Protein 8I0A (pdb70)

Foldseek 3Di:
DWAKEFEPPFFDFAFFLQQLAFEEAPFQPRPAVWQADHDQDGPPHHPVRGDDPVPDDFFDPVQADPLGTGVQLLCCVCVQLNHAAYEDHDAQQQQPDQQVLQFDDLVSRDWDARPLLGHIDSSPCGDVNVLVSCVSSNYQYAYEHHPQPDDLVSVLLVLCLQQNQDDDDNVVSNCVRVVDRHHSPRAHYEHHHPLCDPSHRRNDDLQVQLVVVLVSLVVSCVSPVRHAYEYEAELQADPSLLSNLLRCVQRHAEYEYEDAALEDDDDVVPVVCSLQQGQLRCLVNLVSNVNNQVSNVVSCVVVVPPHHHAYAPAEYAYAYPVAQDSNNRQADFDFLSRLSSLLLNSLSCLVNSNGHNHYHYPHDERRNHQKYDGSYGIFGKLNNASSSCCSVPVHQFTKTDMDIDADFDPDAYVVRCCCPPVHTDGQKGKTKTWHADVVPRWIKMKMKIFRSAQQDKDKYFYHYPPFDWDQKKKKWKWDDPDRRHIADVVRRVVTHIDIDMDTDDRIDMGDHRMMMMMMITTDD

Radius of gyration: 23.02 Å; Cα contacts (8 Å, |Δi|>4): 1228; chains: 1; bounding box: 60×54×55 Å

B-factor: mean 40.06, std 13.71, range [19.34, 122.69]

Secondary structure (DSSP, 8-state):
--EEEEEEEEEEEEPPGGGGBEE--SSTTSTBTTTB---TTSTT-BTTBPPPGGG-PPPPGGGB-TTS-BHHHHIIIIIIS---EEEES-SGGGGG--GGGGSSSGGGPPPEE-TTTS-EE--SS-HHHHHHHHHHHT-EEEEE---SS--HHHHHHHHHHHH--SS-HHHHHHHHHHS--S-----EEES-S-TT-TTSTT---HHHHHHHHHHHHHHHHHH-TT-EEEEE-SSSSSHHHHHHHHHHTTT-SEEEEEEEES-S---TT-GGGHHHHHHTTTHHHHHHHHHHHHHHHHHHHHTT--S--EEEEEEEEE--TTTS-TTTTS----BHHHHHHHHHHHHHHHHTTTTEEEEEES-SSSTT-SEEE-SS-EEE-TTHHHHHHHHHHTSSSEEEEEEEE--B--S--SSTHIIIII-PPBSEEEEEEEEE-TTT--EEEEEEEEE--SS--EEEEEEETT-PPPSEEEEEEE--S-TT-B-BTTBTTSS--EEEEEE--SEEEE-TTEEEEEEEEE--

Structure (mmCIF, N/CA/C/O backbone):
data_8I0A
#
_entry.id   8I0A
#
_cell.length_a   134.935
_cell.length_b   134.935
_cell.length_c   175.561
_cell.angle_alpha   90.00
_cell.angle_beta   90.00
_cell.angle_gamma   120.00
#
_symmetry.space_group_name_H-M   'P 63 2 2'
#
loop_
_entity.id
_entity.type
_entity.pdbx_description
1 polymer alpha-L-arabinofuranosidase
2 water water
#
loop_
_atom_site.group_PDB
_atom_site.id
_atom_site.type_symbol
_atom_site.label_atom_id
_atom_site.label_alt_id
_atom_site.label_comp_id
_atom_site.label_asym_id
_atom_site.label_entity_id
_atom_site.label_seq_id
_atom_site.pdbx_PDB_ins_code
_atom_site.Cartn_x
_atom_site.Cartn_y
_atom_site.Cartn_z
_atom_site.occupancy
_atom_site.B_iso_or_equiv
_atom_site.auth_seq_id
_atom_site.auth_comp_id
_atom_site.auth_asym_id
_atom_site.auth_atom_id
_atom_site.pdbx_PDB_model_num
ATOM 1 N N . SER A 1 11 ? 14.941 -48.477 -49.737 1.00 56.83 11 SER A N 1
ATOM 2 C CA . SER A 1 11 ? 13.963 -48.886 -48.712 1.00 60.80 11 SER A CA 1
ATOM 3 C C . SER A 1 11 ? 14.603 -49.717 -47.581 1.00 56.40 11 SER A C 1
ATOM 4 O O . SER A 1 11 ? 15.227 -50.756 -47.834 1.00 54.19 11 SER A O 1
ATOM 12 N N . PRO A 1 12 ? 14.427 -49.283 -46.331 1.00 46.20 12 PRO A N 1
ATOM 13 C CA . PRO A 1 12 ? 15.210 -49.880 -45.239 1.00 46.37 12 PRO A CA 1
ATOM 14 C C . PRO A 1 12 ? 14.896 -51.352 -45.004 1.00 42.16 12 PRO A C 1
ATOM 15 O O . PRO A 1 12 ? 13.762 -51.809 -45.150 1.00 44.92 12 PRO A O 1
ATOM 26 N N . ALA A 1 13 ? 15.932 -52.085 -44.603 1.00 41.04 13 ALA A N 1
ATOM 27 C CA . ALA A 1 13 ? 15.840 -53.520 -44.364 1.00 40.02 13 ALA A CA 1
ATOM 28 C C . ALA A 1 13 ? 17.046 -53.944 -43.537 1.00 39.32 13 ALA A C 1
ATOM 29 O O . ALA A 1 13 ? 18.152 -53.416 -43.724 1.00 39.75 13 ALA A O 1
ATOM 36 N N . LEU A 1 14 ? 16.830 -54.887 -42.621 1.00 38.38 14 LEU A N 1
ATOM 37 C CA . LEU A 1 14 ? 17.885 -55.362 -41.732 1.00 38.57 14 LEU A CA 1
ATOM 38 C C . LEU A 1 14 ? 17.842 -56.876 -41.704 1.00 37.01 14 LEU A C 1
ATOM 39 O O . LEU A 1 14 ? 16.869 -57.463 -41.224 1.00 40.10 14 LEU A O 1
ATOM 55 N N . ASP A 1 15 ? 18.888 -57.509 -42.214 1.00 34.95 15 ASP A N 1
ATOM 56 C CA . ASP A 1 15 ? 19.075 -58.948 -42.086 1.00 37.50 15 ASP A CA 1
ATOM 57 C C . ASP A 1 15 ? 20.150 -59.202 -41.037 1.00 38.48 15 ASP A C 1
ATOM 58 O O . ASP A 1 15 ? 21.136 -58.445 -40.951 1.00 34.91 15 ASP A O 1
ATOM 67 N N . VAL A 1 16 ? 19.961 -60.252 -40.231 1.00 36.21 16 VAL A N 1
ATOM 68 C CA . VAL A 1 16 ? 20.942 -60.658 -39.233 1.00 35.43 16 VAL A CA 1
ATOM 69 C C . VAL A 1 16 ? 21.320 -62.112 -39.487 1.00 36.78 16 VAL A C 1
ATOM 70 O O . VAL A 1 16 ? 20.441 -62.952 -39.707 1.00 38.29 16 VAL A O 1
ATOM 83 N N . PHE A 1 17 ? 22.614 -62.420 -39.395 1.00 32.30 17 PHE A N 1
ATOM 84 C CA . PHE A 1 17 ? 23.153 -63.742 -39.733 1.00 33.11 17 PHE A CA 1
ATOM 85 C C . PHE A 1 17 ? 23.831 -64.363 -38.519 1.00 34.03 17 PHE A C 1
ATOM 86 O O . PHE A 1 17 ? 25.060 -64.235 -38.332 1.00 33.23 17 PHE A O 1
ATOM 103 N N . PRO A 1 18 ? 23.075 -65.052 -37.660 1.00 36.05 18 PRO A N 1
ATOM 104 C CA . PRO A 1 18 ? 23.662 -65.598 -36.423 1.00 37.99 18 PRO A CA 1
ATOM 105 C C . PRO A 1 18 ? 24.704 -66.678 -36.658 1.00 39.19 18 PRO A C 1
ATOM 106 O O . PRO A 1 18 ? 25.498 -66.943 -35.742 1.00 36.81 18 PRO A O 1
ATOM 117 N N . SER A 1 19 ? 24.728 -67.301 -37.841 1.00 36.94 19 SER A N 1
ATOM 118 C CA . SER A 1 19 ? 25.723 -68.303 -38.186 1.00 39.10 19 SER A CA 1
ATOM 119 C C . SER A 1 19 ? 27.024 -67.704 -38.706 1.00 41.53 19 SER A C 1
ATOM 120 O O . SER A 1 19 ? 27.989 -68.457 -38.929 1.00 41.24 19 SER A O 1
ATOM 128 N N . ALA A 1 20 ? 27.064 -66.388 -38.951 1.00 37.28 20 ALA A N 1
ATOM 129 C CA . ALA A 1 20 ? 28.246 -65.701 -39.501 1.00 37.36 20 ALA A CA 1
ATOM 130 C C . ALA A 1 20 ? 28.862 -64.912 -38.334 1.00 36.22 20 ALA A C 1
ATOM 131 O O . ALA A 1 20 ? 28.588 -63.720 -38.141 1.00 35.44 20 ALA A O 1
ATOM 138 N N . SER A 1 21 ? 29.704 -65.580 -37.580 1.00 35.36 21 SER A N 1
ATOM 139 C CA . SER A 1 21 ? 30.284 -65.019 -36.387 1.00 36.68 21 SER A CA 1
ATOM 140 C C . SER A 1 21 ? 31.384 -64.019 -36.745 1.00 36.69 21 SER A C 1
ATOM 141 O O . SER A 1 21 ? 32.192 -64.261 -37.644 1.00 37.01 21 SER A O 1
ATOM 149 N N . ILE A 1 22 ? 31.387 -62.872 -36.047 1.00 34.52 22 ILE A N 1
ATOM 150 C CA . ILE A 1 22 ? 32.513 -61.936 -36.096 1.00 31.76 22 ILE A CA 1
ATOM 151 C C . ILE A 1 22 ? 33.568 -62.344 -35.067 1.00 32.71 22 ILE A C 1
ATOM 152 O O . ILE A 1 22 ? 34.685 -62.716 -35.417 1.00 32.28 22 ILE A O 1
ATOM 168 N N . ALA A 1 23 ? 33.244 -62.216 -33.789 1.00 28.57 23 ALA A N 1
ATOM 169 C CA . ALA A 1 2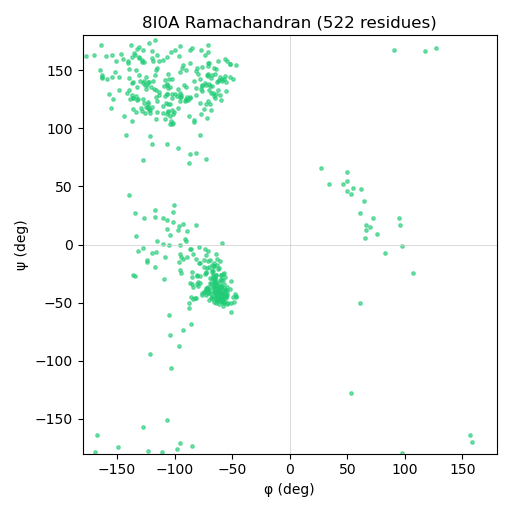3 ? 34.114 -62.652 -32.703 1.00 28.16 23 ALA A CA 1
ATOM 170 C C . ALA A 1 23 ? 33.323 -62.573 -31.410 1.00 28.82 23 ALA A C 1
ATOM 171 O O . ALA A 1 23 ? 32.309 -61.862 -31.354 1.00 29.30 23 ALA A O 1
ATOM 178 N N . PRO A 1 24 ? 33.787 -63.246 -30.352 1.00 32.77 24 PRO A N 1
ATOM 179 C CA . PRO A 1 24 ? 33.198 -63.000 -29.023 1.00 32.26 24 PRO A CA 1
ATOM 180 C C . PRO A 1 24 ? 33.360 -61.533 -28.647 1.00 31.48 24 PRO A C 1
ATOM 181 O O . PRO A 1 24 ? 34.360 -60.893 -28.981 1.00 30.89 24 PRO A O 1
ATOM 192 N N . VAL A 1 25 ? 32.335 -60.977 -27.992 1.00 30.36 25 VAL A N 1
ATOM 193 C CA . VAL A 1 25 ? 32.457 -59.601 -27.505 1.00 30.45 25 VAL A CA 1
ATOM 194 C C . VAL A 1 25 ? 33.399 -59.588 -26.310 1.00 27.67 25 VAL A C 1
ATOM 195 O O . VAL A 1 25 ? 33.173 -60.286 -25.315 1.00 29.32 25 VAL A O 1
ATOM 208 N N . SER A 1 26 ? 34.485 -58.836 -26.407 1.00 25.70 26 SER A N 1
ATOM 209 C CA . SER A 1 26 ? 35.374 -58.706 -25.258 1.00 29.22 26 SER A CA 1
ATOM 210 C C . SER A 1 26 ? 34.670 -57.913 -24.149 1.00 28.65 26 SER A C 1
ATOM 211 O O . SER A 1 26 ? 34.119 -56.838 -24.418 1.00 26.72 26 SER A O 1
ATOM 219 N N . PRO A 1 27 ? 34.662 -58.398 -22.903 1.00 27.68 27 PRO A N 1
ATOM 220 C CA . PRO A 1 27 ? 34.062 -57.568 -21.829 1.00 29.01 27 PRO A CA 1
ATOM 221 C C . PRO A 1 27 ? 34.745 -56.210 -21.669 1.00 28.34 27 PRO A C 1
ATOM 222 O O . PRO A 1 27 ? 34.099 -55.244 -21.246 1.00 28.97 27 PRO A O 1
ATOM 233 N N . TYR A 1 28 ? 36.033 -56.092 -22.037 1.00 27.99 28 TYR A N 1
ATOM 234 C CA . TYR A 1 28 ? 36.785 -54.847 -21.861 1.00 26.18 28 TYR A CA 1
ATOM 235 C C . TYR A 1 28 ? 36.395 -53.760 -22.851 1.00 26.67 28 TYR A C 1
ATOM 236 O O . TYR A 1 28 ? 36.890 -52.638 -22.742 1.00 24.62 28 TYR A O 1
ATOM 254 N N . ILE A 1 29 ? 35.507 -54.043 -23.801 1.00 27.46 29 ILE A N 1
ATOM 255 C CA . ILE A 1 29 ? 34.856 -52.950 -24.517 1.00 28.98 29 ILE A CA 1
ATOM 256 C C . ILE A 1 29 ? 34.133 -51.992 -23.565 1.00 27.25 29 ILE A C 1
ATOM 257 O O . ILE A 1 29 ? 33.975 -50.816 -23.890 1.00 29.12 29 ILE A O 1
ATOM 273 N N . PHE A 1 30 ? 33.735 -52.439 -22.372 1.00 24.80 30 PHE A N 1
ATOM 274 C CA . PHE A 1 30 ? 32.963 -51.604 -21.457 1.00 26.20 30 PHE A CA 1
ATOM 275 C C . PHE A 1 30 ? 33.827 -50.994 -20.355 1.00 25.77 30 PHE A C 1
ATOM 276 O O . PHE A 1 30 ? 33.365 -50.782 -19.225 1.00 25.47 30 PHE A O 1
ATOM 293 N N . SER A 1 31 ? 35.071 -50.676 -20.684 1.00 22.93 31 SER A N 1
ATOM 294 C CA . SER A 1 31 ? 36.039 -50.238 -19.711 1.00 24.78 31 SER A CA 1
ATOM 295 C C . SER A 1 31 ? 35.923 -48.740 -19.459 1.00 26.02 31 SER A C 1
ATOM 296 O O . SER A 1 31 ? 35.196 -48.000 -20.133 1.00 25.29 31 SER A O 1
ATOM 304 N N . GLY A 1 32 ? 36.614 -48.297 -18.412 1.00 23.39 32 GLY A N 1
ATOM 305 C CA . GLY A 1 32 ? 36.537 -46.928 -17.965 1.00 27.25 32 GLY A CA 1
ATOM 306 C C . GLY A 1 32 ? 37.920 -46.293 -17.940 1.00 27.06 32 GLY A C 1
ATOM 307 O O . GLY A 1 32 ? 38.931 -46.922 -18.278 1.00 25.26 32 GLY A O 1
ATOM 311 N N . PHE A 1 33 ? 37.941 -45.036 -17.497 1.00 25.64 33 PHE A N 1
ATOM 312 C CA . PHE A 1 33 ? 39.147 -44.218 -17.544 1.00 25.26 33 PHE A CA 1
ATOM 313 C C . PHE A 1 33 ? 39.019 -43.115 -16.502 1.00 26.88 33 PHE A C 1
ATOM 314 O O . PHE A 1 33 ? 37.979 -42.448 -16.449 1.00 28.62 33 PHE A O 1
ATOM 331 N N . LEU A 1 34 ? 40.062 -42.962 -15.662 1.00 24.78 34 LEU A N 1
ATOM 332 C CA . LEU A 1 34 ? 40.133 -41.920 -14.633 1.00 27.62 34 LEU A CA 1
ATOM 333 C C . LEU A 1 34 ? 41.443 -41.151 -14.790 1.00 27.55 34 LEU A C 1
ATOM 334 O O . LEU A 1 34 ? 42.531 -41.739 -14.721 1.00 28.95 34 LEU A O 1
ATOM 350 N N . GLU A 1 35 ? 41.347 -39.844 -14.924 1.00 27.57 35 GLU A N 1
ATOM 351 C CA . GLU A 1 35 ? 42.495 -38.958 -14.989 1.00 26.95 35 GLU A CA 1
ATOM 352 C C . GLU A 1 35 ? 42.490 -38.047 -13.775 1.00 26.00 35 GLU A C 1
ATOM 353 O O . GLU A 1 35 ? 41.423 -37.729 -13.249 1.00 29.43 35 GLU A O 1
ATOM 365 N N . HIS A 1 36 ? 43.687 -37.608 -13.354 1.00 26.61 36 HIS A N 1
ATOM 366 C CA . HIS A 1 36 ? 43.821 -36.624 -12.268 1.00 29.69 36 HIS A CA 1
ATOM 367 C C . HIS A 1 36 ? 43.602 -35.234 -12.873 1.00 28.28 36 HIS A C 1
ATOM 368 O O . HIS A 1 36 ? 44.533 -34.450 -13.117 1.00 28.21 36 HIS A O 1
ATOM 382 N N . LEU A 1 37 ? 42.322 -34.921 -13.076 1.00 27.31 37 LEU A N 1
ATOM 383 C CA . LEU A 1 37 ? 41.883 -33.727 -13.793 1.00 29.22 37 LEU A CA 1
ATOM 384 C C . LEU A 1 37 ? 40.555 -33.298 -13.189 1.00 28.71 37 LEU A C 1
ATOM 385 O O . LEU A 1 37 ? 39.653 -34.130 -13.005 1.00 29.39 37 LEU A O 1
ATOM 401 N N . GLY A 1 38 ? 40.425 -32.014 -12.906 1.00 28.28 38 GLY A N 1
ATOM 402 C CA . GLY A 1 38 ? 39.155 -31.514 -12.412 1.00 31.16 38 GLY A CA 1
ATOM 403 C C . GLY A 1 38 ? 38.694 -32.309 -11.203 1.00 29.85 38 GLY A C 1
ATOM 404 O O . GLY A 1 38 ? 39.445 -32.536 -10.252 1.00 29.32 38 GLY A O 1
ATOM 408 N N . ARG A 1 39 ? 37.457 -32.794 -11.255 1.00 30.70 39 ARG A N 1
ATOM 409 C CA . ARG A 1 39 ? 36.840 -33.485 -10.129 1.00 32.17 39 ARG A CA 1
ATOM 410 C C . ARG A 1 39 ? 36.739 -34.989 -10.363 1.00 30.26 39 ARG A C 1
ATOM 411 O O . ARG A 1 39 ? 35.898 -35.661 -9.750 1.00 29.28 39 ARG A O 1
ATOM 432 N N . CYS A 1 40 ? 37.557 -35.524 -11.268 1.00 30.73 40 CYS A N 1
ATOM 433 C CA . CYS A 1 40 ? 37.469 -36.944 -11.574 1.00 29.24 40 CYS A CA 1
ATOM 434 C C . CYS A 1 40 ? 37.817 -37.783 -10.349 1.00 29.37 40 CYS A C 1
ATOM 435 O O . CYS A 1 40 ? 37.093 -38.722 -10.004 1.00 30.18 40 CYS A O 1
ATOM 443 N N . ILE A 1 41 ? 38.936 -37.461 -9.688 1.00 29.58 41 ILE A N 1
ATOM 444 C CA . ILE A 1 41 ? 39.394 -38.150 -8.489 1.00 28.32 41 ILE A CA 1
ATOM 445 C C . ILE A 1 41 ? 38.870 -37.443 -7.243 1.00 31.04 41 ILE A C 1
ATOM 446 O O . ILE A 1 41 ? 37.976 -37.960 -6.541 1.00 29.26 41 ILE A O 1
ATOM 462 N N . TYR A 1 42 ? 39.454 -36.280 -6.930 1.00 27.28 42 TYR A N 1
ATOM 463 C CA . TYR A 1 42 ? 39.029 -35.491 -5.778 1.00 32.72 42 TYR A CA 1
ATOM 464 C C . TYR A 1 42 ? 37.732 -34.765 -6.115 1.00 33.81 42 TYR A C 1
ATOM 465 O O . TYR A 1 42 ? 37.710 -33.856 -6.954 1.00 33.45 42 TYR A O 1
ATOM 483 N N . GLY A 1 43 ? 36.652 -35.178 -5.451 1.00 34.00 43 GLY A N 1
ATOM 484 C CA . GLY A 1 43 ? 35.310 -34.737 -5.754 1.00 34.38 43 GLY A CA 1
ATOM 485 C C . GLY A 1 43 ? 34.547 -35.706 -6.624 1.00 30.89 43 GLY A C 1
ATOM 486 O O . GLY A 1 43 ? 33.369 -35.443 -6.937 1.00 31.76 43 GLY A O 1
ATOM 490 N N . GLY A 1 44 ? 35.185 -36.812 -7.028 1.00 31.42 44 GLY A N 1
ATOM 491 C CA . GLY A 1 44 ? 34.576 -37.830 -7.883 1.00 29.69 44 GLY A CA 1
ATOM 492 C C . GLY A 1 44 ? 34.588 -39.188 -7.195 1.00 28.61 44 GLY A C 1
ATOM 493 O O . GLY A 1 44 ? 33.660 -39.496 -6.446 1.00 27.94 44 GLY A O 1
ATOM 497 N N . ILE A 1 45 ? 35.607 -40.027 -7.445 1.00 26.30 45 ILE A N 1
ATOM 498 C CA . ILE A 1 45 ? 35.629 -41.308 -6.747 1.00 26.25 45 ILE A CA 1
ATOM 499 C C . ILE A 1 45 ? 36.001 -41.105 -5.269 1.00 27.85 45 ILE A C 1
ATOM 500 O O . ILE A 1 45 ? 35.698 -41.952 -4.434 1.00 27.60 45 ILE A O 1
ATOM 516 N N . LEU A 1 46 ? 36.690 -40.020 -4.947 1.00 30.73 46 LEU A N 1
ATOM 517 C CA . LEU A 1 46 ? 37.022 -39.614 -3.590 1.00 30.61 46 LEU A CA 1
ATOM 518 C C . LEU A 1 46 ? 36.241 -38.364 -3.208 1.00 32.07 46 LEU A C 1
ATOM 519 O O . LEU A 1 46 ? 35.814 -37.595 -4.082 1.00 32.14 46 LEU A O 1
ATOM 535 N N . PRO A 1 47 ? 36.073 -38.102 -1.914 1.00 34.33 47 PRO A N 1
ATOM 536 C CA . PRO A 1 47 ? 35.310 -36.915 -1.501 1.00 37.17 47 PRO A CA 1
ATOM 537 C C . PRO A 1 47 ? 36.016 -35.619 -1.890 1.00 37.35 47 PRO A C 1
ATOM 538 O O . PRO A 1 47 ? 37.234 -35.562 -2.026 1.00 31.02 47 PRO A O 1
ATOM 549 N N . ALA A 1 48 ? 35.207 -34.583 -2.097 1.00 48.99 48 ALA A N 1
ATOM 550 C CA . ALA A 1 48 ? 35.676 -33.206 -2.172 1.00 51.55 48 ALA A CA 1
ATOM 551 C C . ALA A 1 48 ? 36.269 -32.745 -0.838 1.00 52.77 48 ALA A C 1
ATOM 552 O O . ALA A 1 48 ? 35.857 -33.187 0.233 1.00 53.09 48 ALA A O 1
ATOM 559 N N . THR A 1 49 ? 37.221 -31.814 -0.910 1.00 46.56 49 THR A N 1
ATOM 560 C CA . THR A 1 49 ? 37.728 -31.070 0.249 1.00 50.96 49 THR A CA 1
ATOM 561 C C . THR A 1 49 ? 37.657 -29.579 -0.063 1.00 49.67 49 THR A C 1
ATOM 562 O O . THR A 1 49 ? 37.469 -29.163 -1.210 1.00 48.98 49 THR A O 1
ATOM 573 N N . ARG A 1 50 ? 37.840 -28.758 0.969 1.00 48.56 50 ARG A N 1
ATOM 574 C CA . ARG A 1 50 ? 38.015 -27.325 0.762 1.00 48.57 50 ARG A CA 1
ATOM 575 C C . ARG A 1 50 ? 39.215 -26.980 -0.128 1.00 48.80 50 ARG A C 1
ATOM 576 O O . ARG A 1 50 ? 39.482 -25.799 -0.350 1.00 43.01 50 ARG A O 1
ATOM 597 N N . THR A 1 51 ? 39.939 -28.003 -0.635 1.00 80.34 51 THR A N 1
ATOM 598 C CA . THR A 1 51 ? 41.018 -27.802 -1.604 1.00 77.26 51 THR A CA 1
ATOM 599 C C . THR A 1 51 ? 40.992 -28.750 -2.806 1.00 73.33 51 THR A C 1
ATOM 600 O O . THR A 1 51 ? 41.974 -28.788 -3.548 1.00 79.07 51 THR A O 1
ATOM 611 N N . THR A 1 52 ? 39.957 -29.571 -2.971 1.00 49.33 52 THR A N 1
ATOM 612 C CA . THR A 1 52 ? 39.608 -30.117 -4.275 1.00 51.33 52 THR A CA 1
ATOM 613 C C . THR A 1 52 ? 39.621 -28.986 -5.285 1.00 46.35 52 THR A C 1
ATOM 614 O O . THR A 1 52 ? 39.447 -27.825 -4.896 1.00 41.63 52 THR A O 1
ATOM 625 N N . PHE A 1 53 ? 39.847 -29.447 -6.480 1.00 41.11 53 PHE A N 1
ATOM 626 C CA . PHE A 1 53 ? 39.622 -28.658 -7.675 1.00 42.39 53 PHE A CA 1
ATOM 627 C C . PHE A 1 53 ? 38.111 -28.189 -7.610 1.00 40.01 53 PHE A C 1
ATOM 628 O O . PHE A 1 53 ? 37.255 -28.964 -7.214 1.00 37.39 53 PHE A O 1
ATOM 645 N N . PRO A 1 54 ? 37.729 -26.965 -7.978 1.00 46.06 54 PRO A N 1
ATOM 646 C CA . PRO A 1 54 ? 38.577 -25.815 -8.320 1.00 46.98 54 PRO A CA 1
ATOM 647 C C . PRO A 1 54 ? 39.206 -24.912 -7.198 1.00 46.73 54 PRO A C 1
ATOM 648 O O . PRO A 1 54 ? 39.548 -23.790 -7.555 1.00 43.60 54 PRO A O 1
ATOM 659 N N . HIS A 1 55 ? 39.269 -25.336 -5.935 1.00 46.26 55 HIS A N 1
ATOM 660 C CA . HIS A 1 55 ? 40.010 -24.665 -4.851 1.00 47.73 55 HIS A CA 1
ATOM 661 C C . HIS A 1 55 ? 41.366 -25.243 -4.678 1.00 45.04 55 HIS A C 1
ATOM 662 O O . HIS A 1 55 ? 41.754 -26.248 -5.195 1.00 41.05 55 HIS A O 1
ATOM 676 N N . THR A 1 56 ? 42.069 -24.551 -3.876 1.00 40.71 56 THR A N 1
ATOM 677 C CA . THR A 1 56 ? 43.467 -24.895 -3.643 1.00 42.07 56 THR A CA 1
ATOM 678 C C . THR A 1 56 ? 43.822 -24.606 -2.186 1.00 44.54 56 THR A C 1
ATOM 679 O O . THR A 1 56 ? 43.119 -23.848 -1.507 1.00 41.59 56 THR A O 1
ATOM 690 N N . PRO A 1 57 ? 44.889 -25.229 -1.667 1.00 43.87 57 PRO A N 1
ATOM 691 C CA . PRO A 1 57 ? 45.251 -24.959 -0.248 1.00 49.32 57 PRO A CA 1
ATOM 692 C C . PRO A 1 57 ? 45.489 -23.481 0.076 1.00 47.92 57 PRO A C 1
ATOM 693 O O . PRO A 1 57 ? 45.256 -23.068 1.218 1.00 39.48 57 PRO A O 1
ATOM 704 N N . ARG A 1 58 ? 45.915 -22.655 -0.877 1.00 42.81 58 ARG A N 1
ATOM 705 C CA . ARG A 1 58 ? 46.108 -21.231 -0.591 1.00 45.46 58 ARG A CA 1
ATOM 706 C C . ARG A 1 58 ? 44.923 -20.343 -0.984 1.00 44.14 58 ARG A C 1
ATOM 707 O O . ARG A 1 58 ? 44.904 -19.180 -0.572 1.00 45.06 58 ARG A O 1
ATOM 728 N N . VAL A 1 59 ? 43.981 -20.835 -1.801 1.00 53.10 59 VAL A N 1
ATOM 729 C CA . VAL A 1 59 ? 42.689 -20.185 -2.053 1.00 52.19 59 VAL A CA 1
ATOM 730 C C . VAL A 1 59 ? 41.605 -21.238 -1.801 1.00 51.54 59 VAL A C 1
ATOM 731 O O . VAL A 1 59 ? 41.004 -21.759 -2.765 1.00 48.24 59 VAL A O 1
ATOM 744 N N . PRO A 1 60 ? 41.341 -21.606 -0.548 1.00 46.81 60 PRO A N 1
ATOM 745 C CA . PRO A 1 60 ? 40.312 -22.622 -0.276 1.00 45.71 60 PRO A CA 1
ATOM 746 C C . PRO A 1 60 ? 38.899 -22.076 -0.462 1.00 47.16 60 PRO A C 1
ATOM 747 O O . PRO A 1 60 ? 38.668 -20.866 -0.543 1.00 50.14 60 PRO A O 1
ATOM 758 N N . CYS A 1 61 ? 37.951 -23.008 -0.579 1.00 58.08 61 CYS A N 1
ATOM 759 C CA . CYS A 1 61 ? 36.540 -22.650 -0.504 1.00 65.51 61 CYS A CA 1
ATOM 760 C C . CYS A 1 61 ? 36.260 -21.994 0.847 1.00 64.73 61 CYS A C 1
ATOM 761 O O . CYS A 1 61 ? 36.807 -22.432 1.868 1.00 64.44 61 CYS A O 1
ATOM 769 N N . PRO A 1 62 ? 35.421 -20.949 0.900 1.00 88.91 62 PRO A N 1
ATOM 770 C CA . PRO A 1 62 ? 34.938 -20.463 2.212 1.00 88.35 62 PRO A CA 1
ATOM 771 C C . PRO A 1 62 ? 34.251 -21.571 3.007 1.00 90.00 62 PRO A C 1
ATOM 772 O O . PRO A 1 62 ? 33.591 -22.451 2.450 1.00 90.26 62 PRO A O 1
ATOM 783 N N . ASP A 1 63 ? 34.420 -21.526 4.338 1.00 116.13 63 ASP A N 1
ATOM 784 C CA . ASP A 1 63 ? 33.784 -22.526 5.201 1.00 115.41 63 ASP A CA 1
ATOM 785 C C . ASP A 1 63 ? 32.262 -22.507 5.044 1.00 116.60 63 ASP A C 1
ATOM 786 O O . ASP A 1 63 ? 31.608 -23.560 5.088 1.00 117.07 63 ASP A O 1
ATOM 795 N N . ALA A 1 64 ? 31.683 -21.313 4.835 1.00 88.70 64 ALA A N 1
ATOM 796 C CA . ALA A 1 64 ? 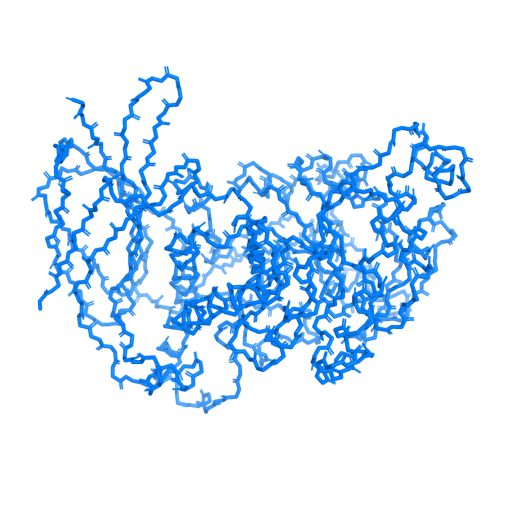30.224 -21.179 4.809 1.00 86.06 64 ALA A CA 1
ATOM 797 C C . ALA A 1 64 ? 29.612 -21.903 3.618 1.00 85.92 64 ALA A C 1
ATOM 798 O O . ALA A 1 64 ? 28.449 -22.329 3.666 1.00 87.62 64 ALA A O 1
ATOM 805 N N . GLN A 1 65 ? 30.384 -22.059 2.541 1.00 94.74 65 GLN A N 1
ATOM 806 C CA . GLN A 1 65 ? 29.899 -22.586 1.273 1.00 92.68 65 GLN A CA 1
ATOM 807 C C . GLN A 1 65 ? 30.310 -24.032 1.014 1.00 89.47 65 GLN A C 1
ATOM 808 O O . GLN A 1 65 ? 30.111 -24.531 -0.104 1.00 84.27 65 GLN A O 1
ATOM 822 N N . PHE A 1 66 ? 30.909 -24.709 1.997 1.00 70.03 66 PHE A N 1
ATOM 823 C CA . PHE A 1 66 ? 31.471 -26.035 1.764 1.00 64.95 66 PHE A CA 1
ATOM 824 C C . PHE A 1 66 ? 30.590 -27.091 2.417 1.00 59.75 66 PHE A C 1
ATOM 825 O O . PHE A 1 66 ? 30.503 -27.166 3.654 1.00 55.43 66 PHE A O 1
ATOM 842 N N . THR A 1 67 ? 29.960 -27.898 1.564 1.00 52.83 67 THR A N 1
ATOM 843 C CA . THR A 1 67 ? 29.285 -29.121 1.959 1.00 50.69 67 THR A CA 1
ATOM 844 C C . THR A 1 67 ? 30.268 -30.288 1.881 1.00 50.48 67 THR A C 1
ATOM 845 O O . THR A 1 67 ? 30.863 -30.539 0.824 1.00 47.31 67 THR A O 1
ATOM 856 N N . GLU A 1 68 ? 30.419 -31.008 2.985 1.00 46.07 68 GLU A N 1
ATOM 857 C CA . GLU A 1 68 ? 31.275 -32.183 3.077 1.00 46.15 68 GLU A CA 1
ATOM 858 C C . GLU A 1 68 ? 30.515 -33.441 2.634 1.00 45.21 68 GLU A C 1
ATOM 859 O O . GLU A 1 68 ? 29.284 -33.487 2.613 1.00 42.10 68 GLU A O 1
ATOM 871 N N . THR A 1 69 ? 31.253 -34.451 2.201 1.00 37.13 69 THR A N 1
ATOM 872 C CA . THR A 1 69 ? 30.629 -35.721 1.844 1.00 33.28 69 THR A CA 1
ATOM 873 C C . THR A 1 69 ? 30.322 -36.465 3.141 1.00 35.58 69 THR A C 1
ATOM 874 O O . THR A 1 69 ? 31.249 -36.703 3.930 1.00 33.41 69 THR A O 1
ATOM 885 N N . PRO A 1 70 ? 29.069 -36.835 3.423 1.00 33.63 70 PRO A N 1
ATOM 886 C CA . PRO A 1 70 ? 28.785 -37.585 4.655 1.00 37.62 70 PRO A CA 1
ATOM 887 C C . PRO A 1 70 ? 29.677 -38.811 4.800 1.00 36.64 70 PRO A C 1
ATOM 888 O O . PRO A 1 70 ? 29.999 -39.505 3.819 1.00 32.42 70 PRO A O 1
ATOM 899 N N . ARG A 1 71 ? 30.057 -39.103 6.046 1.00 40.12 71 ARG A N 1
ATOM 900 C CA . ARG A 1 71 ? 30.877 -40.281 6.322 1.00 38.94 71 ARG A CA 1
ATOM 901 C C . ARG A 1 71 ? 30.195 -41.583 5.901 1.00 36.04 71 ARG A C 1
ATOM 902 O O . ARG A 1 71 ? 30.889 -42.546 5.535 1.00 34.65 71 ARG A O 1
ATOM 923 N N . GLU A 1 72 ? 28.849 -41.631 6.010 1.00 35.25 72 GLU A N 1
ATOM 924 C CA . GLU A 1 72 ? 28.037 -42.758 5.584 1.00 39.14 72 GLU A CA 1
ATOM 925 C C . GLU A 1 72 ? 28.336 -43.184 4.165 1.00 38.62 72 GLU A C 1
ATOM 926 O O . GLU A 1 72 ? 28.064 -44.329 3.778 1.00 38.15 72 GLU A O 1
ATOM 938 N N . LEU A 1 73 ? 28.720 -42.220 3.334 1.00 36.96 73 LEU A N 1
ATOM 939 C CA . LEU A 1 73 ? 28.858 -42.433 1.904 1.00 35.94 73 LEU A CA 1
ATOM 940 C C . LEU A 1 73 ? 30.250 -42.899 1.539 1.00 35.89 73 LEU A C 1
ATOM 941 O O . LEU A 1 73 ? 30.587 -42.930 0.350 1.00 32.57 73 LEU A O 1
ATOM 957 N N . LEU A 1 74 ? 31.063 -43.272 2.523 1.00 31.89 74 LEU A N 1
ATOM 958 C CA . LEU A 1 74 ? 32.451 -43.600 2.247 1.00 31.01 74 LEU A CA 1
ATOM 959 C C . LEU A 1 74 ? 32.799 -44.978 2.786 1.00 35.78 74 LEU A C 1
ATOM 960 O O . LEU A 1 74 ? 32.370 -45.365 3.887 1.00 33.16 74 LEU A O 1
ATOM 976 N N . THR A 1 75 ? 33.599 -45.713 1.996 1.00 31.55 75 THR A N 1
ATOM 977 C CA . THR A 1 75 ? 34.190 -46.953 2.476 1.00 32.69 75 THR A CA 1
ATOM 978 C C . THR A 1 75 ? 35.257 -46.605 3.516 1.00 30.56 75 THR A C 1
ATOM 979 O O . THR A 1 75 ? 35.628 -45.436 3.680 1.00 31.72 75 THR A O 1
ATOM 990 N N . PRO A 1 76 ? 35.817 -47.595 4.211 1.00 36.60 76 PRO A N 1
ATOM 991 C CA . PRO A 1 76 ? 36.849 -47.244 5.222 1.00 38.33 76 PRO A CA 1
ATOM 992 C C . PRO A 1 76 ? 38.098 -46.645 4.575 1.00 40.39 76 PRO A C 1
ATOM 993 O O . PRO A 1 76 ? 38.773 -45.812 5.189 1.00 35.40 76 PRO A O 1
ATOM 1004 N N . GLU A 1 77 ? 38.410 -47.001 3.324 1.00 41.45 77 GLU A N 1
ATOM 1005 C CA . GLU A 1 77 ? 39.584 -46.449 2.635 1.00 39.51 77 GLU A CA 1
ATOM 1006 C C . GLU A 1 77 ? 39.329 -45.031 2.096 1.00 42.00 77 GLU A C 1
ATOM 1007 O O . GLU A 1 77 ? 40.238 -44.419 1.515 1.00 40.31 77 GLU A O 1
ATOM 1019 N N . GLY A 1 78 ? 38.105 -44.507 2.263 1.00 36.18 78 GLY A N 1
ATOM 1020 C CA . GLY A 1 78 ? 37.776 -43.165 1.822 1.00 30.60 78 GLY A CA 1
ATOM 1021 C C . GLY A 1 78 ? 37.126 -43.058 0.459 1.00 32.72 78 GLY A C 1
ATOM 1022 O O . GLY A 1 78 ? 37.081 -41.957 -0.103 1.00 30.85 78 GLY A O 1
ATOM 1026 N N . PHE A 1 79 ? 36.590 -44.147 -0.102 1.00 28.87 79 PHE A N 1
ATOM 1027 C CA . PHE A 1 79 ? 36.033 -44.098 -1.455 1.00 29.35 79 PHE A CA 1
ATOM 1028 C C . PHE A 1 79 ? 34.530 -43.862 -1.410 1.00 30.29 79 PHE A C 1
ATOM 1029 O O . PHE A 1 79 ? 33.847 -44.302 -0.466 1.00 29.22 79 PHE A O 1
ATOM 1046 N N . ARG A 1 80 ? 34.006 -43.167 -2.440 1.00 27.75 80 ARG A N 1
ATOM 1047 C CA . ARG A 1 80 ? 32.554 -42.951 -2.543 1.00 31.16 80 ARG A CA 1
ATOM 1048 C C . ARG A 1 80 ? 31.832 -44.265 -2.857 1.00 29.60 80 ARG A C 1
ATOM 1049 O O . ARG A 1 80 ? 32.087 -44.897 -3.886 1.00 28.12 80 ARG A O 1
ATOM 1070 N N . VAL A 1 81 ? 30.908 -44.669 -1.984 1.00 30.80 81 VAL A N 1
ATOM 1071 C CA . VAL A 1 81 ? 30.254 -45.966 -2.151 1.00 28.01 81 VAL A CA 1
ATOM 1072 C C . VAL A 1 81 ? 29.149 -45.869 -3.186 1.00 30.65 81 VAL A C 1
ATOM 1073 O O . VAL A 1 81 ? 28.748 -46.890 -3.770 1.00 29.73 81 VAL A O 1
ATOM 1086 N N . ASP A 1 82 ? 28.574 -44.671 -3.376 1.00 30.14 82 ASP A N 1
ATOM 1087 C CA . ASP A 1 82 ? 27.516 -44.564 -4.383 1.00 32.39 82 ASP A CA 1
ATOM 1088 C C . ASP A 1 82 ? 28.111 -44.639 -5.800 1.00 32.09 82 ASP A C 1
ATOM 1089 O O . ASP A 1 82 ? 27.583 -45.337 -6.680 1.00 33.74 82 ASP A O 1
ATOM 1098 N N . VAL A 1 83 ? 29.225 -43.936 -6.028 1.00 30.56 83 VAL A N 1
ATOM 1099 C CA . VAL A 1 83 ? 29.945 -44.021 -7.297 1.00 30.55 83 VAL A CA 1
ATOM 1100 C C . VAL A 1 83 ? 30.361 -45.462 -7.575 1.00 31.68 83 VAL A C 1
ATOM 1101 O O . VAL A 1 83 ? 30.172 -45.973 -8.688 1.00 30.41 83 VAL A O 1
ATOM 1114 N N . LEU A 1 84 ? 30.948 -46.134 -6.571 1.00 28.84 84 LEU A N 1
ATOM 1115 C CA . LEU A 1 84 ? 31.265 -47.556 -6.702 1.00 26.85 84 LEU A CA 1
ATOM 1116 C C . LEU A 1 84 ? 30.033 -48.372 -7.071 1.00 27.12 84 LEU A C 1
ATOM 1117 O O . LEU A 1 84 ? 30.102 -49.238 -7.949 1.00 27.58 84 LEU A O 1
ATOM 1133 N N . GLU A 1 85 ? 28.888 -48.109 -6.422 1.00 29.48 85 GLU A N 1
ATOM 1134 C CA . GLU A 1 85 ? 27.664 -48.818 -6.810 1.00 33.78 85 GLU A CA 1
ATOM 1135 C C . GLU A 1 85 ? 27.369 -48.649 -8.308 1.00 32.69 85 GLU A C 1
ATOM 1136 O O . GLU A 1 85 ? 27.029 -49.620 -9.000 1.00 31.50 85 GLU A O 1
ATOM 1148 N N . VAL A 1 86 ? 27.494 -47.428 -8.836 1.00 30.18 86 VAL A N 1
ATOM 1149 C CA . V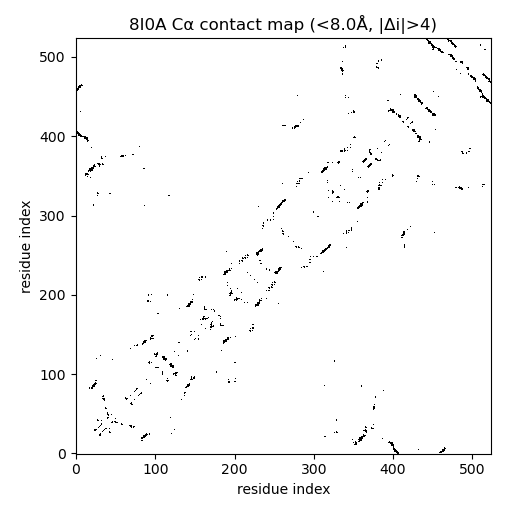AL A 1 86 ? 27.207 -47.239 -10.263 1.00 29.44 86 VAL A CA 1
ATOM 1150 C C . VAL A 1 86 ? 28.227 -47.988 -11.125 1.00 28.20 86 VAL A C 1
ATOM 1151 O O . VAL A 1 86 ? 27.859 -48.748 -12.035 1.00 26.65 86 VAL A O 1
ATOM 1164 N N . LEU A 1 87 ? 29.522 -47.811 -10.849 1.00 29.61 87 LEU A N 1
ATOM 1165 C CA . LEU A 1 87 ? 30.521 -48.371 -11.766 1.00 29.22 87 LEU A CA 1
ATOM 1166 C C . LEU A 1 87 ? 30.588 -49.895 -11.660 1.00 29.73 87 LEU A C 1
ATOM 1167 O O . LEU A 1 87 ? 30.711 -50.594 -12.672 1.00 28.43 87 LEU A O 1
ATOM 1183 N N . ARG A 1 88 ? 30.489 -50.432 -10.457 1.00 28.03 88 ARG A N 1
ATOM 1184 C CA . ARG A 1 88 ? 30.598 -51.877 -10.303 1.00 27.11 88 ARG A CA 1
ATOM 1185 C C . ARG A 1 88 ? 29.262 -52.588 -10.465 1.00 31.24 88 ARG A C 1
ATOM 1186 O O . ARG A 1 88 ? 29.177 -53.585 -11.188 1.00 32.00 88 ARG A O 1
ATOM 1207 N N . ASP A 1 89 ? 28.217 -52.136 -9.766 1.00 30.22 89 ASP A N 1
ATOM 1208 C CA . ASP A 1 89 ? 26.986 -52.912 -9.743 1.00 30.56 89 ASP A CA 1
ATOM 1209 C C . ASP A 1 89 ? 26.055 -52.608 -10.904 1.00 32.34 89 ASP A C 1
ATOM 1210 O O . ASP A 1 89 ? 25.359 -53.523 -11.363 1.00 32.37 89 ASP A O 1
ATOM 1219 N N . GLU A 1 90 ? 26.021 -51.355 -11.393 1.00 28.82 90 GLU A N 1
ATOM 1220 C CA . GLU A 1 90 ? 25.164 -51.044 -12.541 1.00 33.32 90 GLU A CA 1
ATOM 1221 C C . GLU A 1 90 ? 25.855 -51.283 -13.883 1.00 32.73 90 GLU A C 1
ATOM 1222 O O . GLU A 1 90 ? 25.298 -51.983 -14.739 1.00 31.44 90 GLU A O 1
ATOM 1234 N N . LEU A 1 91 ? 27.038 -50.676 -14.099 1.00 29.54 91 LEU A N 1
ATOM 1235 C CA . LEU A 1 91 ? 27.778 -50.797 -15.338 1.00 31.29 91 LEU A CA 1
ATOM 1236 C C . LEU A 1 91 ? 28.672 -52.036 -15.394 1.00 33.44 91 LEU A C 1
ATOM 1237 O O . LEU A 1 91 ? 29.015 -52.481 -16.502 1.00 30.98 91 LEU A O 1
ATOM 1253 N N . ARG A 1 92 ? 29.083 -52.586 -14.247 1.00 31.61 92 ARG A N 1
ATOM 1254 C CA . ARG A 1 92 ? 29.988 -53.733 -14.222 1.00 33.03 92 ARG A CA 1
ATOM 1255 C C . ARG A 1 92 ? 31.267 -53.435 -15.016 1.00 31.32 92 ARG A C 1
ATOM 1256 O O . ARG A 1 92 ? 31.714 -54.216 -15.855 1.00 32.50 92 ARG A O 1
ATOM 1277 N N . VAL A 1 93 ? 31.866 -52.280 -14.751 1.00 28.85 93 VAL A N 1
ATOM 1278 C CA . VAL A 1 93 ? 33.096 -51.866 -15.443 1.00 26.41 93 VAL A CA 1
ATOM 1279 C C . VAL A 1 93 ? 34.187 -52.898 -15.184 1.00 25.75 93 VAL A C 1
ATOM 1280 O O . VAL A 1 93 ? 34.435 -53.231 -14.027 1.00 27.63 93 VAL A O 1
ATOM 1293 N N . PRO A 1 94 ? 34.828 -53.512 -16.182 1.00 26.25 94 PRO A N 1
ATOM 1294 C CA . PRO A 1 94 ? 35.812 -54.562 -15.872 1.00 26.08 94 PRO A CA 1
ATOM 1295 C C . PRO A 1 94 ? 37.235 -54.054 -15.746 1.00 24.55 94 PRO A C 1
ATOM 1296 O O . PRO A 1 94 ? 38.091 -54.789 -15.202 1.00 25.05 94 PRO A O 1
ATOM 1307 N N . LEU A 1 95 ? 37.508 -52.829 -16.157 1.00 26.87 95 LEU A N 1
ATOM 1308 C CA . LEU A 1 95 ? 38.887 -52.372 -16.268 1.00 25.79 95 LEU A CA 1
ATOM 1309 C C . LEU A 1 95 ? 38.884 -50.854 -16.338 1.00 25.36 95 LEU A C 1
ATOM 1310 O O . LEU A 1 95 ? 37.976 -50.243 -16.913 1.00 22.41 95 LEU A O 1
ATOM 1326 N N . VAL A 1 96 ? 39.899 -50.253 -15.727 1.00 24.56 96 VAL A N 1
ATOM 1327 C CA . VAL A 1 96 ? 40.009 -48.805 -15.677 1.00 25.60 96 VAL A CA 1
ATOM 1328 C C . VAL A 1 96 ? 41.442 -48.367 -15.942 1.00 24.97 96 VAL A C 1
ATOM 1329 O O . VAL A 1 96 ? 42.402 -48.780 -15.253 1.00 23.62 96 VAL A O 1
ATOM 1342 N N . ARG A 1 97 ? 41.554 -47.454 -16.883 1.00 25.43 97 ARG A N 1
ATOM 1343 C CA . ARG A 1 97 ? 42.801 -46.813 -17.255 1.00 24.22 97 ARG A CA 1
ATOM 1344 C C . ARG A 1 97 ? 43.107 -45.664 -16.328 1.00 26.33 97 ARG A C 1
ATOM 1345 O O . ARG A 1 97 ? 42.213 -44.875 -15.980 1.00 26.04 97 ARG A O 1
ATOM 1366 N N . TRP A 1 98 ? 44.387 -45.520 -15.982 1.00 23.51 98 TRP A N 1
ATOM 1367 C CA . TRP A 1 98 ? 44.786 -44.562 -14.950 1.00 24.41 98 TRP A CA 1
ATOM 1368 C C . TRP A 1 98 ? 46.296 -44.359 -15.061 1.00 23.13 98 TRP A C 1
ATOM 1369 O O . TRP A 1 98 ? 47.003 -45.283 -15.453 1.00 22.91 98 TRP A O 1
ATOM 1390 N N . PRO A 1 99 ? 46.827 -43.179 -14.703 1.00 26.32 99 PRO A N 1
ATOM 1391 C CA . PRO A 1 99 ? 46.228 -41.978 -14.125 1.00 28.10 99 PRO A CA 1
ATOM 1392 C C . PRO A 1 99 ? 45.896 -40.930 -15.143 1.00 27.43 99 PRO A C 1
ATOM 1393 O O . PRO A 1 99 ? 45.462 -39.813 -14.799 1.00 25.44 99 PRO A O 1
ATOM 1404 N N . GLY A 1 100 ? 45.951 -41.355 -16.351 1.00 34.34 100 GLY A N 1
ATOM 1405 C CA . GLY A 1 100 ? 45.459 -40.438 -17.272 1.00 32.37 100 GLY A CA 1
ATOM 1406 C C . GLY A 1 100 ? 45.884 -40.541 -18.707 1.00 38.86 100 GLY A C 1
ATOM 1407 O O . GLY A 1 100 ? 46.437 -41.527 -19.147 1.00 35.36 100 GLY A O 1
ATOM 1411 N N . GLY A 1 101 ? 45.493 -39.489 -19.354 1.00 32.69 101 GLY A N 1
ATOM 1412 C CA . GLY A 1 101 ? 45.862 -39.211 -20.636 1.00 32.60 101 GLY A CA 1
ATOM 1413 C C . GLY A 1 101 ? 46.919 -38.135 -20.348 1.00 32.72 101 GLY A C 1
ATOM 1414 O O . GLY A 1 101 ? 47.933 -38.454 -19.805 1.00 32.64 101 GLY A O 1
ATOM 1415 N N . ASN A 1 102 ? 46.657 -36.853 -20.594 1.00 26.50 102 ASN A N 1
ATOM 1416 C CA . ASN A 1 102 ? 47.758 -35.832 -20.584 1.00 29.90 102 ASN A CA 1
ATOM 1417 C C . ASN A 1 102 ? 48.528 -35.694 -19.236 1.00 26.91 102 ASN A C 1
ATOM 1418 O O . ASN A 1 102 ? 49.722 -35.450 -19.176 1.00 25.58 102 ASN A O 1
ATOM 1429 N N . TYR A 1 103 ? 47.806 -35.811 -18.149 1.00 23.06 103 TYR A N 1
ATOM 1430 C CA . TYR A 1 103 ? 48.447 -35.712 -16.832 1.00 25.84 103 TYR A CA 1
ATOM 1431 C C . TYR A 1 103 ? 49.638 -36.637 -16.710 1.00 21.88 103 TYR A C 1
ATOM 1432 O O . TYR A 1 103 ? 50.657 -36.266 -16.117 1.00 24.88 103 TYR A O 1
ATOM 1450 N N . VAL A 1 104 ? 49.554 -37.851 -17.274 1.00 23.02 104 VAL A N 1
ATOM 1451 C CA . VAL A 1 104 ? 50.621 -38.808 -16.953 1.00 25.02 104 VAL A CA 1
ATOM 1452 C C . VAL A 1 104 ? 52.001 -38.402 -17.513 1.00 25.28 104 VAL A C 1
ATOM 1453 O O . VAL A 1 104 ? 53.049 -38.842 -16.983 1.00 22.73 104 VAL A O 1
ATOM 1466 N N . SER A 1 105 ? 52.039 -37.566 -18.563 1.00 25.71 105 SER A N 1
ATOM 1467 C CA . SER A 1 105 ? 53.303 -37.246 -19.240 1.00 26.57 105 SER A CA 1
ATOM 1468 C C . SER A 1 105 ? 54.220 -36.358 -18.416 1.00 26.37 105 SER A C 1
ATOM 1469 O O . SER A 1 105 ? 55.383 -36.141 -18.804 1.00 24.78 105 SER A O 1
ATOM 1477 N N . SER A 1 106 ? 53.758 -35.877 -17.264 1.00 26.19 106 SER A N 1
ATOM 1478 C CA . SER A 1 106 ? 54.654 -35.213 -16.335 1.00 25.27 106 SER A CA 1
ATOM 1479 C C . SER A 1 106 ? 54.414 -35.716 -14.909 1.00 27.47 106 SER A C 1
ATOM 1480 O O . SER A 1 106 ? 54.661 -34.981 -13.953 1.00 22.71 106 SER A O 1
ATOM 1488 N N . TYR A 1 107 ? 53.926 -36.972 -14.786 1.00 25.55 107 TYR A N 1
ATOM 1489 C CA . TYR A 1 107 ? 53.672 -37.648 -13.517 1.00 24.46 107 TYR A CA 1
ATOM 1490 C C . TYR A 1 107 ? 54.831 -38.518 -13.073 1.00 23.79 107 TYR A C 1
ATOM 1491 O O . TYR A 1 107 ? 55.253 -39.417 -13.818 1.00 23.62 107 TYR A O 1
ATOM 1509 N N . ASN A 1 108 ? 55.290 -38.314 -11.848 1.00 22.68 108 ASN A N 1
ATOM 1510 C CA . ASN A 1 108 ? 56.274 -39.189 -11.206 1.00 26.40 108 ASN A CA 1
ATOM 1511 C C . ASN A 1 108 ? 55.600 -40.088 -10.166 1.00 28.23 108 ASN A C 1
ATOM 1512 O O . ASN A 1 108 ? 55.243 -39.622 -9.070 1.00 24.75 108 ASN A O 1
ATOM 1523 N N . TRP A 1 109 ? 55.527 -41.385 -10.461 1.00 21.25 109 TRP A N 1
ATOM 1524 C CA . TRP A 1 109 ? 54.725 -42.309 -9.651 1.00 23.83 109 TRP A CA 1
ATOM 1525 C C . TRP A 1 109 ? 55.249 -42.435 -8.212 1.00 24.55 109 TRP A C 1
ATOM 1526 O O . TRP A 1 109 ? 54.472 -42.727 -7.297 1.00 26.16 109 TRP A O 1
ATOM 1547 N N . LYS A 1 110 ? 56.548 -42.203 -7.997 1.00 26.85 110 LYS A N 1
ATOM 1548 C CA . LYS A 1 110 ? 57.138 -42.250 -6.661 1.00 30.89 110 LYS A CA 1
ATOM 1549 C C . LYS A 1 110 ? 56.646 -41.117 -5.760 1.00 29.96 110 LYS A C 1
ATOM 1550 O O . LYS A 1 110 ? 56.702 -41.252 -4.544 1.00 32.08 110 LYS A O 1
ATOM 1569 N N . ASP A 1 111 ? 56.156 -40.016 -6.331 1.00 26.54 111 ASP A N 1
ATOM 1570 C CA . ASP A 1 111 ? 55.482 -38.988 -5.559 1.00 27.44 111 ASP A CA 1
ATOM 1571 C C . ASP A 1 111 ? 54.194 -39.494 -4.904 1.00 28.24 111 ASP A C 1
ATOM 1572 O O . ASP A 1 111 ? 53.673 -38.838 -4.007 1.00 28.96 111 ASP A O 1
ATOM 1581 N N . GLY A 1 112 ? 53.649 -40.615 -5.355 1.00 27.67 112 GLY A N 1
ATOM 1582 C CA . GLY A 1 112 ? 52.308 -41.006 -4.960 1.00 27.86 112 GLY A CA 1
ATOM 1583 C C . GLY A 1 112 ? 52.255 -42.308 -4.182 1.00 28.12 112 GLY A C 1
ATOM 1584 O O . GLY A 1 112 ? 51.234 -42.980 -4.175 1.00 27.13 112 GLY A O 1
ATOM 1588 N N . VAL A 1 113 ? 53.353 -42.683 -3.532 1.00 27.25 113 VAL A N 1
ATOM 1589 C CA . VAL A 1 113 ? 53.371 -43.844 -2.654 1.00 28.30 113 VAL A CA 1
ATOM 1590 C C . VAL A 1 113 ? 54.080 -43.455 -1.358 1.00 27.08 113 VAL A C 1
ATOM 1591 O O . VAL A 1 113 ? 54.858 -42.490 -1.305 1.00 26.39 113 VAL A O 1
ATOM 1604 N N . GLY A 1 114 ? 53.882 -44.273 -0.340 1.00 28.24 114 GLY A N 1
ATOM 1605 C CA . GLY A 1 114 ? 54.498 -44.055 0.955 1.00 27.63 114 GLY A CA 1
ATOM 1606 C C . GLY A 1 114 ? 53.535 -43.368 1.895 1.00 28.57 114 GLY A C 1
ATOM 1607 O O . GLY A 1 114 ? 52.389 -43.094 1.520 1.00 26.60 114 GLY A O 1
ATOM 1611 N N . PRO A 1 115 ? 53.967 -43.080 3.142 1.00 31.82 115 PRO A N 1
ATOM 1612 C CA . PRO A 1 115 ? 53.056 -42.423 4.109 1.00 34.98 115 PRO A CA 1
ATOM 1613 C C . PRO A 1 115 ? 52.550 -41.112 3.521 1.00 35.14 115 PRO A C 1
ATOM 1614 O O . PRO A 1 115 ? 53.284 -40.406 2.826 1.00 36.10 115 PRO A O 1
ATOM 1625 N N . LYS A 1 116 ? 51.283 -40.796 3.790 1.00 54.06 116 LYS A N 1
ATOM 1626 C CA . LYS A 1 116 ? 50.622 -39.717 3.059 1.00 58.77 116 LYS A CA 1
ATOM 1627 C C . LYS A 1 116 ? 51.259 -38.362 3.352 1.00 60.59 116 LYS A C 1
ATOM 1628 O O . LYS A 1 116 ? 51.354 -37.516 2.445 1.00 55.93 116 LYS A O 1
ATOM 1647 N N . GLU A 1 117 ? 51.765 -38.156 4.564 1.00 63.12 117 GLU A N 1
ATOM 1648 C CA . GLU A 1 117 ? 52.380 -36.872 4.879 1.00 66.02 117 GLU A CA 1
ATOM 1649 C C . GLU A 1 117 ? 53.701 -36.660 4.150 1.00 62.74 117 GLU A C 1
ATOM 1650 O O . GLU A 1 117 ? 54.136 -35.511 4.021 1.00 69.51 117 GLU A O 1
ATOM 1662 N N . ALA A 1 118 ? 54.350 -37.716 3.660 1.00 49.76 118 ALA A N 1
ATOM 1663 C CA . ALA A 1 118 ? 55.562 -37.571 2.849 1.00 49.74 118 ALA A CA 1
ATOM 1664 C C . ALA A 1 118 ? 55.296 -37.520 1.314 1.00 51.88 118 ALA A C 1
ATOM 1665 O O . ALA A 1 118 ? 56.216 -37.736 0.500 1.00 47.34 118 ALA A O 1
ATOM 1672 N N . ARG A 1 119 ? 54.071 -37.249 0.900 1.00 38.92 119 ARG A N 1
ATOM 1673 C CA . ARG A 1 119 ? 53.751 -37.210 -0.521 1.00 39.17 119 ARG A CA 1
ATOM 1674 C C . ARG A 1 119 ? 53.914 -35.798 -1.039 1.00 36.66 119 ARG A C 1
ATOM 1675 O O . ARG A 1 119 ? 53.527 -34.835 -0.368 1.00 37.08 119 ARG A O 1
ATOM 1696 N N . LYS A 1 120 ? 54.515 -35.672 -2.228 1.00 37.65 120 LYS A N 1
ATOM 1697 C CA . LYS A 1 120 ? 54.914 -34.355 -2.716 1.00 34.26 120 LYS A CA 1
ATOM 1698 C C . LYS A 1 120 ? 53.775 -33.722 -3.521 1.00 35.55 120 LYS A C 1
ATOM 1699 O O . LYS A 1 120 ? 53.248 -34.321 -4.478 1.00 34.55 120 LYS A O 1
ATOM 1718 N N . ARG A 1 121 ? 53.368 -32.523 -3.107 1.00 27.53 121 ARG A N 1
ATOM 1719 C CA . ARG A 1 121 ? 52.456 -31.726 -3.917 1.00 29.06 121 ARG A CA 1
ATOM 1720 C C . ARG A 1 121 ? 53.188 -31.247 -5.167 1.00 29.72 121 ARG A C 1
ATOM 1721 O O . ARG A 1 121 ? 54.340 -30.796 -5.078 1.00 26.54 121 ARG A O 1
ATOM 1742 N N . ARG A 1 122 ? 52.517 -31.340 -6.328 1.00 28.74 122 ARG A N 1
ATOM 1743 C CA . ARG A 1 122 ? 53.129 -30.969 -7.601 1.00 30.01 122 ARG A CA 1
ATOM 1744 C C . ARG A 1 122 ? 52.211 -30.038 -8.387 1.00 28.29 122 ARG A C 1
ATOM 1745 O O . ARG A 1 122 ? 50.980 -30.163 -8.316 1.00 29.20 122 ARG A O 1
ATOM 1766 N N . PRO A 1 123 ? 52.776 -29.087 -9.149 1.00 33.54 123 PRO A N 1
ATOM 1767 C CA . PRO A 1 123 ? 51.962 -28.392 -10.155 1.00 33.38 123 PRO A CA 1
ATOM 1768 C C . PRO A 1 123 ? 51.447 -29.418 -11.150 1.00 34.15 123 PRO A C 1
ATOM 1769 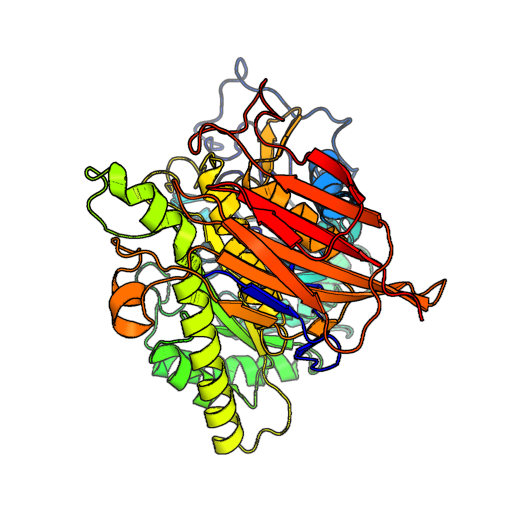O O . PRO A 1 123 ? 52.114 -30.420 -11.424 1.00 33.17 123 PRO A O 1
ATOM 1780 N N . GLU A 1 124 ? 50.229 -29.207 -11.633 1.00 31.79 124 GLU A N 1
ATOM 1781 C CA . GLU A 1 124 ? 49.629 -30.069 -12.644 1.00 31.83 124 GLU A CA 1
ATOM 1782 C C . GLU A 1 124 ? 49.708 -29.347 -13.990 1.00 31.51 124 GLU A C 1
ATOM 1783 O O . GLU A 1 124 ? 48.982 -28.378 -14.216 1.00 32.65 124 GLU A O 1
ATOM 1795 N N . LEU A 1 125 ? 50.613 -29.804 -14.854 1.00 35.06 125 LEU A N 1
ATOM 1796 C CA . LEU A 1 125 ? 51.015 -29.045 -16.017 1.00 34.35 125 LEU A CA 1
ATOM 1797 C C . LEU A 1 125 ? 50.031 -29.169 -17.178 1.00 37.90 125 LEU A C 1
ATOM 1798 O O . LEU A 1 125 ? 49.868 -28.218 -17.956 1.00 33.76 125 LEU A O 1
ATOM 1814 N N . ALA A 1 126 ? 49.408 -30.341 -17.325 1.00 40.18 126 ALA A N 1
ATOM 1815 C CA . ALA A 1 126 ? 48.564 -30.610 -18.480 1.00 43.88 126 ALA A CA 1
ATOM 1816 C C . ALA A 1 126 ? 47.334 -29.712 -18.479 1.00 44.04 126 ALA A C 1
ATOM 1817 O O . ALA A 1 126 ? 46.949 -29.189 -19.529 1.00 44.90 126 ALA A O 1
ATOM 1824 N N . TRP A 1 127 ? 46.739 -29.482 -17.311 1.00 37.24 127 TRP A N 1
ATOM 1825 C CA . TRP A 1 127 ? 45.487 -28.746 -17.227 1.00 38.49 127 TRP A CA 1
ATOM 1826 C C . TRP A 1 127 ? 45.481 -27.561 -16.258 1.00 37.72 127 TRP A C 1
ATOM 1827 O O . TRP A 1 127 ? 44.448 -26.884 -16.141 1.00 37.90 127 TRP A O 1
ATOM 1848 N N . GLY A 1 128 ? 46.575 -27.320 -15.532 1.00 43.13 128 GLY A N 1
ATOM 1849 C CA . GLY A 1 128 ? 46.745 -26.102 -14.758 1.00 45.57 128 GLY A CA 1
ATOM 1850 C C . GLY A 1 128 ? 46.366 -26.111 -13.285 1.00 48.09 128 GLY A C 1
ATOM 1851 O O . GLY A 1 128 ? 46.135 -25.026 -12.726 1.00 53.42 128 GLY A O 1
ATOM 1855 N N . GLY A 1 129 ? 46.339 -27.263 -12.623 1.00 44.77 129 GLY A N 1
ATOM 1856 C CA . GLY A 1 129 ? 46.049 -27.214 -11.190 1.00 46.95 129 GLY A CA 1
ATOM 1857 C C . GLY A 1 129 ? 47.191 -27.461 -10.205 1.00 42.45 129 GLY A C 1
ATOM 1858 O O . GLY A 1 129 ? 48.353 -27.130 -10.468 1.00 40.45 129 GLY A O 1
ATOM 1862 N N . GLU A 1 130 ? 46.853 -28.002 -9.022 1.00 36.76 130 GLU A N 1
ATOM 1863 C CA . GLU A 1 130 ? 47.834 -28.609 -8.139 1.00 35.75 130 GLU A CA 1
ATOM 1864 C C . GLU A 1 130 ? 47.368 -30.028 -7.840 1.00 33.07 130 GLU A C 1
ATOM 1865 O O . GLU A 1 130 ? 46.171 -30.254 -7.679 1.00 32.82 130 GLU A O 1
ATOM 1877 N N . GLU A 1 131 ? 48.306 -30.965 -7.717 1.00 29.58 131 GLU A N 1
ATOM 1878 C CA . GLU A 1 131 ? 48.009 -32.353 -7.374 1.00 29.52 131 GLU A CA 1
ATOM 1879 C C . GLU A 1 131 ? 48.651 -32.685 -6.024 1.00 29.81 131 GLU A C 1
ATOM 1880 O O . GLU A 1 131 ? 49.858 -32.494 -5.838 1.00 28.76 131 GLU A O 1
ATOM 1892 N N . SER A 1 132 ? 47.846 -33.190 -5.099 1.00 28.56 132 SER A N 1
ATOM 1893 C CA . SER A 1 132 ? 48.359 -33.592 -3.786 1.00 31.80 132 SER A CA 1
ATOM 1894 C C . SER A 1 132 ? 49.027 -34.958 -3.793 1.00 28.62 132 SER A C 1
ATOM 1895 O O . SER A 1 132 ? 49.861 -35.228 -2.928 1.00 30.77 132 SER A O 1
ATOM 1903 N N . ASN A 1 133 ? 48.622 -35.843 -4.723 1.00 26.76 133 ASN A N 1
ATOM 1904 C CA . ASN A 1 133 ? 49.084 -37.249 -4.753 1.00 25.75 133 ASN A CA 1
ATOM 1905 C C . ASN A 1 133 ? 48.697 -38.022 -3.494 1.00 28.65 133 ASN A C 1
ATOM 1906 O O . ASN A 1 133 ? 49.353 -38.989 -3.118 1.00 27.05 133 ASN A O 1
ATOM 1917 N N . VAL A 1 134 ? 47.612 -37.606 -2.845 1.00 26.87 134 VAL A N 1
ATOM 1918 C CA . VAL A 1 134 ? 46.985 -38.442 -1.814 1.00 32.81 134 VAL A CA 1
ATOM 1919 C C . VAL A 1 134 ? 46.455 -39.749 -2.416 1.00 28.98 134 VAL A C 1
ATOM 1920 O O . VAL A 1 134 ? 46.441 -40.799 -1.757 1.00 30.61 134 VAL A O 1
ATOM 1933 N N . PHE A 1 135 ? 45.962 -39.701 -3.638 1.00 26.33 135 PHE A N 1
ATOM 1934 C CA . PHE A 1 135 ? 45.511 -40.892 -4.363 1.00 25.55 135 PHE A CA 1
ATOM 1935 C C . PHE A 1 135 ? 46.631 -41.241 -5.338 1.00 25.85 135 PHE A C 1
ATOM 1936 O O . PHE A 1 135 ? 46.822 -40.554 -6.355 1.00 26.04 135 PHE A O 1
ATOM 1953 N N . GLY A 1 136 ? 47.397 -42.288 -5.006 1.00 25.31 136 GLY A N 1
ATOM 1954 C CA . GLY A 1 136 ? 48.527 -42.763 -5.805 1.00 23.16 136 GLY A CA 1
ATOM 1955 C C . GLY A 1 136 ? 48.359 -44.249 -6.070 1.00 25.63 136 GLY A C 1
ATOM 1956 O O . GLY A 1 136 ? 47.235 -44.750 -5.958 1.00 24.17 136 GLY A O 1
ATOM 1960 N N . THR A 1 137 ? 49.446 -44.977 -6.352 1.00 24.58 137 THR A N 1
ATOM 1961 C CA . THR A 1 137 ? 49.313 -46.311 -6.950 1.00 25.51 137 THR A CA 1
ATOM 1962 C C . THR A 1 137 ? 48.533 -47.258 -6.034 1.00 25.26 137 THR A C 1
ATOM 1963 O O . THR A 1 137 ? 47.615 -47.965 -6.484 1.00 24.53 137 THR A O 1
ATOM 1974 N N . ASP A 1 138 ? 48.868 -47.268 -4.740 1.00 29.15 138 ASP A N 1
ATOM 1975 C CA . ASP A 1 138 ? 48.296 -48.234 -3.803 1.00 31.30 138 ASP A CA 1
ATOM 1976 C C . ASP A 1 138 ? 46.821 -47.952 -3.549 1.00 30.62 138 ASP A C 1
ATOM 1977 O O . ASP A 1 138 ? 46.015 -48.890 -3.462 1.00 30.11 138 ASP A O 1
ATOM 1986 N N . GLU A 1 139 ? 46.449 -46.667 -3.431 1.00 25.94 139 GLU A N 1
ATOM 1987 C CA . GLU A 1 139 ? 45.032 -46.328 -3.343 1.00 27.82 139 GLU A CA 1
ATOM 1988 C C . GLU A 1 139 ? 44.290 -46.730 -4.625 1.00 25.26 139 GLU A C 1
ATOM 1989 O O . GLU A 1 139 ? 43.154 -47.214 -4.564 1.00 26.61 139 GLU A O 1
ATOM 2001 N N . PHE A 1 140 ? 44.902 -46.518 -5.794 1.00 26.78 140 PHE A N 1
ATOM 2002 C CA . PHE A 1 140 ? 44.231 -46.923 -7.040 1.00 26.82 140 PHE A CA 1
ATOM 2003 C C . PHE A 1 140 ? 43.981 -48.437 -7.058 1.00 23.47 140 PHE A C 1
ATOM 2004 O O . PHE A 1 140 ? 42.884 -48.897 -7.390 1.00 24.99 140 PHE A O 1
ATOM 2021 N N . ILE A 1 141 ? 45.001 -49.230 -6.716 1.00 25.18 141 ILE A N 1
ATOM 2022 C CA . ILE A 1 141 ? 44.806 -50.674 -6.690 1.00 24.80 141 ILE A CA 1
ATOM 2023 C C . ILE A 1 141 ? 43.759 -51.051 -5.641 1.00 28.75 141 ILE A C 1
ATOM 2024 O O . ILE A 1 141 ? 42.862 -51.875 -5.894 1.00 25.50 141 ILE A O 1
ATOM 2040 N N . ALA A 1 142 ? 43.850 -50.457 -4.444 1.00 26.02 142 ALA A N 1
ATOM 2041 C CA . ALA A 1 142 ? 42.837 -50.753 -3.431 1.00 28.43 142 ALA A CA 1
ATOM 2042 C C . ALA A 1 142 ? 41.442 -50.401 -3.937 1.00 27.17 142 ALA A C 1
ATOM 2043 O O . ALA A 1 142 ? 40.481 -51.156 -3.732 1.00 26.94 142 ALA A O 1
ATOM 2050 N N . TRP A 1 143 ? 41.304 -49.258 -4.624 1.00 26.42 143 TRP A N 1
ATOM 2051 C CA . TRP A 1 143 ? 40.004 -48.911 -5.208 1.00 26.42 143 TRP A CA 1
ATOM 2052 C C . TRP A 1 143 ? 39.556 -49.961 -6.233 1.00 28.04 143 TRP A C 1
ATOM 2053 O O . TRP A 1 143 ? 38.395 -50.410 -6.235 1.00 24.01 143 TRP A O 1
ATOM 2074 N N . CYS A 1 144 ? 40.479 -50.365 -7.123 1.00 26.14 144 CYS A N 1
ATOM 2075 C CA . CYS A 1 144 ? 40.164 -51.412 -8.090 1.00 27.44 144 CYS A CA 1
ATOM 2076 C C . CYS A 1 144 ? 39.683 -52.684 -7.395 1.00 27.40 144 CYS A C 1
ATOM 2077 O O . CYS A 1 144 ? 38.753 -53.356 -7.867 1.00 26.79 144 CYS A O 1
ATOM 2085 N N . ARG A 1 145 ? 40.303 -53.030 -6.263 1.00 28.25 145 ARG A N 1
ATOM 2086 C CA . ARG A 1 145 ? 39.898 -54.215 -5.508 1.00 30.38 145 ARG A CA 1
ATOM 2087 C C . ARG A 1 145 ? 38.449 -54.102 -5.026 1.00 32.73 145 ARG A C 1
ATOM 2088 O O . ARG A 1 145 ? 37.637 -55.011 -5.246 1.00 31.67 145 ARG A O 1
ATOM 2109 N N . VAL A 1 146 ? 38.098 -52.986 -4.376 1.00 27.81 146 VAL A N 1
ATOM 2110 C CA . VAL A 1 146 ? 36.708 -52.794 -3.965 1.00 29.22 146 VAL A CA 1
ATOM 2111 C C . VAL A 1 146 ? 35.789 -52.809 -5.174 1.00 28.62 146 VAL A C 1
ATOM 2112 O O . VAL A 1 146 ? 34.697 -53.392 -5.133 1.00 26.95 146 VAL A O 1
ATOM 2125 N N . ALA A 1 147 ? 36.194 -52.134 -6.260 1.00 27.96 147 ALA A N 1
ATOM 2126 C CA . ALA A 1 147 ? 35.328 -52.020 -7.422 1.00 27.53 147 ALA A CA 1
ATOM 2127 C C . ALA A 1 147 ? 35.245 -53.313 -8.226 1.00 28.46 147 ALA A C 1
ATOM 2128 O O . ALA A 1 147 ? 34.362 -53.410 -9.090 1.00 25.73 147 ALA A O 1
ATOM 2135 N N . LYS A 1 148 ? 36.146 -54.282 -7.977 1.00 29.94 148 LYS A N 1
ATOM 2136 C CA . LYS A 1 148 ? 36.272 -55.501 -8.799 1.00 30.31 148 LYS A CA 1
ATOM 2137 C C . LYS A 1 148 ? 36.644 -55.141 -10.240 1.00 30.73 148 LYS A C 1
ATOM 2138 O O . LYS A 1 148 ? 36.063 -55.637 -11.208 1.00 28.36 148 LYS A O 1
ATOM 2157 N N . ILE A 1 149 ? 37.653 -54.278 -10.366 1.00 27.38 149 ILE A N 1
ATOM 2158 C CA . ILE A 1 149 ? 38.103 -53.734 -11.638 1.00 27.81 149 ILE A CA 1
ATOM 2159 C C . ILE A 1 149 ? 39.570 -54.071 -11.817 1.00 28.20 149 ILE A C 1
ATOM 2160 O O . ILE A 1 149 ? 40.359 -53.970 -10.866 1.00 25.66 149 ILE A O 1
ATOM 2176 N N . GLU A 1 150 ? 39.945 -54.426 -13.049 1.00 31.91 150 GLU A N 1
ATOM 2177 C CA . GLU A 1 150 ? 41.356 -54.684 -13.364 1.00 31.30 150 GLU A CA 1
ATOM 2178 C C . GLU A 1 150 ? 42.079 -53.371 -13.616 1.00 31.69 150 GLU A C 1
ATOM 2179 O O . GLU A 1 150 ? 41.620 -52.563 -14.444 1.00 31.74 150 GLU A O 1
ATOM 2191 N N . PRO A 1 151 ? 43.212 -53.137 -12.953 1.00 25.33 151 PRO A N 1
ATOM 2192 C CA . PRO A 1 151 ? 43.962 -51.900 -13.207 1.00 24.89 151 PRO A CA 1
ATOM 2193 C C . PRO A 1 151 ? 44.631 -51.939 -14.577 1.00 24.69 151 PRO A C 1
ATOM 2194 O O . PRO A 1 151 ? 45.099 -52.979 -15.049 1.00 26.58 151 PRO A O 1
ATOM 2205 N N . TYR A 1 152 ? 44.701 -50.754 -15.199 1.00 26.23 152 TYR A N 1
ATOM 2206 C CA . TYR A 1 152 ? 45.381 -50.543 -16.478 1.00 24.78 152 TYR A CA 1
ATOM 2207 C C . TYR A 1 152 ? 46.167 -49.244 -16.353 1.00 25.45 152 TYR A C 1
ATOM 2208 O O . TYR A 1 152 ? 45.575 -48.158 -16.327 1.00 25.55 152 TYR A O 1
ATOM 2226 N N . ILE A 1 153 ? 47.498 -49.350 -16.238 1.00 21.38 153 ILE A N 1
ATOM 2227 C CA . ILE A 1 153 ? 48.336 -48.215 -15.863 1.00 24.10 153 ILE A CA 1
ATOM 2228 C C . ILE A 1 153 ? 49.111 -47.698 -17.073 1.00 22.99 153 ILE A C 1
ATOM 2229 O O . ILE A 1 153 ? 49.693 -48.486 -17.822 1.00 21.89 153 ILE A O 1
ATOM 2245 N N . VAL A 1 154 ? 49.186 -46.362 -17.205 1.00 22.53 154 VAL A N 1
ATOM 2246 C CA . VAL A 1 154 ? 49.908 -45.686 -18.285 1.00 21.75 154 VAL A CA 1
ATOM 2247 C C . VAL A 1 154 ? 51.243 -45.171 -17.765 1.00 22.58 154 VAL A C 1
ATOM 2248 O O . VAL A 1 154 ? 51.302 -44.433 -16.754 1.00 22.93 154 VAL A O 1
ATOM 2261 N N . PHE A 1 155 ? 52.309 -45.554 -18.462 1.00 21.77 155 PHE A N 1
ATOM 2262 C CA . PHE A 1 155 ? 53.636 -45.031 -18.179 1.00 23.60 155 PHE A CA 1
ATOM 2263 C C . PHE A 1 155 ? 53.744 -43.576 -18.599 1.00 22.30 155 PHE A C 1
ATOM 2264 O O . PHE A 1 155 ? 53.154 -43.169 -19.599 1.00 22.37 155 PHE A O 1
ATOM 2281 N N . ASN A 1 156 ? 54.493 -42.810 -17.843 1.00 22.29 156 ASN A N 1
ATOM 2282 C CA . ASN A 1 156 ? 54.951 -41.482 -18.213 1.00 23.80 156 ASN A CA 1
ATOM 2283 C C . ASN A 1 156 ? 56.014 -41.629 -19.298 1.00 25.41 156 ASN A C 1
ATOM 2284 O O . ASN A 1 156 ? 57.139 -42.066 -19.014 1.00 23.19 156 ASN A O 1
ATOM 2295 N N . MET A 1 157 ? 55.683 -41.257 -20.542 1.00 24.03 157 MET A N 1
ATOM 2296 C CA . MET A 1 157 ? 56.703 -41.139 -21.581 1.00 24.77 157 MET A CA 1
ATOM 2297 C C . MET A 1 157 ? 56.821 -39.709 -22.079 1.00 27.80 157 MET A C 1
ATOM 2298 O O . MET A 1 157 ? 57.141 -39.475 -23.233 1.00 24.64 157 MET A O 1
ATOM 2312 N N . GLY A 1 158 ? 56.545 -38.734 -21.235 1.00 25.36 158 GLY A N 1
ATOM 2313 C CA . GLY A 1 158 ? 56.867 -37.343 -21.468 1.00 24.79 158 GLY A CA 1
ATOM 2314 C C . GLY A 1 158 ? 58.164 -36.993 -20.797 1.00 26.18 158 GLY A C 1
ATOM 2315 O O . GLY A 1 158 ? 59.271 -37.115 -21.396 1.00 24.30 158 GLY A O 1
ATOM 2319 N N . THR A 1 159 ? 58.112 -36.591 -19.518 1.00 25.90 159 THR A N 1
ATOM 2320 C CA . THR A 1 159 ? 59.348 -36.407 -18.765 1.00 28.53 159 THR A CA 1
ATOM 2321 C C . THR A 1 159 ? 59.906 -37.726 -18.207 1.00 26.96 159 THR A C 1
ATOM 2322 O O . THR A 1 159 ? 61.007 -37.741 -17.638 1.00 27.50 159 THR A O 1
ATOM 2333 N N . GLY A 1 160 ? 59.131 -38.804 -18.224 1.00 24.93 160 GLY A N 1
ATOM 2334 C CA . GLY A 1 160 ? 59.529 -39.982 -17.482 1.00 25.36 160 GLY A CA 1
ATOM 2335 C C . GLY A 1 160 ? 60.713 -40.658 -18.131 1.00 26.34 160 GLY A C 1
ATOM 2336 O O . GLY A 1 160 ? 60.959 -40.498 -19.327 1.00 24.51 160 GLY A O 1
ATOM 2340 N N . THR A 1 161 ? 61.462 -41.424 -17.331 1.00 28.73 161 THR A N 1
ATOM 2341 C CA . THR A 1 161 ? 62.567 -42.236 -17.828 1.00 26.87 161 THR A CA 1
ATOM 2342 C C . THR A 1 161 ? 62.195 -43.720 -17.844 1.00 27.28 161 THR A C 1
ATOM 2343 O O . THR A 1 161 ? 61.309 -44.179 -17.097 1.00 24.87 161 THR A O 1
ATOM 2354 N N . LEU A 1 162 ? 62.971 -44.477 -18.639 1.00 23.18 162 LEU A N 1
ATOM 2355 C CA . LEU A 1 162 ? 62.830 -45.925 -18.707 1.00 24.37 162 LEU A CA 1
ATOM 2356 C C . LEU A 1 162 ? 63.041 -46.535 -17.331 1.00 25.12 162 LEU A C 1
ATOM 2357 O O . LEU A 1 162 ? 62.287 -47.431 -16.918 1.00 23.35 162 LEU A O 1
ATOM 2373 N N . GLU A 1 163 ? 64.039 -46.023 -16.590 1.00 28.82 163 GLU A N 1
ATOM 2374 C CA . GLU A 1 163 ? 64.315 -46.549 -15.255 1.00 31.70 163 GLU A CA 1
ATOM 2375 C C . GLU A 1 163 ? 63.125 -46.352 -14.319 1.00 31.63 163 GLU A C 1
ATOM 2376 O O . GLU A 1 163 ? 62.775 -47.265 -13.558 1.00 31.35 163 GLU A O 1
ATOM 2388 N N . ASP A 1 164 ? 62.499 -45.167 -14.343 1.00 29.53 164 ASP A N 1
ATOM 2389 C CA . ASP A 1 164 ? 61.276 -44.990 -13.559 1.00 28.91 164 ASP A CA 1
ATOM 2390 C C . ASP A 1 164 ? 60.213 -46.016 -13.948 1.00 28.07 164 ASP A C 1
ATOM 2391 O O . ASP A 1 164 ? 59.486 -46.513 -13.091 1.00 29.47 164 ASP A O 1
ATOM 2400 N N . ALA A 1 165 ? 60.055 -46.292 -15.242 1.00 22.58 165 ALA A N 1
ATOM 2401 C CA . ALA A 1 165 ? 59.039 -47.257 -15.661 1.00 22.20 165 ALA A CA 1
ATOM 2402 C C . ALA A 1 165 ? 59.356 -48.670 -15.151 1.00 22.50 165 ALA A C 1
ATOM 2403 O O . ALA A 1 165 ? 58.467 -49.369 -14.640 1.00 22.67 165 ALA A O 1
ATOM 2410 N N . LEU A 1 166 ? 60.621 -49.099 -15.258 1.00 21.91 166 LEU A N 1
ATOM 2411 C CA . LEU A 1 166 ? 61.011 -50.417 -14.758 1.00 23.29 166 LEU A CA 1
ATOM 2412 C C . LEU A 1 166 ? 60.791 -50.525 -13.248 1.00 25.92 166 LEU A C 1
ATOM 2413 O O . LEU A 1 166 ? 60.376 -51.581 -12.731 1.00 24.67 166 LEU A O 1
ATOM 2429 N N . HIS A 1 167 ? 61.069 -49.438 -12.507 1.00 22.82 167 HIS A N 1
ATOM 2430 C CA . HIS A 1 167 ? 60.822 -49.473 -11.063 1.00 23.20 167 HIS A CA 1
ATOM 2431 C C . HIS A 1 167 ? 59.333 -49.562 -10.733 1.00 25.30 167 HIS A C 1
ATOM 2432 O O . HIS A 1 167 ? 58.956 -50.201 -9.732 1.00 24.13 167 HIS A O 1
ATOM 2446 N N . TRP A 1 168 ? 58.471 -48.906 -11.527 1.00 23.91 168 TRP A N 1
ATOM 2447 C CA . TRP A 1 168 ? 57.024 -48.990 -11.278 1.00 24.41 168 TRP A CA 1
ATOM 2448 C C . TRP A 1 168 ? 56.522 -50.427 -11.461 1.00 24.34 168 TRP A C 1
ATOM 2449 O O . TRP A 1 168 ? 55.772 -50.957 -10.626 1.00 26.63 168 TRP A O 1
ATOM 2470 N N . ILE A 1 169 ? 56.929 -51.071 -12.556 1.00 27.84 169 ILE A N 1
ATOM 2471 C CA . ILE A 1 169 ? 56.551 -52.457 -12.788 1.00 29.34 169 ILE A CA 1
ATOM 2472 C C . ILE A 1 169 ? 57.042 -53.328 -11.637 1.00 27.11 169 ILE A C 1
ATOM 2473 O O . ILE A 1 169 ? 56.331 -54.230 -11.172 1.00 27.09 169 ILE A O 1
ATOM 2489 N N . GLU A 1 170 ? 58.290 -53.134 -11.216 1.00 27.20 170 GLU A N 1
ATOM 2490 C CA . GLU A 1 170 ? 58.808 -53.938 -10.106 1.00 28.87 170 GLU A CA 1
ATOM 2491 C C . GLU A 1 170 ? 57.982 -53.713 -8.853 1.00 27.62 170 GLU A C 1
ATOM 2492 O O . GLU A 1 170 ? 57.599 -54.670 -8.168 1.00 30.15 170 GLU A O 1
ATOM 2504 N N . TYR A 1 171 ? 57.726 -52.440 -8.521 1.00 26.32 171 TYR A N 1
ATOM 2505 C CA . TYR A 1 171 ? 56.884 -52.080 -7.374 1.00 23.95 171 TYR A CA 1
ATOM 2506 C C . TYR A 1 171 ? 55.552 -52.811 -7.413 1.00 24.53 171 TYR A C 1
ATOM 2507 O O . TYR A 1 171 ? 55.139 -53.425 -6.424 1.00 24.94 171 TYR A O 1
ATOM 2525 N N . CYS A 1 172 ? 54.865 -52.765 -8.560 1.00 26.23 172 CYS A N 1
ATOM 2526 C CA . CYS A 1 172 ? 53.519 -53.329 -8.628 1.00 26.01 172 CYS A CA 1
ATOM 2527 C C . CYS A 1 172 ? 53.540 -54.849 -8.644 1.00 27.86 172 CYS A C 1
ATOM 2528 O O . CYS A 1 172 ? 52.700 -55.497 -7.995 1.00 27.99 172 CYS A O 1
ATOM 2536 N N . ASN A 1 173 ? 54.491 -55.443 -9.382 1.00 27.97 173 ASN A N 1
ATOM 2537 C CA . ASN A 1 173 ? 54.402 -56.850 -9.754 1.00 27.84 173 ASN A CA 1
ATOM 2538 C C . ASN A 1 173 ? 55.558 -57.705 -9.245 1.00 27.45 173 ASN A C 1
ATOM 2539 O O . ASN A 1 173 ? 55.521 -58.940 -9.415 1.00 28.52 173 ASN A O 1
ATOM 2550 N N . GLY A 1 174 ? 56.588 -57.104 -8.662 1.00 24.38 174 GLY A N 1
ATOM 2551 C CA . GLY A 1 174 ? 57.732 -57.890 -8.235 1.00 22.96 174 GLY A CA 1
ATOM 2552 C C . GLY A 1 174 ? 57.362 -58.812 -7.081 1.00 30.70 174 GLY A C 1
ATOM 2553 O O . GLY A 1 174 ? 56.669 -58.422 -6.134 1.00 27.88 174 GLY A O 1
ATOM 2557 N N . THR A 1 175 ? 57.834 -60.056 -7.161 1.00 31.48 175 THR A N 1
ATOM 2558 C CA . THR A 1 175 ? 57.579 -61.049 -6.121 1.00 33.24 175 THR A CA 1
ATOM 2559 C C . THR A 1 175 ? 58.848 -61.481 -5.406 1.00 38.41 175 THR A C 1
ATOM 2560 O O . THR A 1 175 ? 58.787 -62.351 -4.531 1.00 38.05 175 THR A O 1
ATOM 2571 N N . GLY A 1 176 ? 59.994 -60.890 -5.744 1.00 34.57 176 GLY A N 1
ATOM 2572 C CA . GLY A 1 176 ? 61.252 -61.232 -5.121 1.00 35.68 176 GLY A CA 1
ATOM 2573 C C . GLY A 1 176 ? 61.615 -60.316 -3.967 1.00 33.55 176 GLY A C 1
ATOM 2574 O O . GLY A 1 176 ? 60.826 -59.493 -3.502 1.00 34.10 176 GLY A O 1
ATOM 2578 N N . ASP A 1 177 ? 62.850 -60.479 -3.500 1.00 33.28 177 ASP A N 1
ATOM 2579 C CA . ASP A 1 177 ? 63.425 -59.653 -2.444 1.00 32.13 177 ASP A CA 1
ATOM 2580 C C . ASP A 1 177 ? 64.248 -58.562 -3.128 1.00 32.60 177 ASP A C 1
ATOM 2581 O O . ASP A 1 177 ? 65.472 -58.669 -3.296 1.00 31.91 177 ASP A O 1
ATOM 2590 N N . THR A 1 178 ? 63.556 -57.503 -3.539 1.00 30.90 178 THR A N 1
ATOM 2591 C CA . THR A 1 178 ? 64.159 -56.396 -4.265 1.00 30.24 178 THR A CA 1
ATOM 2592 C C . THR A 1 178 ? 63.561 -55.088 -3.761 1.00 30.53 178 THR A C 1
ATOM 2593 O O . THR A 1 178 ? 62.397 -55.040 -3.341 1.00 26.91 178 THR A O 1
ATOM 2604 N N . TYR A 1 179 ? 64.363 -54.018 -3.845 1.00 31.26 179 TYR A N 1
ATOM 2605 C CA . TYR A 1 179 ? 64.020 -52.767 -3.172 1.00 29.69 179 TYR A CA 1
ATOM 2606 C C . TYR A 1 179 ? 62.577 -52.328 -3.443 1.00 30.67 179 TYR A C 1
ATOM 2607 O O . TYR A 1 179 ? 61.832 -52.024 -2.507 1.00 29.40 179 TYR A O 1
ATOM 2625 N N . TYR A 1 180 ? 62.141 -52.300 -4.713 1.00 28.31 180 TYR A N 1
ATOM 2626 C CA . TYR A 1 180 ? 60.830 -51.680 -4.965 1.00 28.44 180 TYR A CA 1
ATOM 2627 C C . TYR A 1 180 ? 59.688 -52.626 -4.621 1.00 27.34 180 TYR A C 1
ATOM 2628 O O . TYR A 1 180 ? 58.620 -52.172 -4.182 1.00 27.45 180 TYR A O 1
ATOM 2646 N N . ALA A 1 181 ? 59.880 -53.935 -4.787 1.00 25.41 181 ALA A N 1
ATOM 2647 C CA . ALA A 1 181 ? 58.870 -54.875 -4.299 1.00 25.15 181 ALA A CA 1
ATOM 2648 C C . ALA A 1 181 ? 58.769 -54.807 -2.775 1.00 27.66 181 ALA A C 1
ATOM 2649 O O . ALA A 1 181 ? 57.655 -54.794 -2.217 1.00 30.11 181 ALA A O 1
ATOM 2656 N N . ASN A 1 182 ? 59.920 -54.715 -2.080 1.00 29.80 182 ASN A N 1
ATOM 2657 C CA . ASN A 1 182 ? 59.895 -54.583 -0.617 1.00 32.49 182 ASN A CA 1
ATOM 2658 C C . ASN A 1 182 ? 59.237 -53.269 -0.207 1.00 31.75 182 ASN A C 1
ATOM 2659 O O . ASN A 1 182 ? 58.510 -53.195 0.785 1.00 31.23 182 ASN A O 1
ATOM 2670 N N . LEU A 1 183 ? 59.487 -52.209 -0.965 1.00 29.96 183 LEU A N 1
ATOM 2671 C CA . LEU A 1 183 ? 58.818 -50.955 -0.664 1.00 32.60 183 LEU A CA 1
ATOM 2672 C C . LEU A 1 183 ? 57.306 -51.120 -0.746 1.00 30.66 183 LEU A C 1
ATOM 2673 O O . LEU A 1 183 ? 56.580 -50.652 0.135 1.00 31.41 183 LEU A O 1
ATOM 2689 N N . ARG A 1 184 ? 56.802 -51.807 -1.778 1.00 26.74 184 ARG A N 1
ATOM 2690 C CA . ARG A 1 184 ? 55.348 -52.007 -1.855 1.00 27.97 184 ARG A CA 1
ATOM 2691 C C . ARG A 1 184 ? 54.841 -52.741 -0.611 1.00 26.66 184 ARG A C 1
ATOM 2692 O O . ARG A 1 184 ? 53.830 -52.358 -0.012 1.00 27.25 184 ARG A O 1
ATOM 2713 N N . ARG A 1 185 ? 55.518 -53.827 -0.233 1.00 29.34 185 ARG A N 1
ATOM 2714 C CA . ARG A 1 185 ? 55.120 -54.596 0.945 1.00 31.09 185 ARG A CA 1
ATOM 2715 C C . ARG A 1 185 ? 55.079 -53.711 2.196 1.00 31.77 185 ARG A C 1
ATOM 2716 O O . ARG A 1 185 ? 54.126 -53.778 2.989 1.00 31.28 185 ARG A O 1
ATOM 2737 N N . GLN A 1 186 ? 56.101 -52.869 2.382 1.00 37.26 186 GLN A N 1
ATOM 2738 C CA . GLN A 1 186 ? 56.120 -51.926 3.502 1.00 36.78 186 GLN A CA 1
ATOM 2739 C C . GLN A 1 186 ? 54.932 -50.971 3.444 1.00 38.78 186 GLN A C 1
ATOM 2740 O O . GLN A 1 186 ? 54.251 -50.774 4.454 1.00 36.06 186 GLN A O 1
ATOM 2754 N N . ASN A 1 187 ? 54.600 -50.439 2.263 1.00 32.10 187 ASN A N 1
ATOM 2755 C CA . ASN A 1 187 ? 53.488 -49.495 2.184 1.00 33.50 187 ASN A CA 1
ATOM 2756 C C . ASN A 1 187 ? 52.118 -50.166 2.371 1.00 33.92 187 ASN A C 1
ATOM 2757 O O . ASN A 1 187 ? 51.189 -49.544 2.902 1.00 36.96 187 ASN A O 1
ATOM 2768 N N . THR A 1 188 ? 51.927 -51.376 1.855 1.00 33.22 188 THR A N 1
ATOM 2769 C CA . THR A 1 188 ? 50.609 -52.000 1.902 1.00 31.81 188 THR A CA 1
ATOM 2770 C C . THR A 1 188 ? 50.423 -52.931 3.110 1.00 32.96 188 THR A C 1
ATOM 2771 O O . THR A 1 188 ? 49.306 -53.424 3.315 1.00 35.24 188 THR A O 1
ATOM 2782 N N . GLY A 1 189 ? 51.493 -53.252 3.856 1.00 34.05 189 GLY A N 1
ATOM 2783 C CA . GLY A 1 189 ? 51.419 -54.226 4.963 1.00 37.11 189 GLY A CA 1
ATOM 2784 C C . GLY A 1 189 ? 51.132 -55.648 4.540 1.00 37.98 189 GLY A C 1
ATOM 2785 O O . GLY A 1 189 ? 50.846 -56.485 5.414 1.00 35.15 189 GLY A O 1
ATOM 2789 N N . ARG A 1 190 ? 51.222 -55.971 3.261 1.00 43.24 190 ARG A N 1
ATOM 2790 C CA . ARG A 1 190 ? 50.905 -57.275 2.718 1.00 45.30 190 ARG A CA 1
ATOM 2791 C C . ARG A 1 190 ? 52.072 -57.780 1.866 1.00 44.89 190 ARG A C 1
ATOM 2792 O O . ARG A 1 190 ? 52.844 -56.996 1.307 1.00 41.67 190 ARG A O 1
ATOM 2813 N N . ASP A 1 191 ? 52.133 -59.090 1.668 1.00 36.90 191 ASP A N 1
ATOM 2814 C CA . ASP A 1 191 ? 53.188 -59.654 0.843 1.00 38.00 191 ASP A CA 1
ATOM 2815 C C . ASP A 1 191 ? 52.853 -59.643 -0.650 1.00 36.94 191 ASP A C 1
ATOM 2816 O O . ASP A 1 191 ? 53.747 -59.459 -1.478 1.00 34.96 191 ASP A O 1
ATOM 2825 N N . GLU A 1 192 ? 51.586 -59.819 -0.993 1.00 38.05 192 GLU A N 1
ATOM 2826 C CA . GLU A 1 192 ? 51.183 -60.145 -2.353 1.00 35.94 192 GLU A CA 1
ATOM 2827 C C . GLU A 1 192 ? 51.428 -58.975 -3.305 1.00 34.83 192 GLU A C 1
ATOM 2828 O O . GLU A 1 192 ? 51.206 -57.815 -2.940 1.00 32.54 192 GLU A O 1
ATOM 2840 N N . PRO A 1 193 ? 51.836 -59.249 -4.541 1.00 34.80 193 PRO A N 1
ATOM 2841 C CA . PRO A 1 193 ? 51.971 -58.171 -5.536 1.00 33.93 193 PRO A CA 1
ATOM 2842 C C . PRO A 1 193 ? 50.615 -57.628 -5.976 1.00 32.57 193 PRO A C 1
ATOM 2843 O O . PRO A 1 193 ? 49.581 -58.289 -5.899 1.00 33.89 193 PRO A O 1
ATOM 2854 N N . HIS A 1 194 ? 50.637 -56.381 -6.465 1.00 28.50 194 HIS A N 1
ATOM 2855 C CA . HIS A 1 194 ? 49.434 -55.836 -7.098 1.00 29.13 194 HIS A CA 1
ATOM 2856 C C . HIS A 1 194 ? 49.075 -56.605 -8.373 1.00 28.26 194 HIS A C 1
ATOM 2857 O O . HIS A 1 194 ? 47.896 -56.722 -8.726 1.00 28.59 194 HIS A O 1
ATOM 2871 N N . ASN A 1 195 ? 50.072 -57.116 -9.087 1.00 35.48 195 ASN A N 1
ATOM 2872 C CA . ASN A 1 195 ? 49.872 -57.826 -10.362 1.00 34.01 195 ASN A CA 1
ATOM 2873 C C . ASN A 1 195 ? 48.980 -57.031 -11.326 1.00 33.35 195 ASN A C 1
ATOM 2874 O O . ASN A 1 195 ? 47.892 -57.457 -11.751 1.00 30.18 195 ASN A O 1
ATOM 2885 N N . VAL A 1 196 ? 49.488 -55.846 -11.684 1.00 27.98 196 VAL A N 1
ATOM 2886 C CA . VAL A 1 196 ? 48.873 -55.080 -12.766 1.00 26.21 196 VAL A CA 1
ATOM 2887 C C . VAL A 1 196 ? 49.221 -55.737 -14.101 1.00 25.75 196 VAL A C 1
ATOM 2888 O O . VAL A 1 196 ? 50.391 -55.809 -14.492 1.00 27.47 196 VAL A O 1
ATOM 2901 N N . LYS A 1 197 ? 48.203 -56.217 -14.817 1.00 27.47 197 LYS A N 1
ATOM 2902 C CA . LYS A 1 197 ? 48.449 -56.956 -16.051 1.00 30.05 197 LYS A CA 1
ATOM 2903 C C . LYS A 1 197 ? 48.629 -56.026 -17.252 1.00 30.86 197 LYS A C 1
ATOM 2904 O O . LYS A 1 197 ? 49.460 -56.302 -18.118 1.00 29.74 197 LYS A O 1
ATOM 2923 N N . TYR A 1 198 ? 47.889 -54.914 -17.319 1.00 27.14 198 TYR A N 1
ATOM 2924 C CA . TYR A 1 198 ? 47.892 -54.046 -18.492 1.00 25.28 198 TYR A CA 1
ATOM 2925 C C . TYR A 1 198 ? 48.659 -52.750 -18.237 1.00 25.17 198 TYR A C 1
ATOM 2926 O O . TYR A 1 198 ? 48.426 -52.062 -17.221 1.00 24.49 198 TYR A O 1
ATOM 2944 N N . TRP A 1 199 ? 49.593 -52.424 -19.162 1.00 22.90 199 TRP A N 1
ATOM 2945 C CA . TRP A 1 199 ? 50.336 -51.165 -19.146 1.00 22.14 199 TRP A CA 1
ATOM 2946 C C . TRP A 1 199 ? 50.436 -50.549 -20.534 1.00 24.47 199 TRP A C 1
ATOM 2947 O O . TRP A 1 199 ? 50.722 -51.265 -21.506 1.00 23.99 199 TRP A O 1
ATOM 2968 N N . ALA A 1 200 ? 50.297 -49.215 -20.612 1.00 23.04 200 ALA A N 1
ATOM 2969 C CA . ALA A 1 200 ? 50.394 -48.483 -21.874 1.00 24.50 200 ALA A CA 1
ATOM 2970 C C . ALA A 1 200 ? 51.704 -47.706 -21.971 1.00 24.97 200 ALA A C 1
ATOM 2971 O O . ALA A 1 200 ? 52.139 -47.048 -21.017 1.00 23.38 200 ALA A O 1
ATOM 2978 N N . LEU A 1 201 ? 52.319 -47.755 -23.149 1.00 25.09 201 LEU A N 1
ATOM 2979 C CA . LEU A 1 201 ? 53.569 -47.040 -23.381 1.00 25.74 201 LEU A CA 1
ATOM 2980 C C . LEU A 1 201 ? 53.269 -45.605 -23.821 1.00 27.15 201 LEU A C 1
ATOM 2981 O O . LEU A 1 201 ? 53.363 -45.250 -25.008 1.00 24.33 201 LEU A O 1
ATOM 2997 N N . GLY A 1 202 ? 52.920 -44.765 -22.826 1.00 22.65 202 GLY A N 1
ATOM 2998 C CA . GLY A 1 202 ? 52.763 -43.334 -23.021 1.00 22.17 202 GLY A CA 1
ATOM 2999 C C . GLY A 1 202 ? 51.349 -42.903 -23.399 1.00 24.74 202 GLY A C 1
ATOM 3000 O O . GLY A 1 202 ? 50.467 -43.702 -23.744 1.00 22.72 202 GLY A O 1
ATOM 3004 N N . ASN A 1 203 ? 51.132 -41.587 -23.330 1.00 23.33 203 ASN A N 1
ATOM 3005 C CA . ASN A 1 203 ? 49.823 -41.014 -23.629 1.00 22.00 203 ASN A CA 1
ATOM 3006 C C . ASN A 1 203 ? 49.941 -39.940 -24.705 1.00 25.60 203 ASN A C 1
ATOM 3007 O O . ASN A 1 203 ? 50.551 -38.886 -24.469 1.00 24.08 203 ASN A O 1
ATOM 3018 N N . GLU A 1 204 ? 49.370 -40.227 -25.861 1.00 24.57 204 GLU A N 1
ATOM 3019 C CA . GLU A 1 204 ? 49.306 -39.305 -26.980 1.00 26.00 204 GLU A CA 1
ATOM 3020 C C . GLU A 1 204 ? 50.645 -38.618 -27.249 1.00 25.69 204 GLU A C 1
ATOM 3021 O O . GLU A 1 204 ? 50.698 -37.435 -27.305 1.00 24.95 204 GLU A O 1
ATOM 3033 N N . VAL A 1 205 ? 51.692 -39.399 -27.386 1.00 24.38 205 VAL A N 1
ATOM 3034 C CA . VAL A 1 205 ? 53.055 -38.839 -27.593 1.00 25.67 205 VAL A CA 1
ATOM 3035 C C . VAL A 1 205 ? 53.066 -38.047 -28.922 1.00 24.31 205 VAL A C 1
ATOM 3036 O O . VAL A 1 205 ? 53.947 -37.280 -29.179 1.00 25.27 205 VAL A O 1
ATOM 3049 N N . TRP A 1 206 ? 52.121 -38.333 -29.797 1.00 21.89 206 TRP A N 1
ATOM 3050 C CA . TRP A 1 206 ? 51.979 -37.588 -31.062 1.00 23.44 206 TRP A CA 1
ATOM 3051 C C . TRP A 1 206 ? 51.392 -36.174 -30.908 1.00 24.64 206 TRP A C 1
ATOM 3052 O O . TRP A 1 206 ? 51.537 -35.353 -31.815 1.00 22.92 206 TRP A O 1
ATOM 3073 N N . GLY A 1 207 ? 50.705 -35.855 -29.806 1.00 25.66 207 GLY A N 1
ATOM 3074 C CA . GLY A 1 207 ? 49.961 -34.587 -29.760 1.00 22.14 207 GLY A CA 1
ATOM 3075 C C . GLY A 1 207 ? 50.863 -33.380 -29.499 1.00 25.66 207 GLY A C 1
ATOM 3076 O O . GLY A 1 207 ? 51.808 -33.440 -28.714 1.00 23.95 207 GLY A O 1
ATOM 3080 N N . GLU A 1 208 ? 50.539 -32.256 -30.163 1.00 29.30 208 GLU A N 1
ATOM 3081 C CA . GLU A 1 208 ? 51.298 -31.022 -29.987 1.00 32.47 208 GLU A CA 1
ATOM 3082 C C . GLU A 1 208 ? 51.124 -30.458 -28.584 1.00 30.48 208 GLU A C 1
ATOM 3083 O O . GLU A 1 208 ? 51.984 -29.708 -28.125 1.00 33.85 208 GLU A O 1
ATOM 3095 N N . TRP A 1 209 ? 50.028 -30.796 -27.898 1.00 26.80 209 TRP A N 1
ATOM 3096 C CA . TRP A 1 209 ? 49.832 -30.353 -26.511 1.00 31.14 209 TRP A CA 1
ATOM 3097 C C . TRP A 1 209 ? 50.646 -31.170 -25.514 1.00 28.26 209 TRP A C 1
ATOM 3098 O O . TRP A 1 209 ? 50.816 -30.742 -24.376 1.00 31.47 209 TRP A O 1
ATOM 3119 N N . GLN A 1 210 ? 51.150 -32.337 -25.913 1.00 26.86 210 GLN A N 1
ATOM 3120 C CA . GLN A 1 210 ? 51.742 -33.265 -24.961 1.00 24.71 210 GLN A CA 1
ATOM 3121 C C . GLN A 1 210 ? 53.127 -32.817 -24.525 1.00 25.93 210 GLN A C 1
ATOM 3122 O O . GLN A 1 210 ? 53.992 -32.478 -25.346 1.00 23.05 210 GLN A O 1
ATOM 3136 N N . VAL A 1 211 ? 53.380 -32.929 -23.228 1.00 22.90 211 VAL A N 1
ATOM 3137 C CA . VAL A 1 211 ? 54.750 -32.839 -22.745 1.00 21.71 211 VAL A CA 1
ATOM 3138 C C . VAL A 1 211 ? 55.558 -33.981 -23.344 1.00 20.37 211 VAL A C 1
ATOM 3139 O O . VAL A 1 211 ? 55.128 -35.143 -23.333 1.00 21.32 211 VAL A O 1
ATOM 3152 N N . GLY A 1 212 ? 56.731 -33.673 -23.856 1.00 23.49 212 GLY A N 1
ATOM 3153 C CA . GLY A 1 212 ? 57.556 -34.722 -24.449 1.00 26.31 212 GLY A CA 1
ATOM 3154 C C . GLY A 1 212 ? 57.057 -35.255 -25.785 1.00 25.48 212 GLY A C 1
ATOM 3155 O O . GLY A 1 212 ? 57.400 -36.386 -26.169 1.00 25.67 212 GLY A O 1
ATOM 3159 N N . GLN A 1 213 ? 56.258 -34.467 -26.509 1.00 28.30 213 GLN A N 1
ATOM 3160 C CA . GLN A 1 213 ? 55.834 -34.847 -27.858 1.00 27.29 213 GLN A CA 1
ATOM 3161 C C . GLN A 1 213 ? 57.040 -35.274 -28.695 1.00 27.08 213 GLN A C 1
ATOM 3162 O O . GLN A 1 213 ? 58.126 -34.708 -28.566 1.00 27.10 213 GLN A O 1
ATOM 3176 N N . GLN A 1 214 ? 56.845 -36.290 -29.539 1.00 25.62 214 GLN A N 1
ATOM 3177 C CA . GLN A 1 214 ? 57.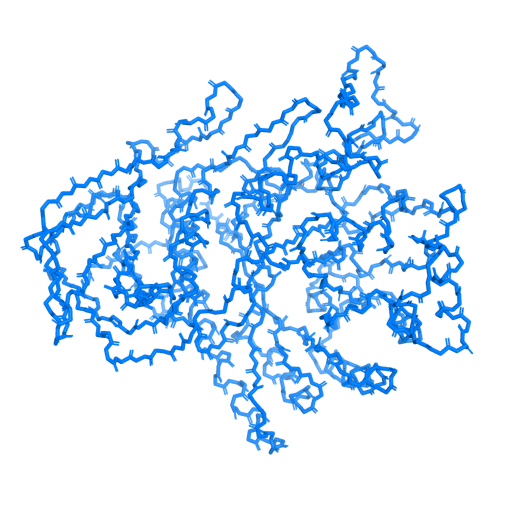901 -36.841 -30.392 1.00 25.17 214 GLN A CA 1
ATOM 3178 C C . GLN A 1 214 ? 57.331 -37.093 -31.783 1.00 24.15 214 GLN A C 1
ATOM 3179 O O . GLN A 1 214 ? 56.111 -37.210 -31.946 1.00 26.97 214 GLN A O 1
ATOM 3193 N N . THR A 1 215 ? 58.214 -37.225 -32.783 1.00 24.47 215 THR A N 1
ATOM 3194 C CA . THR A 1 215 ? 57.797 -37.755 -34.095 1.00 26.29 215 THR A CA 1
ATOM 3195 C C . THR A 1 215 ? 57.499 -39.259 -33.984 1.00 24.98 215 THR A C 1
ATOM 3196 O O . THR A 1 215 ? 57.938 -39.946 -33.037 1.00 23.70 215 THR A O 1
ATOM 3207 N N . ALA A 1 216 ? 56.837 -39.789 -35.017 1.00 21.84 216 ALA A N 1
ATOM 3208 C CA . ALA A 1 216 ? 56.446 -41.194 -35.026 1.00 21.98 216 ALA A CA 1
ATOM 3209 C C . ALA A 1 216 ? 57.672 -42.088 -34.936 1.00 24.54 216 ALA A C 1
ATOM 3210 O O . ALA A 1 216 ? 57.706 -43.042 -34.134 1.00 24.64 216 ALA A O 1
ATOM 3217 N N . SER A 1 217 ? 58.722 -41.752 -35.709 1.00 26.63 217 SER A N 1
ATOM 3218 C CA . SER A 1 217 ? 59.896 -42.614 -35.754 1.00 27.45 217 SER A CA 1
ATOM 3219 C C . SER A 1 217 ? 60.657 -42.558 -34.435 1.00 28.65 217 SER A C 1
ATOM 3220 O O . SER A 1 217 ? 61.156 -43.583 -33.975 1.00 27.98 217 SER A O 1
ATOM 3228 N N . ALA A 1 218 ? 60.747 -41.370 -33.807 1.00 25.99 218 ALA A N 1
ATOM 3229 C CA . ALA A 1 218 ? 61.439 -41.246 -32.513 1.00 25.19 218 ALA A CA 1
ATOM 3230 C C . ALA A 1 218 ? 60.684 -41.969 -31.388 1.00 24.82 218 ALA A C 1
ATOM 3231 O O . ALA A 1 218 ? 61.282 -42.714 -30.610 1.00 23.66 218 ALA A O 1
ATOM 3238 N N . TYR A 1 219 ? 59.363 -41.802 -31.309 1.00 24.57 219 TYR A N 1
ATOM 3239 C CA . TYR A 1 219 ? 58.576 -42.577 -30.351 1.00 21.27 219 TYR A CA 1
ATOM 3240 C C . TYR A 1 219 ? 58.703 -44.091 -30.570 1.00 24.24 219 TYR A C 1
ATOM 3241 O O . TYR A 1 219 ? 58.964 -44.853 -29.621 1.00 25.60 219 TYR A O 1
ATOM 3259 N N . ALA A 1 220 ? 58.527 -44.549 -31.811 1.00 23.36 220 ALA A N 1
ATOM 3260 C CA . ALA A 1 220 ? 58.515 -45.990 -32.065 1.00 25.37 220 ALA A CA 1
ATOM 3261 C C . ALA A 1 220 ? 59.834 -46.637 -31.686 1.00 25.21 220 ALA A C 1
ATOM 3262 O O . ALA A 1 220 ? 59.859 -47.748 -31.138 1.00 24.82 220 ALA A O 1
ATOM 3269 N N . THR A 1 221 ? 60.941 -45.968 -32.006 1.00 23.04 221 THR A N 1
ATOM 3270 C CA . THR A 1 221 ? 62.263 -46.468 -31.639 1.00 24.27 221 THR A CA 1
ATOM 3271 C C . THR A 1 221 ? 62.417 -46.538 -30.118 1.00 24.11 221 THR A C 1
ATOM 3272 O O . THR A 1 221 ? 62.985 -47.497 -29.583 1.00 27.03 221 THR A O 1
ATOM 3283 N N . LYS A 1 222 ? 61.940 -45.517 -29.410 1.00 25.73 222 LYS A N 1
ATOM 3284 C CA . LYS A 1 222 ? 62.037 -45.501 -27.949 1.00 24.02 222 LYS A CA 1
ATOM 3285 C C . LYS A 1 222 ? 61.113 -46.537 -27.320 1.00 25.16 222 LYS A C 1
ATOM 3286 O O . LYS A 1 222 ? 61.532 -47.345 -26.460 1.00 24.07 222 LYS A O 1
ATOM 3305 N N . ALA A 1 223 ? 59.853 -46.555 -27.767 1.00 22.06 223 ALA A N 1
ATOM 3306 C CA . ALA A 1 223 ? 58.889 -47.511 -27.252 1.00 20.87 223 ALA A CA 1
ATOM 3307 C C . ALA A 1 223 ? 59.321 -48.956 -27.497 1.00 23.23 223 ALA A C 1
ATOM 3308 O O . ALA A 1 223 ? 58.997 -49.837 -26.692 1.00 22.71 223 ALA A O 1
ATOM 3315 N N . ARG A 1 224 ? 60.057 -49.228 -28.589 1.00 23.02 224 ARG A N 1
ATOM 3316 C CA . ARG A 1 224 ? 60.547 -50.588 -28.784 1.00 25.77 224 ARG A CA 1
ATOM 3317 C C . ARG A 1 224 ? 61.540 -50.963 -27.683 1.00 25.68 224 ARG A C 1
ATOM 3318 O O . ARG A 1 224 ? 61.522 -52.098 -27.181 1.00 25.44 224 ARG A O 1
ATOM 3339 N N . GLN A 1 225 ? 62.414 -50.021 -27.312 1.00 29.48 225 GLN A N 1
ATOM 3340 C CA . GLN A 1 225 ? 63.393 -50.258 -26.247 1.00 30.17 225 GLN A CA 1
ATOM 3341 C C . GLN A 1 225 ? 62.708 -50.418 -24.887 1.00 29.66 225 GLN A C 1
ATOM 3342 O O . GLN A 1 225 ? 63.042 -51.320 -24.113 1.00 29.19 225 GLN A O 1
ATOM 3356 N N . TRP A 1 226 ? 61.771 -49.511 -24.561 1.00 22.92 226 TRP A N 1
ATOM 3357 C CA . TRP A 1 226 ? 61.035 -49.604 -23.297 1.00 24.50 226 TRP A CA 1
ATOM 3358 C C . TRP A 1 226 ? 60.267 -50.925 -23.226 1.00 24.53 226 TRP A C 1
ATOM 3359 O O . TRP A 1 226 ? 60.314 -51.647 -22.213 1.00 23.48 226 TRP A O 1
ATOM 3380 N N . ALA A 1 227 ? 59.580 -51.279 -24.319 1.00 20.37 227 ALA A N 1
ATOM 3381 C CA . ALA A 1 227 ? 58.781 -52.507 -24.333 1.00 23.59 227 ALA A CA 1
ATOM 3382 C C . ALA A 1 227 ? 59.655 -53.714 -24.040 1.00 21.70 227 ALA A C 1
ATOM 3383 O O . ALA A 1 227 ? 59.294 -54.583 -23.239 1.00 24.53 227 ALA A O 1
ATOM 3390 N N . HIS A 1 228 ? 60.825 -53.773 -24.689 1.00 25.58 228 HIS A N 1
ATOM 3391 C CA . HIS A 1 228 ? 61.779 -54.863 -24.483 1.00 25.37 228 HIS A CA 1
ATOM 3392 C C . HIS A 1 228 ? 62.245 -54.933 -23.027 1.00 27.03 228 HIS A C 1
ATOM 3393 O O . HIS A 1 228 ? 62.320 -56.024 -22.444 1.00 26.13 228 HIS A O 1
ATOM 3407 N N . ALA A 1 229 ? 62.611 -53.781 -22.434 1.00 22.88 229 ALA A N 1
ATOM 3408 C CA . ALA A 1 229 ? 63.149 -53.827 -21.068 1.00 24.43 229 ALA A CA 1
ATOM 3409 C C . ALA A 1 229 ? 62.047 -54.106 -20.040 1.00 24.37 229 ALA A C 1
ATOM 3410 O O . ALA A 1 229 ? 62.245 -54.893 -19.108 1.00 26.04 229 ALA A O 1
ATOM 3417 N N . ILE A 1 230 ? 60.866 -53.513 -20.221 1.00 25.25 230 ILE A N 1
ATOM 3418 C CA . ILE A 1 230 ? 59.766 -53.744 -19.294 1.00 27.13 230 ILE A CA 1
ATOM 3419 C C . ILE A 1 230 ? 59.409 -55.222 -19.223 1.00 28.78 230 ILE A C 1
ATOM 3420 O O . ILE A 1 230 ? 59.149 -55.754 -18.137 1.00 26.72 230 ILE A O 1
ATOM 3436 N N . ARG A 1 231 ? 59.408 -55.914 -20.374 1.00 28.25 231 ARG A N 1
ATOM 3437 C CA . ARG A 1 231 ? 59.056 -57.326 -20.386 1.00 27.75 231 ARG A CA 1
ATOM 3438 C C . ARG A 1 231 ? 60.070 -58.182 -19.636 1.00 30.11 231 ARG A C 1
ATOM 3439 O O . ARG A 1 231 ? 59.711 -59.269 -19.138 1.00 31.11 231 ARG A O 1
ATOM 3460 N N . LEU A 1 232 ? 61.339 -57.750 -19.583 1.00 28.06 232 LEU A N 1
ATOM 3461 C CA . LEU A 1 232 ? 62.338 -58.470 -18.791 1.00 27.27 232 LEU A CA 1
ATOM 3462 C C . LEU A 1 232 ? 62.017 -58.425 -17.295 1.00 29.21 232 LEU A C 1
ATOM 3463 O O . LEU A 1 232 ? 62.412 -59.329 -16.544 1.00 28.98 232 LEU A O 1
ATOM 3479 N N . VAL A 1 233 ? 61.346 -57.369 -16.835 1.00 33.82 233 VAL A N 1
ATOM 3480 C CA . VAL A 1 233 ? 60.978 -57.283 -15.422 1.00 31.52 233 VAL A CA 1
ATOM 3481 C C . VAL A 1 233 ? 59.797 -58.190 -15.125 1.00 32.84 233 VAL A C 1
ATOM 3482 O O . VAL A 1 233 ? 59.798 -58.906 -14.136 1.00 32.98 233 VAL A O 1
ATOM 3495 N N . ASP A 1 234 ? 58.784 -58.196 -15.992 1.00 31.91 234 ASP A N 1
ATOM 3496 C CA . ASP A 1 234 ? 57.604 -59.045 -15.824 1.00 29.35 234 ASP A CA 1
ATOM 3497 C C . ASP A 1 234 ? 57.151 -59.567 -17.186 1.00 30.16 234 ASP A C 1
ATOM 3498 O O . ASP A 1 234 ? 56.410 -58.889 -17.917 1.00 29.77 234 ASP A O 1
ATOM 3507 N N . PRO A 1 235 ? 57.591 -60.771 -17.575 1.00 31.55 235 PRO A N 1
ATOM 3508 C CA . PRO A 1 235 ? 57.304 -61.237 -18.945 1.00 31.49 235 PRO A CA 1
ATOM 3509 C C . PRO A 1 235 ? 55.828 -61.473 -19.221 1.00 31.92 235 PRO A C 1
ATOM 3510 O O . PRO A 1 235 ? 55.464 -61.577 -20.385 1.00 30.96 235 PRO A O 1
ATOM 3521 N N . SER A 1 236 ? 54.971 -61.563 -18.208 1.00 31.93 236 SER A N 1
ATOM 3522 C CA . SER A 1 236 ? 53.565 -61.873 -18.448 1.00 31.01 236 SER A CA 1
ATOM 3523 C C . SER A 1 236 ? 52.718 -60.639 -18.766 1.00 31.95 236 SER A C 1
ATOM 3524 O O . SER A 1 236 ? 51.531 -60.798 -19.082 1.00 31.96 236 SER A O 1
ATOM 3532 N N . VAL A 1 237 ? 53.284 -59.425 -18.718 1.00 31.38 237 VAL A N 1
ATOM 3533 C CA . VAL A 1 237 ? 52.473 -58.233 -18.864 1.00 28.69 237 VAL A CA 1
ATOM 3534 C C . VAL A 1 237 ? 51.965 -58.079 -20.302 1.00 28.85 237 VAL A C 1
ATOM 3535 O O . VAL A 1 237 ? 52.583 -58.567 -21.258 1.00 27.26 237 VAL A O 1
ATOM 3548 N N . VAL A 1 238 ? 50.830 -57.385 -20.428 1.00 27.66 238 VAL A N 1
ATOM 3549 C CA . VAL A 1 238 ? 50.211 -56.993 -21.692 1.00 25.75 238 VAL A CA 1
ATOM 3550 C C . VAL A 1 238 ? 50.527 -55.518 -21.916 1.00 25.50 238 VAL A C 1
ATOM 3551 O O . VAL A 1 238 ? 50.090 -54.660 -21.132 1.00 26.46 238 VAL A O 1
ATOM 3564 N N . LEU A 1 239 ? 51.279 -55.215 -22.969 1.00 22.77 239 LEU A N 1
ATOM 3565 C CA . LEU A 1 239 ? 51.716 -53.854 -23.246 1.00 23.82 239 LEU A CA 1
ATOM 3566 C C . LEU A 1 239 ? 50.921 -53.263 -24.408 1.00 24.65 239 LEU A C 1
ATOM 3567 O O . LEU A 1 239 ? 50.580 -53.968 -25.374 1.00 24.23 239 LEU A O 1
ATOM 3583 N N . VAL A 1 240 ? 50.685 -51.951 -24.344 1.00 23.17 240 VAL A N 1
ATOM 3584 C CA . VAL A 1 240 ? 49.867 -51.242 -25.322 1.00 21.95 240 VAL A CA 1
ATOM 3585 C C . VAL A 1 240 ? 50.690 -50.115 -25.925 1.00 22.84 240 VAL A C 1
ATOM 3586 O O . VAL A 1 240 ? 51.075 -49.184 -25.206 1.00 21.56 240 VAL A O 1
ATOM 3599 N N . GLY A 1 241 ? 50.940 -50.184 -27.258 1.00 22.01 241 GLY A N 1
ATOM 3600 C CA . GLY A 1 241 ? 51.694 -49.125 -27.923 1.00 19.44 241 GLY A CA 1
ATOM 3601 C C . GLY A 1 241 ? 50.824 -47.895 -28.118 1.00 21.18 241 GLY A C 1
ATOM 3602 O O . GLY A 1 241 ? 49.606 -47.978 -28.160 1.00 23.13 241 GLY A O 1
ATOM 3606 N N . CYS A 1 242 ? 51.450 -46.715 -28.179 1.00 22.57 242 CYS A N 1
ATOM 3607 C CA . CYS A 1 242 ? 50.691 -45.476 -28.320 1.00 22.53 242 CYS A CA 1
ATOM 3608 C C . CYS A 1 242 ? 50.471 -45.218 -29.811 1.00 22.81 242 CYS A C 1
ATOM 3609 O O . CYS A 1 242 ? 51.431 -44.917 -30.546 1.00 22.52 242 CYS A O 1
ATOM 3617 N N . GLY A 1 243 ? 49.210 -45.353 -30.258 1.00 24.43 243 GLY A N 1
ATOM 3618 C CA . GLY A 1 243 ? 48.809 -45.003 -31.603 1.00 23.81 243 GLY A CA 1
ATOM 3619 C C . GLY A 1 243 ? 48.187 -43.620 -31.633 1.00 25.05 243 GLY A C 1
ATOM 3620 O O . GLY A 1 243 ? 48.205 -42.891 -30.653 1.00 22.46 243 GLY A O 1
ATOM 3624 N N . GLU A 1 244 ? 47.706 -43.228 -32.815 1.00 27.12 244 GLU A N 1
ATOM 3625 C CA . GLU A 1 244 ? 47.026 -41.931 -32.948 1.00 25.30 244 GLU A CA 1
ATOM 3626 C C . GLU A 1 244 ? 45.501 -42.002 -33.044 1.00 27.19 244 GLU A C 1
ATOM 3627 O O . GLU A 1 244 ? 44.801 -41.769 -32.025 1.00 27.42 244 GLU A O 1
ATOM 3639 N N . THR A 1 245 ? 44.951 -42.363 -34.218 1.00 24.22 245 THR A N 1
ATOM 3640 C CA . THR A 1 245 ? 43.503 -42.572 -34.319 1.00 23.30 245 THR A CA 1
ATOM 3641 C C . THR A 1 245 ? 43.252 -43.893 -35.038 1.00 27.16 245 THR A C 1
ATOM 3642 O O . THR A 1 245 ? 42.088 -44.293 -35.161 1.00 25.18 245 THR A O 1
ATOM 3653 N N . GLY A 1 246 ? 44.298 -44.565 -35.546 1.00 26.71 246 GLY A N 1
ATOM 3654 C CA . GLY A 1 246 ? 44.169 -45.821 -36.262 1.00 28.49 246 GLY A CA 1
ATOM 3655 C C . GLY A 1 246 ? 44.387 -45.687 -37.766 1.00 29.79 246 GLY A C 1
ATOM 3656 O O . GLY A 1 246 ? 44.788 -46.652 -38.414 1.00 28.28 246 GLY A O 1
ATOM 3660 N N . VAL A 1 247 ? 44.163 -44.494 -38.313 1.00 26.17 247 VAL A N 1
ATOM 3661 C CA . VAL A 1 247 ? 44.198 -44.246 -39.752 1.00 26.37 247 VAL A CA 1
ATOM 3662 C C . VAL A 1 247 ? 45.400 -43.408 -40.172 1.00 29.29 247 VAL A C 1
ATOM 3663 O O . VAL A 1 247 ? 45.541 -43.092 -41.368 1.00 25.98 247 VAL A O 1
ATOM 3676 N N . ASP A 1 248 ? 46.255 -43.014 -39.233 1.00 26.74 248 ASP A N 1
ATOM 3677 C CA . ASP A 1 248 ? 47.303 -42.040 -39.493 1.00 26.51 248 ASP A CA 1
ATOM 3678 C C . ASP A 1 248 ? 48.638 -42.695 -39.812 1.00 26.43 248 ASP A C 1
ATOM 3679 O O . ASP A 1 248 ? 48.880 -43.867 -39.516 1.00 26.12 248 ASP A O 1
ATOM 3688 N N . HIS A 1 249 ? 49.515 -41.897 -40.408 1.00 25.26 249 HIS A N 1
ATOM 3689 C CA . HIS A 1 249 ? 50.872 -42.341 -40.693 1.00 28.79 249 HIS A CA 1
ATOM 3690 C C . HIS A 1 249 ? 51.573 -42.797 -39.417 1.00 25.30 249 HIS A C 1
ATOM 3691 O O . HIS A 1 249 ? 52.283 -43.806 -39.412 1.00 26.02 249 HIS A O 1
ATOM 3705 N N . TRP A 1 250 ? 51.386 -42.058 -38.327 1.00 26.03 250 TRP A N 1
ATOM 3706 C CA . TRP A 1 250 ? 51.899 -42.466 -37.022 1.00 22.71 250 TRP A CA 1
ATOM 3707 C C . TRP A 1 250 ? 51.582 -43.924 -36.729 1.00 25.00 250 TRP A C 1
ATOM 3708 O O . TRP A 1 250 ? 52.444 -44.684 -36.272 1.00 24.25 250 TRP A O 1
ATOM 3729 N N . ASP A 1 251 ? 50.351 -44.341 -37.013 1.00 20.55 251 ASP A N 1
ATOM 3730 C CA . ASP A 1 251 ? 49.933 -45.690 -36.670 1.00 21.78 251 ASP A CA 1
ATOM 3731 C C . ASP A 1 251 ? 50.758 -46.733 -37.399 1.00 23.16 251 ASP A C 1
ATOM 3732 O O . ASP A 1 251 ? 51.257 -47.669 -36.761 1.00 22.51 251 ASP A O 1
ATOM 3741 N N . GLY A 1 252 ? 50.947 -46.569 -38.729 1.00 24.76 252 GLY A N 1
ATOM 3742 C CA . GLY A 1 252 ? 51.777 -47.507 -39.476 1.00 22.41 252 GLY A CA 1
ATOM 3743 C C . GLY A 1 252 ? 53.202 -47.589 -38.946 1.00 25.02 252 GLY A C 1
ATOM 3744 O O . GLY A 1 252 ? 53.755 -48.683 -38.747 1.00 25.63 252 GLY A O 1
ATOM 3748 N N . VAL A 1 253 ? 53.826 -46.428 -38.734 1.00 22.69 253 VAL A N 1
ATOM 3749 C CA . VAL A 1 253 ? 55.208 -46.385 -38.233 1.00 22.76 253 VAL A CA 1
ATOM 3750 C C . VAL A 1 253 ? 55.336 -47.091 -36.877 1.00 24.06 253 VAL A C 1
ATOM 3751 O O . VAL A 1 253 ? 56.277 -47.864 -36.636 1.00 23.68 253 VAL A O 1
ATOM 3764 N N . VAL A 1 254 ? 54.410 -46.819 -35.960 1.00 23.73 254 VAL A N 1
ATOM 3765 C CA . VAL A 1 254 ? 54.511 -47.407 -34.620 1.00 23.68 254 VAL A CA 1
ATOM 3766 C C . VAL A 1 254 ? 54.291 -48.918 -34.671 1.00 23.47 254 VAL A C 1
ATOM 3767 O O . VAL A 1 254 ? 55.047 -49.692 -34.070 1.00 23.14 254 VAL A O 1
ATOM 3780 N N . LEU A 1 255 ? 53.252 -49.365 -35.388 1.00 24.74 255 LEU A N 1
ATOM 3781 C CA . LEU A 1 255 ? 52.968 -50.801 -35.468 1.00 24.89 255 LEU A CA 1
ATOM 3782 C C . LEU A 1 255 ? 54.119 -51.558 -36.129 1.00 25.43 255 LEU A C 1
ATOM 3783 O O . LEU A 1 255 ? 54.482 -52.672 -35.700 1.00 23.53 255 LEU A O 1
ATOM 3799 N N . ASP A 1 256 ? 54.707 -50.976 -37.179 1.00 28.76 256 ASP A N 1
ATOM 3800 C CA . ASP A 1 256 ? 55.839 -51.652 -37.807 1.00 28.47 256 ASP A CA 1
ATOM 3801 C C . ASP A 1 256 ? 56.961 -51.900 -36.808 1.00 30.50 256 ASP A C 1
ATOM 3802 O O . ASP A 1 256 ? 57.735 -52.844 -36.966 1.00 29.93 256 ASP A O 1
ATOM 3811 N N . GLU A 1 257 ? 57.105 -51.035 -35.801 1.00 29.35 257 GLU A N 1
ATOM 3812 C CA . GLU A 1 257 ? 58.209 -51.161 -34.853 1.00 31.73 257 GLU A CA 1
ATOM 3813 C C . GLU A 1 257 ? 57.849 -51.921 -33.563 1.00 33.08 257 GLU A C 1
ATOM 3814 O O . GLU A 1 257 ? 58.756 -52.467 -32.919 1.00 33.24 257 GLU A O 1
ATOM 3826 N N . LEU A 1 258 ? 56.564 -52.011 -33.179 1.00 26.34 258 LEU A N 1
ATOM 3827 C CA . LEU A 1 258 ? 56.205 -52.562 -31.869 1.00 27.76 258 LEU A CA 1
ATOM 3828 C C . LEU A 1 258 ? 55.549 -53.942 -31.916 1.00 28.15 258 LEU A C 1
ATOM 3829 O O . LEU A 1 258 ? 55.441 -54.606 -30.873 1.00 28.05 258 LEU A O 1
ATOM 3845 N N . VAL A 1 259 ? 55.157 -54.418 -33.091 1.00 24.77 259 VAL A N 1
ATOM 3846 C CA . VAL A 1 259 ? 54.203 -55.519 -33.156 1.00 23.66 259 VAL A CA 1
ATOM 3847 C C . VAL A 1 259 ? 54.743 -56.814 -32.558 1.00 23.54 259 VAL A C 1
ATOM 3848 O O . VAL A 1 259 ? 53.965 -57.642 -32.072 1.00 25.58 259 VAL A O 1
ATOM 3861 N N . ASP A 1 260 ? 56.055 -57.007 -32.550 1.00 24.01 260 ASP A N 1
ATOM 3862 C CA . ASP A 1 260 ? 56.650 -58.186 -31.921 1.00 26.37 260 ASP A CA 1
ATOM 3863 C C . ASP A 1 260 ? 57.008 -57.962 -30.444 1.00 28.38 260 ASP A C 1
ATOM 3864 O O . ASP A 1 260 ? 57.560 -58.876 -29.831 1.00 25.95 260 ASP A O 1
ATOM 3873 N N . LYS A 1 261 ? 56.658 -56.798 -29.864 1.00 29.05 261 LYS A N 1
ATOM 3874 C CA . LYS A 1 261 ? 56.982 -56.441 -28.480 1.00 28.68 261 LYS A CA 1
ATOM 3875 C C . LYS A 1 261 ? 55.776 -56.078 -27.624 1.00 27.41 261 LYS A C 1
ATOM 3876 O O . LYS A 1 261 ? 55.921 -55.942 -26.398 1.00 28.82 261 LYS A O 1
ATOM 3895 N N . VAL A 1 262 ? 54.628 -55.813 -28.235 1.00 25.47 262 VAL A N 1
ATOM 3896 C CA . VAL A 1 262 ? 53.428 -55.429 -27.514 1.00 27.61 262 VAL A CA 1
ATOM 3897 C C . VAL A 1 262 ? 52.288 -56.303 -28.021 1.00 28.38 262 VAL A C 1
ATOM 3898 O O . VAL A 1 262 ? 52.417 -57.024 -29.024 1.00 28.04 262 VAL A O 1
ATOM 3911 N N . GLU A 1 263 ? 51.163 -56.221 -27.301 1.00 26.77 263 GLU A N 1
ATOM 3912 C CA . GLU A 1 263 ? 49.969 -57.022 -27.544 1.00 28.98 263 GLU A CA 1
ATOM 3913 C C . GLU A 1 263 ? 48.832 -56.194 -28.114 1.00 28.74 263 GLU A C 1
ATOM 3914 O O . GLU A 1 263 ? 47.996 -56.721 -28.845 1.00 27.70 263 GLU A O 1
ATOM 3926 N N . LEU A 1 264 ? 48.768 -54.907 -27.780 1.00 27.98 264 LEU A N 1
ATOM 3927 C CA . LEU A 1 264 ? 47.694 -54.043 -28.249 1.00 27.08 264 LEU A CA 1
ATOM 3928 C C . LEU A 1 264 ? 48.273 -52.739 -28.781 1.00 26.14 264 LEU A C 1
ATOM 3929 O O . LEU A 1 264 ? 49.441 -52.400 -28.545 1.00 23.17 264 LEU A O 1
ATOM 3945 N N . HIS A 1 265 ? 47.388 -51.994 -29.454 1.00 23.23 265 HIS A N 1
ATOM 3946 C CA . HIS A 1 265 ? 47.666 -50.711 -30.081 1.00 24.51 265 HIS A CA 1
ATOM 3947 C C . HIS A 1 265 ? 46.567 -49.748 -29.650 1.00 25.27 265 HIS A C 1
ATOM 3948 O O . HIS A 1 265 ? 45.381 -50.052 -29.807 1.00 23.62 265 HIS A O 1
ATOM 3962 N N . SER A 1 266 ? 46.966 -48.609 -29.070 1.00 26.62 266 SER A N 1
ATOM 3963 C CA . SER A 1 266 ? 46.050 -47.661 -28.451 1.00 25.68 266 SER A CA 1
ATOM 3964 C C . SER A 1 266 ? 45.678 -46.573 -29.441 1.00 22.46 266 SER A C 1
ATOM 3965 O O . SER A 1 266 ? 46.561 -45.951 -30.041 1.00 23.84 266 SER A O 1
ATOM 3973 N N . ILE A 1 267 ? 44.386 -46.334 -29.604 1.00 21.41 267 ILE A N 1
ATOM 3974 C CA . ILE A 1 267 ? 43.901 -45.234 -30.426 1.00 20.96 267 ILE A CA 1
ATOM 3975 C C . ILE A 1 267 ? 42.807 -44.482 -29.684 1.00 23.13 267 ILE A C 1
ATOM 3976 O O . ILE A 1 267 ? 42.068 -45.054 -28.866 1.00 23.94 267 ILE A O 1
ATOM 3992 N N . HIS A 1 268 ? 42.718 -43.182 -29.977 1.00 24.10 268 HIS A N 1
ATOM 3993 C CA . HIS A 1 268 ? 41.829 -42.239 -29.335 1.00 24.52 268 HIS A CA 1
ATOM 3994 C C . HIS A 1 268 ? 41.016 -41.485 -30.372 1.00 24.67 268 HIS A C 1
ATOM 3995 O O . HIS A 1 268 ? 41.559 -41.047 -31.402 1.00 27.34 268 HIS A O 1
ATOM 4009 N N . LEU A 1 269 ? 39.734 -41.281 -30.070 1.00 25.29 269 LEU A N 1
ATOM 4010 C CA . LEU A 1 269 ? 38.940 -40.318 -30.829 1.00 25.43 269 LEU A CA 1
ATOM 4011 C C . LEU A 1 269 ? 37.720 -39.863 -30.023 1.00 28.94 269 LEU A C 1
ATOM 4012 O O . LEU A 1 269 ? 37.098 -40.640 -29.280 1.00 27.63 269 LEU A O 1
ATOM 4028 N N . TYR A 1 270 ? 37.403 -38.585 -30.170 1.00 25.82 270 TYR A N 1
ATOM 4029 C CA . TYR A 1 270 ? 36.243 -37.953 -29.567 1.00 27.42 270 TYR A CA 1
ATOM 4030 C C . TYR A 1 270 ? 35.341 -37.433 -30.678 1.00 30.29 270 TYR A C 1
ATOM 4031 O O . TYR A 1 270 ? 35.833 -36.908 -31.680 1.00 26.43 270 TYR A O 1
ATOM 4049 N N . THR A 1 271 ? 34.028 -37.568 -30.507 1.00 30.31 271 THR A N 1
ATOM 4050 C CA . THR A 1 271 ? 33.068 -36.967 -31.431 1.00 30.61 271 THR A CA 1
ATOM 4051 C C . THR A 1 271 ? 32.541 -35.672 -30.814 1.00 30.10 271 THR A C 1
ATOM 4052 O O . THR A 1 271 ? 32.740 -35.388 -29.621 1.00 30.91 271 THR A O 1
ATOM 4063 N N . GLY A 1 272 ? 31.854 -34.882 -31.637 1.00 30.33 272 GLY A N 1
ATOM 4064 C CA . GLY A 1 272 ? 31.509 -33.536 -31.223 1.00 29.57 272 GLY A CA 1
ATOM 4065 C C . GLY A 1 272 ? 32.709 -32.635 -31.041 1.00 30.16 272 GLY A C 1
ATOM 4066 O O . GLY A 1 272 ? 32.564 -31.489 -30.611 1.00 31.13 272 GLY A O 1
ATOM 4070 N N . PHE A 1 273 ? 33.895 -33.115 -31.379 1.00 28.64 273 PHE A N 1
ATOM 4071 C CA . PHE A 1 273 ? 35.132 -32.397 -31.132 1.00 30.00 273 PHE A CA 1
ATOM 4072 C C . PHE A 1 273 ? 35.653 -31.742 -32.407 1.00 31.53 273 PHE A C 1
ATOM 4073 O O . PHE A 1 273 ? 35.570 -32.334 -33.490 1.00 29.66 273 PHE A O 1
ATOM 4090 N N . GLY A 1 274 ? 36.218 -30.540 -32.264 1.00 30.05 274 GLY A N 1
ATOM 4091 C CA . GLY A 1 274 ? 37.016 -29.953 -33.319 1.00 32.40 274 GLY A CA 1
ATOM 4092 C C . GLY A 1 274 ? 36.483 -28.656 -33.897 1.00 33.93 274 GLY A C 1
ATOM 4093 O O . GLY A 1 274 ? 35.334 -28.258 -33.658 1.00 33.41 274 GLY A O 1
ATOM 4097 N N . PRO A 1 275 ? 37.332 -27.960 -34.661 1.00 37.68 275 PRO A N 1
ATOM 4098 C CA . PRO A 1 275 ? 36.892 -26.717 -35.324 1.00 39.95 275 PRO A CA 1
ATOM 4099 C C . PRO A 1 275 ? 35.770 -26.955 -36.328 1.00 38.20 275 PRO A C 1
ATOM 4100 O O . PRO A 1 275 ? 35.766 -27.938 -37.072 1.00 39.36 275 PRO A O 1
ATOM 4111 N N . ARG A 1 276 ? 34.824 -26.024 -36.345 1.00 36.51 276 ARG A N 1
ATOM 4112 C CA . ARG A 1 276 ? 33.676 -25.978 -37.240 1.00 39.43 276 ARG A CA 1
ATOM 4113 C C . ARG A 1 276 ? 32.943 -24.678 -36.911 1.00 42.18 276 ARG A C 1
ATOM 4114 O O . ARG A 1 276 ? 33.117 -24.107 -35.828 1.00 38.35 276 ARG A O 1
ATOM 4135 N N . ASP A 1 277 ? 32.085 -24.253 -37.827 1.00 44.61 277 ASP A N 1
ATOM 4136 C CA . ASP A 1 277 ? 31.275 -23.051 -37.650 1.00 44.24 277 ASP A CA 1
ATOM 4137 C C . ASP A 1 277 ? 30.107 -23.395 -36.730 1.00 44.82 277 ASP A C 1
ATOM 4138 O O . ASP A 1 277 ? 29.051 -23.864 -37.160 1.00 43.97 277 ASP A O 1
ATOM 4147 N N . ARG A 1 278 ? 30.290 -23.147 -35.432 1.00 46.68 278 ARG A N 1
ATOM 4148 C CA . ARG A 1 278 ? 29.265 -23.504 -34.463 1.00 46.94 278 ARG A CA 1
ATOM 4149 C C . ARG A 1 278 ? 28.026 -22.621 -34.553 1.00 50.41 278 ARG A C 1
ATOM 4150 O O . ARG A 1 278 ? 26.990 -22.988 -33.974 1.00 47.87 278 ARG A O 1
ATOM 4171 N N . SER A 1 279 ? 28.107 -21.475 -35.253 1.00 58.97 279 SER A N 1
ATOM 4172 C CA . SER A 1 279 ? 26.934 -20.617 -35.458 1.00 59.55 279 SER A CA 1
ATOM 4173 C C . SER A 1 279 ? 25.887 -21.282 -36.354 1.00 58.88 279 SER A C 1
ATOM 4174 O O . SER A 1 279 ? 24.693 -20.995 -36.209 1.00 58.54 279 SER A O 1
ATOM 4182 N N . GLN A 1 280 ? 26.308 -22.148 -37.277 1.00 52.83 280 GLN A N 1
ATOM 4183 C CA . GLN A 1 280 ? 25.381 -22.941 -38.078 1.00 51.96 280 GLN A CA 1
ATOM 4184 C C . GLN A 1 280 ? 24.742 -24.037 -37.221 1.00 48.07 280 GLN A C 1
ATOM 4185 O O . GLN A 1 280 ? 25.052 -25.223 -37.387 1.00 47.09 280 GLN A O 1
ATOM 4199 N N . VAL A 1 281 ? 23.817 -23.637 -36.338 1.00 49.41 281 VAL A N 1
ATOM 4200 C CA . VAL A 1 281 ? 23.274 -24.538 -35.322 1.00 52.91 281 VAL A CA 1
ATOM 4201 C C . VAL A 1 281 ? 22.515 -25.703 -35.937 1.00 48.96 281 VAL A C 1
ATOM 4202 O O . VAL A 1 281 ? 22.450 -26.791 -35.342 1.00 45.10 281 VAL A O 1
ATOM 4215 N N . ASP A 1 282 ? 21.888 -25.486 -37.103 1.00 52.07 282 ASP A N 1
ATOM 4216 C CA . ASP A 1 282 ? 21.092 -26.544 -37.725 1.00 54.32 282 ASP A CA 1
ATOM 4217 C C . ASP A 1 282 ? 21.945 -27.771 -38.030 1.00 52.16 282 ASP A C 1
ATOM 4218 O O . ASP A 1 282 ? 21.433 -28.901 -38.066 1.00 52.60 282 ASP A O 1
ATOM 4227 N N . LYS A 1 283 ? 23.246 -27.570 -38.229 1.00 43.65 283 LYS A N 1
ATOM 4228 C CA . LYS A 1 283 ? 24.142 -28.651 -38.583 1.00 41.78 283 LYS A CA 1
ATOM 4229 C C . LYS A 1 283 ? 24.754 -29.374 -37.387 1.00 39.34 283 LYS A C 1
ATOM 4230 O O . LYS A 1 283 ? 25.386 -30.412 -37.596 1.00 36.90 283 LYS A O 1
ATOM 4249 N N . GLU A 1 284 ? 24.621 -28.855 -36.154 1.00 41.38 284 GLU A N 1
ATOM 4250 C CA . GLU A 1 284 ? 25.335 -29.455 -35.017 1.00 41.98 284 GLU A CA 1
ATOM 4251 C C . GLU A 1 284 ? 24.812 -30.858 -34.706 1.00 40.52 284 GLU A C 1
ATOM 4252 O O . GLU A 1 284 ? 25.580 -31.757 -34.343 1.00 36.98 284 GLU A O 1
ATOM 4264 N N . TYR A 1 285 ? 23.498 -31.063 -34.845 1.00 37.25 285 TYR A N 1
ATOM 4265 C CA . TYR A 1 285 ? 22.922 -32.389 -34.675 1.00 34.68 285 TYR A CA 1
ATOM 4266 C C . TYR A 1 285 ? 23.664 -33.426 -35.524 1.00 36.22 285 TYR A C 1
ATOM 4267 O O . TYR A 1 285 ? 24.197 -34.416 -35.004 1.00 34.05 285 TYR A O 1
ATOM 4285 N N . GLY A 1 286 ? 23.721 -33.216 -36.840 1.00 35.28 286 GLY A N 1
ATOM 4286 C CA . GLY A 1 286 ? 24.366 -34.197 -37.703 1.00 35.33 286 GLY A CA 1
ATOM 4287 C C . GLY A 1 286 ? 25.871 -34.266 -37.525 1.00 34.39 286 GLY A C 1
ATOM 4288 O O . GLY A 1 286 ? 26.480 -35.336 -37.669 1.00 31.35 286 GLY A O 1
ATOM 4292 N N . ARG A 1 287 ? 26.497 -33.134 -37.211 1.00 34.23 287 ARG A N 1
ATOM 4293 C CA . ARG A 1 287 ? 27.903 -33.161 -36.843 1.00 37.54 287 ARG A CA 1
ATOM 4294 C C . ARG A 1 287 ? 28.155 -34.113 -35.678 1.00 33.87 287 ARG A C 1
ATOM 4295 O O . ARG A 1 287 ? 29.154 -34.838 -35.674 1.00 31.90 287 ARG A O 1
ATOM 4316 N N . GLY A 1 288 ? 27.250 -34.139 -34.694 1.00 30.32 288 GLY A N 1
ATOM 4317 C CA . GLY A 1 288 ? 27.462 -34.945 -33.495 1.00 28.69 288 GLY A CA 1
ATOM 4318 C C . GLY A 1 288 ? 27.080 -36.407 -33.651 1.00 29.05 288 GLY A C 1
ATOM 4319 O O . GLY A 1 288 ? 27.875 -37.293 -33.291 1.00 26.53 288 GLY A O 1
ATOM 4323 N N . VAL A 1 289 ? 25.902 -36.695 -34.236 1.00 31.04 289 VAL A N 1
ATOM 4324 C CA . VAL A 1 289 ? 25.391 -38.057 -34.071 1.00 30.41 289 VAL A CA 1
ATOM 4325 C C . VAL A 1 289 ? 26.091 -39.033 -35.000 1.00 31.98 289 VAL A C 1
ATOM 4326 O O . VAL A 1 289 ? 26.219 -40.217 -34.646 1.00 29.60 289 VAL A O 1
ATOM 4339 N N . TYR A 1 290 ? 26.503 -38.589 -36.215 1.00 28.75 290 TYR A N 1
ATOM 4340 C CA . TYR A 1 290 ? 27.150 -39.486 -37.163 1.00 31.40 290 TYR A CA 1
ATOM 4341 C C . TYR A 1 290 ? 28.659 -39.577 -36.926 1.00 29.99 290 TYR A C 1
ATOM 4342 O O . TYR A 1 290 ? 29.336 -40.334 -37.640 1.00 29.51 290 TYR A O 1
ATOM 4360 N N . GLY A 1 291 ? 29.202 -38.807 -35.976 1.00 27.48 291 GLY A N 1
ATOM 4361 C CA . GLY A 1 291 ? 30.637 -38.789 -35.733 1.00 27.36 291 GLY A CA 1
ATOM 4362 C C . GLY A 1 291 ? 31.322 -40.139 -35.628 1.00 28.06 291 GLY A C 1
ATOM 4363 O O . GLY A 1 291 ? 32.421 -40.301 -36.176 1.00 27.70 291 GLY A O 1
ATOM 4367 N N . PRO A 1 292 ? 30.738 -41.125 -34.935 1.00 26.31 292 PRO A N 1
ATOM 4368 C CA . PRO A 1 292 ? 31.420 -42.433 -34.807 1.00 27.65 292 PRO A CA 1
ATOM 4369 C C . PRO A 1 292 ? 31.688 -43.169 -36.133 1.00 28.59 292 PRO A C 1
ATOM 4370 O O . PRO A 1 292 ? 32.520 -44.099 -36.144 1.00 26.81 292 PRO A O 1
ATOM 4381 N N . ASP A 1 293 ? 31.079 -42.776 -37.254 1.00 28.67 293 ASP A N 1
ATOM 4382 C CA . ASP A 1 293 ? 31.508 -43.329 -38.547 1.00 29.75 293 ASP A CA 1
ATOM 4383 C C . ASP A 1 293 ? 33.016 -43.128 -38.773 1.00 28.75 293 ASP A C 1
ATOM 4384 O O . ASP A 1 293 ? 33.698 -43.977 -39.375 1.00 26.08 293 ASP A O 1
ATOM 4393 N N . ALA A 1 294 ? 33.558 -41.979 -38.329 1.00 27.56 294 ALA A N 1
ATOM 4394 C CA . ALA A 1 294 ? 35.009 -41.784 -38.455 1.00 28.27 294 ALA A CA 1
ATOM 4395 C C . ALA A 1 294 ? 35.796 -42.896 -37.753 1.00 27.09 294 ALA A C 1
ATOM 4396 O O . ALA A 1 294 ? 36.854 -43.317 -38.245 1.00 27.09 294 ALA A O 1
ATOM 4403 N N . ALA A 1 295 ? 35.287 -43.422 -36.633 1.00 24.84 295 ALA A N 1
ATOM 4404 C CA . ALA A 1 295 ? 36.057 -44.422 -35.895 1.00 27.21 295 ALA A CA 1
ATOM 4405 C C . ALA A 1 295 ? 36.031 -45.792 -36.565 1.00 25.49 295 ALA A C 1
ATOM 4406 O O . ALA A 1 295 ? 37.045 -46.496 -36.598 1.00 23.42 295 ALA A O 1
ATOM 4413 N N . GLU A 1 296 ? 34.878 -46.207 -37.063 1.00 27.46 296 GLU A N 1
ATOM 4414 C CA . GLU A 1 296 ? 34.821 -47.483 -37.762 1.00 29.93 296 GLU A CA 1
ATOM 4415 C C . GLU A 1 296 ? 35.720 -47.481 -39.009 1.00 28.32 296 GLU A C 1
ATOM 4416 O O . GLU A 1 296 ? 36.444 -48.451 -39.257 1.00 28.16 296 GLU A O 1
ATOM 4428 N N . TYR A 1 297 ? 35.700 -46.404 -39.803 1.00 26.95 297 TYR A N 1
ATOM 4429 C CA . TYR A 1 297 ? 36.654 -46.317 -40.917 1.00 25.96 297 TYR A CA 1
ATOM 4430 C C . TYR A 1 297 ? 38.094 -46.456 -40.405 1.00 27.15 297 TYR A C 1
ATOM 4431 O O . TYR A 1 297 ? 38.934 -47.153 -41.000 1.00 24.33 297 TYR A O 1
ATOM 4449 N N . SER A 1 298 ? 38.405 -45.786 -39.300 1.00 27.11 298 SER A N 1
ATOM 4450 C CA . SER A 1 298 ? 39.796 -45.796 -38.835 1.00 27.30 298 SER A CA 1
ATOM 4451 C C . SER A 1 298 ? 40.160 -47.155 -38.254 1.00 25.37 298 SER A C 1
ATOM 4452 O O . SER A 1 298 ? 41.280 -47.639 -38.446 1.00 26.68 298 SER A O 1
ATOM 4460 N N . ILE A 1 299 ? 39.222 -47.798 -37.561 1.00 23.49 299 ILE A N 1
ATOM 4461 C CA . ILE A 1 299 ? 39.502 -49.120 -37.013 1.00 24.37 299 ILE A CA 1
ATOM 4462 C C . ILE A 1 299 ? 39.801 -50.101 -38.135 1.00 25.62 299 ILE A C 1
ATOM 4463 O O . ILE A 1 299 ? 40.759 -50.907 -38.048 1.00 23.45 299 ILE A O 1
ATOM 4479 N N . GLU A 1 300 ? 38.984 -50.048 -39.215 1.00 27.49 300 GLU A N 1
ATOM 4480 C CA . GLU A 1 300 ? 39.206 -50.925 -40.376 1.00 29.78 300 GLU A CA 1
ATOM 4481 C C . GLU A 1 300 ? 40.577 -50.690 -40.999 1.00 27.98 300 GLU A C 1
ATOM 4482 O O . GLU A 1 300 ? 41.291 -51.648 -41.306 1.00 29.10 300 GLU A O 1
ATOM 4494 N N . VAL A 1 301 ? 40.987 -49.426 -41.168 1.00 26.60 301 VAL A N 1
ATOM 4495 C CA . VAL A 1 301 ? 42.348 -49.189 -41.680 1.00 27.03 301 VAL A CA 1
ATOM 4496 C C . VAL A 1 301 ? 43.377 -49.816 -40.736 1.00 25.16 301 VAL A C 1
ATOM 4497 O O . VAL A 1 301 ? 44.296 -50.534 -41.156 1.00 25.14 301 VAL A O 1
ATOM 4510 N N . CYS A 1 302 ? 43.238 -49.543 -39.438 1.00 26.54 302 CYS A N 1
ATOM 4511 C CA . CYS A 1 302 ? 44.201 -50.034 -38.453 1.00 25.43 302 CYS A CA 1
ATOM 4512 C C . CYS A 1 302 ? 44.339 -51.555 -38.492 1.00 25.49 302 CYS A C 1
ATOM 4513 O O . CYS A 1 302 ? 45.428 -52.102 -38.260 1.00 25.31 302 CYS A O 1
ATOM 4521 N N . LYS A 1 303 ? 43.224 -52.250 -38.711 1.00 28.83 303 LYS A N 1
ATOM 4522 C CA . LYS A 1 303 ? 43.241 -53.701 -38.870 1.00 30.35 303 LYS A CA 1
ATOM 4523 C C . LYS A 1 303 ? 44.208 -54.120 -39.972 1.00 30.60 303 LYS A C 1
ATOM 4524 O O . LYS A 1 303 ? 44.968 -55.083 -39.811 1.00 29.06 303 LYS A O 1
ATOM 4543 N N . GLY A 1 304 ? 44.236 -53.384 -41.084 1.00 24.09 304 GLY A N 1
ATOM 4544 C CA . GLY A 1 304 ? 45.176 -53.718 -42.140 1.00 23.54 304 GLY A CA 1
ATOM 4545 C C . GLY A 1 304 ? 46.616 -53.375 -41.788 1.00 24.48 304 GLY A C 1
ATOM 4546 O O . GLY A 1 304 ? 47.539 -54.124 -42.130 1.00 23.87 304 GLY A O 1
ATOM 4550 N N . LEU A 1 305 ? 46.836 -52.227 -41.116 1.00 27.47 305 LEU A N 1
ATOM 4551 C CA . LEU A 1 305 ? 48.189 -51.885 -40.659 1.00 26.86 305 LEU A CA 1
ATOM 4552 C C . LEU A 1 305 ? 48.722 -52.910 -39.656 1.00 24.62 305 LEU A C 1
ATOM 4553 O O . LEU A 1 305 ? 49.916 -53.228 -39.641 1.00 24.70 305 LEU A O 1
ATOM 4569 N N . ILE A 1 306 ? 47.854 -53.423 -38.793 1.00 22.81 306 ILE A N 1
ATOM 4570 C CA . ILE A 1 306 ? 48.258 -54.502 -37.900 1.00 24.04 306 ILE A CA 1
ATOM 4571 C C . ILE A 1 306 ? 48.767 -55.693 -38.710 1.00 25.89 306 ILE A C 1
ATOM 4572 O O . ILE A 1 306 ? 49.851 -56.239 -38.444 1.00 24.63 306 ILE A O 1
ATOM 4588 N N . ASN A 1 307 ? 47.993 -56.108 -39.726 1.00 27.96 307 ASN A N 1
ATOM 4589 C CA . ASN A 1 307 ? 48.374 -57.312 -40.463 1.00 27.39 307 ASN A CA 1
ATOM 4590 C C . ASN A 1 307 ? 49.561 -57.072 -41.375 1.00 27.01 307 ASN A C 1
ATOM 4591 O O . ASN A 1 307 ? 50.299 -58.019 -41.679 1.00 29.06 307 ASN A O 1
ATOM 4602 N N . LYS A 1 308 ? 49.774 -55.829 -41.812 1.00 27.57 308 LYS A N 1
ATOM 4603 C CA . LYS A 1 308 ? 51.009 -55.509 -42.515 1.00 27.62 308 LYS A CA 1
ATOM 4604 C C . LYS A 1 308 ? 52.207 -55.682 -41.584 1.00 28.52 308 LYS A C 1
ATOM 4605 O O . LYS A 1 308 ? 53.225 -56.284 -41.953 1.00 27.34 308 LYS A O 1
ATOM 4624 N N . ALA A 1 309 ? 52.130 -55.086 -40.378 1.00 25.89 309 ALA A N 1
ATOM 4625 C CA . ALA A 1 309 ? 53.272 -55.154 -39.457 1.00 27.15 309 ALA A CA 1
ATOM 4626 C C . ALA A 1 309 ? 53.539 -56.589 -39.024 1.00 26.26 309 ALA A C 1
ATOM 4627 O O . ALA A 1 309 ? 54.704 -56.981 -38.845 1.00 26.36 309 ALA A O 1
ATOM 4634 N N . ARG A 1 310 ? 52.466 -57.404 -38.862 1.00 24.10 310 ARG A N 1
ATOM 4635 C CA . ARG A 1 310 ? 52.637 -58.797 -38.432 1.00 25.47 310 ARG A CA 1
ATOM 4636 C C . ARG A 1 310 ? 53.318 -59.615 -39.522 1.00 27.80 310 ARG A C 1
ATOM 4637 O O . ARG A 1 310 ? 54.205 -60.427 -39.238 1.00 26.14 310 ARG A O 1
ATOM 4658 N N . PHE A 1 311 ? 52.901 -59.416 -40.783 1.00 28.25 311 PHE A N 1
ATOM 4659 C CA . PHE A 1 311 ? 53.644 -59.981 -41.901 1.00 27.78 311 PHE A CA 1
ATOM 4660 C C . PHE A 1 311 ? 55.103 -59.554 -41.843 1.00 27.73 311 PHE A C 1
ATOM 4661 O O . PHE A 1 311 ? 56.012 -60.390 -41.907 1.00 27.71 311 PHE A O 1
ATOM 4678 N N . ALA A 1 312 ? 55.345 -58.241 -41.704 1.00 26.99 312 ALA A N 1
ATOM 4679 C CA . ALA A 1 312 ? 56.715 -57.733 -41.832 1.00 28.28 312 ALA A CA 1
ATOM 4680 C C . ALA A 1 312 ? 57.659 -58.354 -40.799 1.00 30.52 312 ALA A C 1
ATOM 4681 O O . ALA A 1 312 ? 58.847 -58.589 -41.085 1.00 28.13 312 ALA A O 1
ATOM 4688 N N . ARG A 1 313 ? 57.167 -58.597 -39.580 1.00 29.92 313 ARG A N 1
ATOM 4689 C CA . ARG A 1 313 ? 58.008 -59.158 -38.521 1.00 29.70 313 ARG A CA 1
ATOM 4690 C C . ARG A 1 313 ? 57.686 -60.611 -38.225 1.00 31.23 313 ARG A C 1
ATOM 4691 O O . ARG A 1 313 ? 58.137 -61.140 -37.196 1.00 32.08 313 ARG A O 1
ATOM 4712 N N . ASN A 1 314 ? 56.914 -61.257 -39.095 1.00 31.71 314 ASN A N 1
ATOM 4713 C CA . ASN A 1 314 ? 56.562 -62.656 -38.910 1.00 34.63 314 ASN A CA 1
ATOM 4714 C C . ASN A 1 314 ? 56.046 -62.898 -37.481 1.00 34.55 314 ASN A C 1
ATOM 4715 O O . ASN A 1 314 ? 56.551 -63.748 -36.743 1.00 32.32 314 ASN A O 1
ATOM 4726 N N . VAL A 1 315 ? 55.029 -62.124 -37.081 1.00 30.17 315 VAL A N 1
ATOM 4727 C CA . VAL A 1 315 ? 54.411 -62.260 -35.767 1.00 29.15 315 VAL A CA 1
ATOM 4728 C C . VAL A 1 315 ? 53.163 -63.116 -35.921 1.00 30.00 315 VAL A C 1
ATOM 4729 O O . VAL A 1 315 ? 52.195 -62.704 -36.579 1.00 29.11 315 VAL A O 1
ATOM 4742 N N . SER A 1 316 ? 53.145 -64.287 -35.265 1.00 28.05 316 SER A N 1
ATOM 4743 C CA . SER A 1 316 ? 51.981 -65.178 -35.418 1.00 32.89 316 SER A CA 1
ATOM 4744 C C . SER A 1 316 ? 50.851 -64.818 -34.446 1.00 33.63 316 SER A C 1
ATOM 4745 O O . SER A 1 316 ? 49.665 -65.033 -34.759 1.00 30.57 316 SER A O 1
ATOM 4753 N N . LYS A 1 317 ? 51.200 -64.245 -33.296 1.00 34.18 317 LYS A N 1
ATOM 4754 C CA . LYS A 1 317 ? 50.221 -63.799 -32.306 1.00 35.94 317 LYS A CA 1
ATOM 4755 C C . LYS A 1 317 ? 49.316 -62.718 -32.892 1.00 35.41 317 LYS A C 1
ATOM 4756 O O . LYS A 1 317 ? 49.785 -61.841 -33.615 1.00 34.74 317 LYS A O 1
ATOM 4775 N N . PRO A 1 318 ? 48.026 -62.719 -32.579 1.00 40.62 318 PRO A N 1
ATOM 4776 C CA . PRO A 1 318 ? 47.192 -61.573 -32.971 1.00 43.12 318 PRO A CA 1
ATOM 4777 C C . PRO A 1 318 ? 47.533 -60.330 -32.150 1.00 39.52 318 PRO A C 1
ATOM 4778 O O . PRO A 1 318 ? 47.957 -60.406 -30.997 1.00 41.47 318 PRO A O 1
ATOM 4789 N N . ILE A 1 319 ? 47.409 -59.173 -32.802 1.00 32.66 319 ILE A N 1
ATOM 4790 C CA . ILE A 1 319 ? 47.595 -57.862 -32.192 1.00 31.17 319 ILE A CA 1
ATOM 4791 C C . ILE A 1 319 ? 46.234 -57.190 -32.225 1.00 30.12 319 ILE A C 1
ATOM 4792 O O . ILE A 1 319 ? 45.591 -57.169 -33.278 1.00 27.20 319 ILE A O 1
ATOM 4808 N N . LYS A 1 320 ? 45.802 -56.628 -31.104 1.00 29.94 320 LYS A N 1
ATOM 4809 C CA . LYS A 1 320 ? 44.462 -56.068 -31.014 1.00 29.34 320 LYS A CA 1
ATOM 4810 C C . LYS A 1 320 ? 44.531 -54.573 -30.748 1.00 27.20 320 LYS A C 1
ATOM 4811 O O . LYS A 1 320 ? 45.613 -53.983 -30.616 1.00 27.90 320 LYS A O 1
ATOM 4830 N N . ILE A 1 321 ? 43.346 -53.961 -30.735 1.00 25.08 321 ILE A N 1
ATOM 4831 C CA . ILE A 1 321 ? 43.186 -52.521 -30.577 1.00 26.62 321 ILE A CA 1
ATOM 4832 C C . ILE A 1 321 ? 42.605 -52.249 -29.197 1.00 28.49 321 ILE A C 1
ATOM 4833 O O . ILE A 1 321 ? 41.661 -52.927 -28.752 1.00 25.19 321 ILE A O 1
ATOM 4849 N N . ALA A 1 322 ? 43.164 -51.243 -28.534 1.00 27.24 322 ALA A N 1
ATOM 4850 C CA . ALA A 1 322 ? 42.584 -50.639 -27.332 1.00 27.15 322 ALA A CA 1
ATOM 4851 C C . ALA A 1 322 ? 42.085 -49.260 -27.750 1.00 26.19 322 ALA A C 1
ATOM 4852 O O . ALA A 1 322 ? 42.889 -48.375 -28.076 1.00 26.56 322 ALA A O 1
ATOM 4859 N N . PHE A 1 323 ? 40.771 -49.094 -27.841 1.00 25.45 323 PHE A N 1
ATOM 4860 C CA . PHE A 1 323 ? 40.195 -47.764 -28.113 1.00 25.86 323 PHE A CA 1
ATOM 4861 C C . PHE A 1 323 ? 40.019 -47.088 -26.745 1.00 25.98 323 PHE A C 1
ATOM 4862 O O . PHE A 1 323 ? 38.925 -46.962 -26.198 1.00 27.92 323 PHE A O 1
ATOM 4879 N N . ASP A 1 324 ? 41.155 -46.735 -26.131 1.00 28.28 324 ASP A N 1
ATOM 4880 C CA . ASP A 1 324 ? 41.160 -46.483 -24.696 1.00 32.01 324 ASP A CA 1
ATOM 4881 C C . ASP A 1 324 ? 41.015 -44.997 -24.371 1.00 32.99 324 ASP A C 1
ATOM 4882 O O . ASP A 1 324 ? 41.234 -44.594 -23.228 1.00 29.88 324 ASP A O 1
ATOM 4891 N N . GLU A 1 325 ? 40.588 -44.196 -25.344 1.00 27.12 325 GLU A N 1
ATOM 4892 C CA . GLU A 1 325 ? 39.861 -42.956 -25.083 1.00 28.12 325 GLU A CA 1
ATOM 4893 C C . GLU A 1 325 ? 38.851 -42.855 -26.213 1.00 29.33 325 GLU A C 1
ATOM 4894 O O . GLU A 1 325 ? 39.248 -42.688 -27.370 1.00 28.90 325 GLU A O 1
ATOM 4906 N N . TYR A 1 326 ? 37.576 -43.016 -25.898 1.00 25.29 326 TYR A N 1
ATOM 4907 C CA . TYR A 1 326 ? 36.482 -42.633 -26.785 1.00 25.36 326 TYR A CA 1
ATOM 4908 C C . TYR A 1 326 ? 35.502 -41.805 -25.962 1.00 26.89 326 TYR A C 1
ATOM 4909 O O . TYR A 1 326 ? 35.507 -41.850 -24.720 1.00 28.23 326 TYR A O 1
ATOM 4927 N N . GLY A 1 327 ? 34.657 -41.046 -26.647 1.00 28.26 327 GLY A N 1
ATOM 4928 C CA . GLY A 1 327 ? 33.620 -40.311 -25.948 1.00 28.25 327 GLY A CA 1
ATOM 4929 C C . GLY A 1 327 ? 33.148 -39.117 -26.757 1.00 30.52 327 GLY A C 1
ATOM 4930 O O . GLY A 1 327 ? 33.407 -39.014 -27.954 1.00 28.81 327 GLY A O 1
ATOM 4934 N N . VAL A 1 328 ? 32.459 -38.221 -26.062 1.00 27.33 328 VAL A N 1
ATOM 4935 C CA . VAL A 1 328 ? 31.834 -37.051 -26.641 1.00 26.28 328 VAL A CA 1
ATOM 4936 C C . VAL A 1 328 ? 32.377 -35.840 -25.923 1.00 31.43 328 VAL A C 1
ATOM 4937 O O . VAL A 1 328 ? 32.241 -35.729 -24.697 1.00 29.55 328 VAL A O 1
ATOM 4950 N N . TRP A 1 329 ? 32.974 -34.923 -26.680 1.00 29.37 329 TRP A N 1
ATOM 4951 C CA . TRP A 1 329 ? 33.669 -33.785 -26.082 1.00 30.11 329 TRP A CA 1
ATOM 4952 C C . TRP A 1 329 ? 33.714 -32.634 -27.075 1.00 33.25 329 TRP A C 1
ATOM 4953 O O . TRP A 1 329 ? 34.288 -32.771 -28.173 1.00 31.21 329 TRP A O 1
ATOM 4974 N N . ASP A 1 330 ? 33.080 -31.521 -26.713 1.00 33.94 330 ASP A N 1
ATOM 4975 C CA . ASP A 1 330 ? 33.204 -30.259 -27.448 1.00 33.80 330 ASP A CA 1
ATOM 4976 C C . ASP A 1 330 ? 34.199 -29.383 -26.678 1.00 35.74 330 ASP A C 1
ATOM 4977 O O . ASP A 1 330 ? 33.923 -28.961 -25.534 1.00 38.18 330 ASP A O 1
ATOM 4986 N N . GLU A 1 331 ? 35.355 -29.121 -27.297 1.00 35.50 331 GLU A N 1
ATOM 4987 C CA . GLU A 1 331 ? 36.451 -28.421 -26.622 1.00 37.49 331 GLU A CA 1
ATOM 4988 C C . GLU A 1 331 ? 36.113 -26.983 -26.223 1.00 38.02 331 GLU A C 1
ATOM 4989 O O . GLU A 1 331 ? 36.909 -26.368 -25.499 1.00 37.00 331 GLU A O 1
ATOM 5001 N N . THR A 1 332 ? 34.960 -26.442 -26.646 1.00 36.95 332 THR A N 1
ATOM 5002 C CA . THR A 1 332 ? 34.512 -25.127 -26.205 1.00 38.09 332 THR A CA 1
ATOM 5003 C C . THR A 1 332 ? 33.543 -25.182 -25.023 1.00 41.52 332 THR A C 1
ATOM 5004 O O . THR A 1 332 ? 33.233 -24.122 -24.458 1.00 41.63 332 THR A O 1
ATOM 5015 N N . VAL A 1 333 ? 33.078 -26.383 -24.632 1.00 42.30 333 VAL A N 1
ATOM 5016 C CA . VAL A 1 333 ? 32.140 -26.575 -23.522 1.00 41.75 333 VAL A CA 1
ATOM 5017 C C . VAL A 1 333 ? 32.901 -27.141 -22.314 1.00 45.69 333 VAL A C 1
ATOM 5018 O O . VAL A 1 333 ? 32.952 -26.526 -21.239 1.00 43.31 333 VAL A O 1
ATOM 5031 N N . GLY A 1 334 ? 33.496 -28.323 -22.479 1.00 35.46 334 GLY A N 1
ATOM 5032 C CA . GLY A 1 334 ? 34.417 -28.841 -21.492 1.00 36.57 334 GLY A CA 1
ATOM 5033 C C . GLY A 1 334 ? 35.818 -28.288 -21.664 1.00 37.91 334 GLY A C 1
ATOM 5034 O O . GLY A 1 334 ? 36.530 -28.683 -22.604 1.00 34.08 334 GLY A O 1
ATOM 5038 N N . THR A 1 335 ? 36.223 -27.391 -20.751 1.00 36.71 335 THR A N 1
ATOM 5039 C CA . THR A 1 335 ? 37.462 -26.621 -20.817 1.00 42.29 335 THR A CA 1
ATOM 5040 C C . THR A 1 335 ? 38.347 -26.926 -19.604 1.00 41.81 335 THR A C 1
ATOM 5041 O O . THR A 1 335 ? 37.850 -27.392 -18.572 1.00 39.10 335 THR A O 1
ATOM 5052 N N . PRO A 1 336 ? 39.658 -26.642 -19.675 1.00 43.07 336 PRO A N 1
ATOM 5053 C CA . PRO A 1 336 ? 40.492 -26.862 -18.465 1.00 44.00 336 PRO A CA 1
ATOM 5054 C C . PRO A 1 336 ? 40.005 -26.039 -17.276 1.00 44.13 336 PRO A C 1
ATOM 5055 O O . PRO A 1 336 ? 40.122 -26.491 -16.129 1.00 42.20 336 PRO A O 1
ATOM 5066 N N . GLN A 1 337 ? 39.394 -24.872 -17.531 1.00 50.71 337 GLN A N 1
ATOM 5067 C CA . GLN A 1 337 ? 38.923 -24.007 -16.446 1.00 51.99 337 GLN A CA 1
ATOM 5068 C C . GLN A 1 337 ? 37.795 -24.654 -15.644 1.00 49.20 337 GLN A C 1
ATOM 5069 O O . GLN A 1 337 ? 37.755 -24.519 -14.412 1.00 50.96 337 GLN A O 1
ATOM 5083 N N . ASN A 1 338 ? 36.854 -25.337 -16.311 1.00 36.35 338 ASN A N 1
ATOM 5084 C CA . ASN A 1 338 ? 35.714 -25.948 -15.620 1.00 38.11 338 ASN A CA 1
ATOM 5085 C C . ASN A 1 338 ? 35.897 -27.467 -15.410 1.00 37.65 338 ASN A C 1
ATOM 5086 O O . ASN A 1 338 ? 34.911 -28.186 -15.157 1.00 35.26 338 ASN A O 1
ATOM 5097 N N . GLY A 1 339 ? 37.138 -27.960 -15.489 1.00 38.24 339 GLY A N 1
ATOM 5098 C CA . GLY A 1 339 ? 37.399 -29.386 -15.279 1.00 38.60 339 GLY A CA 1
ATOM 5099 C C . GLY A 1 339 ? 36.764 -30.288 -16.316 1.00 36.72 339 GLY A C 1
ATOM 5100 O O . GLY A 1 339 ? 36.349 -31.410 -15.992 1.00 32.29 339 GLY A O 1
ATOM 5104 N N . LEU A 1 340 ? 36.750 -29.829 -17.561 1.00 41.02 340 LEU A N 1
ATOM 5105 C CA . LEU A 1 340 ? 36.204 -30.623 -18.650 1.00 42.04 340 LEU A CA 1
ATOM 5106 C C . LEU A 1 340 ? 34.771 -31.092 -18.317 1.00 41.47 340 LEU A C 1
ATOM 5107 O O . LEU A 1 340 ? 34.463 -32.249 -18.630 1.00 39.68 340 LEU A O 1
ATOM 5123 N N . GLU A 1 341 ? 33.908 -30.211 -17.755 1.00 54.86 341 GLU A N 1
ATOM 5124 C CA . GLU A 1 341 ? 32.516 -30.580 -17.348 1.00 55.86 341 GLU A CA 1
ATOM 5125 C C . GLU A 1 341 ? 31.640 -30.294 -18.544 1.00 55.73 341 GLU A C 1
ATOM 5126 O O . GLU A 1 341 ? 31.602 -29.172 -19.050 1.00 58.19 341 GLU A O 1
ATOM 5138 N N . GLN A 1 342 ? 30.931 -31.317 -18.995 1.00 34.15 342 GLN A N 1
ATOM 5139 C CA . GLN A 1 342 ? 30.039 -31.177 -20.135 1.00 32.68 342 GLN A CA 1
ATOM 5140 C C . GLN A 1 342 ? 28.777 -31.915 -19.734 1.00 34.02 342 GLN A C 1
ATOM 5141 O O . GLN A 1 342 ? 28.851 -33.084 -19.330 1.00 32.17 342 GLN A O 1
ATOM 5155 N N . PHE A 1 343 ? 27.638 -31.223 -19.816 1.00 33.83 343 PHE A N 1
ATOM 5156 C CA . PHE A 1 343 ? 26.321 -31.798 -19.565 1.00 34.02 343 PHE A CA 1
ATOM 5157 C C . PHE A 1 343 ? 25.754 -32.212 -20.915 1.00 38.72 343 PHE A C 1
ATOM 5158 O O . PHE A 1 343 ? 25.685 -31.396 -21.847 1.00 37.74 343 PHE A O 1
ATOM 5175 N N . TYR A 1 344 ? 25.396 -33.491 -21.021 1.00 34.01 344 TYR A N 1
ATOM 5176 C CA . TYR A 1 344 ? 25.073 -34.104 -22.295 1.00 33.03 344 TYR A CA 1
ATOM 5177 C C . TYR A 1 344 ? 23.571 -34.057 -22.581 1.00 34.52 344 TYR A C 1
ATOM 5178 O O . TYR A 1 344 ? 22.731 -34.009 -21.676 1.00 29.87 344 TYR A O 1
ATOM 5196 N N . ASN A 1 345 ? 23.231 -34.040 -23.867 1.00 28.25 345 ASN A N 1
ATOM 5197 C CA . ASN A 1 345 ? 21.821 -34.047 -24.240 1.00 33.40 345 ASN A CA 1
ATOM 5198 C C . ASN A 1 345 ? 21.467 -35.391 -24.886 1.00 29.85 345 ASN A C 1
ATOM 5199 O O . ASN A 1 345 ? 22.290 -36.305 -24.978 1.00 29.60 345 ASN A O 1
ATOM 5210 N N . PHE A 1 346 ? 20.210 -35.516 -25.308 1.00 32.65 346 PHE A N 1
ATOM 5211 C CA . PHE A 1 346 ? 19.741 -36.771 -25.889 1.00 33.76 346 PHE A CA 1
ATOM 5212 C C . PHE A 1 346 ? 20.472 -37.104 -27.200 1.00 34.29 346 PHE A C 1
ATOM 5213 O O . PHE A 1 346 ? 20.812 -38.268 -27.455 1.00 33.64 346 PHE A O 1
ATOM 5230 N N . ALA A 1 347 ? 20.730 -36.097 -28.035 1.00 30.64 347 ALA A N 1
ATOM 5231 C CA . ALA A 1 347 ? 21.503 -36.327 -29.261 1.00 35.36 347 ALA A CA 1
ATOM 5232 C C . ALA A 1 347 ? 22.845 -36.979 -28.960 1.00 33.90 347 ALA A C 1
ATOM 5233 O O . ALA A 1 347 ? 23.286 -37.888 -29.683 1.00 32.39 347 ALA A O 1
ATOM 5240 N N . ASP A 1 348 ? 23.525 -36.479 -27.912 1.00 33.80 348 ASP A N 1
ATOM 5241 C CA . ASP A 1 348 ? 24.784 -37.056 -27.451 1.00 31.51 348 ASP A CA 1
ATOM 5242 C C . ASP A 1 348 ? 24.636 -38.542 -27.116 1.00 30.01 348 ASP A C 1
ATOM 5243 O O . ASP A 1 348 ? 25.555 -39.334 -27.368 1.00 28.79 348 ASP A O 1
ATOM 5252 N N . ALA A 1 349 ? 23.505 -38.936 -26.510 1.00 26.90 349 ALA A N 1
ATOM 5253 C CA . ALA A 1 349 ? 23.287 -40.354 -26.226 1.00 27.65 349 ALA A CA 1
ATOM 5254 C C . ALA A 1 349 ? 23.143 -41.180 -27.500 1.00 29.25 349 ALA A C 1
ATOM 5255 O O . ALA A 1 349 ? 23.512 -42.366 -27.497 1.00 26.66 349 ALA A O 1
ATOM 5262 N N . LEU A 1 350 ? 22.623 -40.589 -28.598 1.00 32.64 350 LEU A N 1
ATOM 5263 C CA . LEU A 1 350 ? 22.605 -41.319 -29.871 1.00 29.67 350 LEU A CA 1
ATOM 5264 C C . LEU A 1 350 ? 24.011 -41.449 -30.444 1.00 28.84 350 LEU A C 1
ATOM 5265 O O . LEU A 1 350 ? 24.356 -42.487 -31.030 1.00 28.87 350 LEU A O 1
ATOM 5281 N N . ALA A 1 351 ? 24.849 -40.413 -30.270 1.00 27.56 351 ALA A N 1
ATOM 5282 C CA . ALA A 1 351 ? 26.266 -40.579 -30.602 1.00 29.79 351 ALA A CA 1
ATOM 5283 C C . ALA A 1 351 ? 26.897 -41.712 -29.782 1.00 28.12 351 ALA A C 1
ATOM 5284 O O . ALA A 1 351 ? 27.608 -42.568 -30.336 1.00 26.91 351 ALA A O 1
ATOM 5291 N N . MET A 1 352 ? 26.608 -41.767 -28.477 1.00 29.54 352 MET A N 1
ATOM 5292 C CA . MET A 1 352 ? 27.172 -42.815 -27.638 1.00 27.82 352 MET A CA 1
ATOM 5293 C C . MET A 1 352 ? 26.739 -44.193 -28.119 1.00 29.06 352 MET A C 1
ATOM 5294 O O . MET A 1 352 ? 27.551 -45.120 -28.218 1.00 29.19 352 MET A O 1
ATOM 5308 N N . ALA A 1 353 ? 25.456 -44.355 -28.408 1.00 27.14 353 ALA A N 1
ATOM 5309 C CA . ALA A 1 353 ? 24.981 -45.648 -28.896 1.00 28.64 353 ALA A CA 1
ATOM 5310 C C . ALA A 1 353 ? 25.670 -46.028 -30.200 1.00 25.88 353 ALA A C 1
ATOM 5311 O O . ALA A 1 353 ? 25.999 -47.204 -30.413 1.00 26.47 353 ALA A O 1
ATOM 5318 N N . SER A 1 354 ? 25.916 -45.041 -31.077 1.00 27.86 354 SER A N 1
ATOM 5319 C CA . SER A 1 354 ? 26.632 -45.304 -32.328 1.00 28.32 354 SER A CA 1
ATOM 5320 C C . SER A 1 354 ? 28.055 -45.768 -32.066 1.00 27.03 354 SER A C 1
ATOM 5321 O O . SER A 1 354 ? 28.558 -46.693 -32.729 1.00 25.12 354 SER A O 1
ATOM 5329 N N . TRP A 1 355 ? 28.722 -45.132 -31.095 1.00 27.58 355 TRP A N 1
ATOM 5330 C CA . T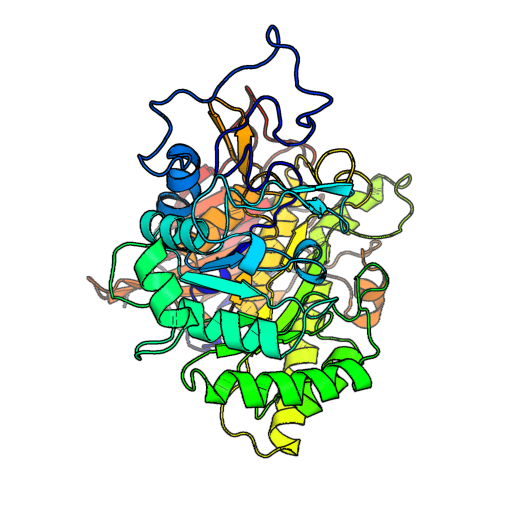RP A 1 355 ? 30.049 -45.580 -30.687 1.00 26.68 355 TRP A CA 1
ATOM 5331 C C . TRP A 1 355 ? 30.065 -47.066 -30.324 1.00 26.64 355 TRP A C 1
ATOM 5332 O O . TRP A 1 355 ? 30.913 -47.835 -30.794 1.00 25.97 355 TRP A O 1
ATOM 5353 N N . LEU A 1 356 ? 29.142 -47.492 -29.465 1.00 27.60 356 LEU A N 1
ATOM 5354 C CA . LEU A 1 356 ? 29.185 -48.865 -28.951 1.00 25.66 356 LEU A CA 1
ATOM 5355 C C . LEU A 1 356 ? 28.868 -49.876 -30.058 1.00 28.04 356 LEU A C 1
ATOM 5356 O O . LEU A 1 356 ? 29.450 -50.976 -30.083 1.00 26.80 356 LEU A O 1
ATOM 5372 N N . ASN A 1 357 ? 27.979 -49.506 -30.992 1.00 25.13 357 ASN A N 1
ATOM 5373 C CA . ASN A 1 357 ? 27.717 -50.328 -32.169 1.00 27.31 357 ASN A CA 1
ATOM 5374 C C . ASN A 1 357 ? 28.972 -50.514 -33.021 1.00 26.81 357 ASN A C 1
ATOM 5375 O O . ASN A 1 357 ? 29.167 -51.580 -33.631 1.00 27.67 357 ASN A O 1
ATOM 5386 N N . VAL A 1 358 ? 29.806 -49.474 -33.129 1.00 24.70 358 VAL A N 1
ATOM 5387 C CA . VAL A 1 358 ? 31.094 -49.640 -33.813 1.00 26.32 358 VAL A CA 1
ATOM 5388 C C . VAL A 1 358 ? 31.903 -50.755 -33.160 1.00 25.52 358 VAL A C 1
ATOM 5389 O O . VAL A 1 358 ? 32.423 -51.646 -33.837 1.00 25.06 358 VAL A O 1
ATOM 5402 N N . PHE A 1 359 ? 32.041 -50.706 -31.824 1.00 25.82 359 PHE A N 1
ATOM 5403 C CA . PHE A 1 359 ? 32.904 -51.666 -31.145 1.00 25.93 359 PHE A CA 1
ATOM 5404 C C . PHE A 1 359 ? 32.351 -53.082 -31.281 1.00 26.28 359 PHE A C 1
ATOM 5405 O O . PHE A 1 359 ? 33.125 -54.043 -31.392 1.00 25.49 359 PHE A O 1
ATOM 5422 N N . ILE A 1 360 ? 31.013 -53.232 -31.250 1.00 27.22 360 ILE A N 1
ATOM 5423 C CA . ILE A 1 360 ? 30.416 -54.549 -31.453 1.00 26.72 360 ILE A CA 1
ATOM 5424 C C . ILE A 1 360 ? 30.743 -55.059 -32.850 1.00 28.83 360 ILE A C 1
ATOM 5425 O O . ILE A 1 360 ? 31.208 -56.196 -33.019 1.00 30.02 360 ILE A O 1
ATOM 5441 N N . ARG A 1 361 ? 30.552 -54.209 -33.871 1.00 28.68 361 ARG A N 1
ATOM 5442 C CA . ARG A 1 361 ? 30.767 -54.665 -35.244 1.00 28.43 361 ARG A CA 1
ATOM 5443 C C . ARG A 1 361 ? 32.229 -54.984 -35.468 1.00 29.23 361 ARG A C 1
ATOM 5444 O O . ARG A 1 361 ? 32.554 -55.832 -36.302 1.00 26.57 361 ARG A O 1
ATOM 5465 N N . GLN A 1 362 ? 33.124 -54.305 -34.740 1.00 28.16 362 GLN A N 1
ATOM 5466 C CA . GLN A 1 362 ? 34.561 -54.527 -34.861 1.00 26.98 362 GLN A CA 1
ATOM 5467 C C . GLN A 1 362 ? 35.104 -55.390 -33.717 1.00 27.63 362 GLN A C 1
ATOM 5468 O O . GLN A 1 362 ? 36.290 -55.309 -33.374 1.00 24.86 362 GLN A O 1
ATOM 5482 N N . ALA A 1 363 ? 34.260 -56.251 -33.151 1.00 30.26 363 ALA A N 1
ATOM 5483 C CA . ALA A 1 363 ? 34.672 -57.061 -32.008 1.00 30.27 363 ALA A CA 1
ATOM 5484 C C . ALA A 1 363 ? 35.830 -58.000 -32.320 1.00 28.36 363 ALA A C 1
ATOM 5485 O O . ALA A 1 363 ? 36.491 -58.470 -31.391 1.00 27.80 363 ALA A O 1
ATOM 5492 N N . ASP A 1 364 ? 36.084 -58.307 -33.598 1.00 29.42 364 ASP A N 1
ATOM 5493 C CA . ASP A 1 364 ? 37.215 -59.164 -33.920 1.00 29.58 364 ASP A CA 1
ATOM 5494 C C . ASP A 1 364 ? 38.563 -58.461 -33.747 1.00 32.16 364 ASP A C 1
ATOM 5495 O O . ASP A 1 364 ? 39.603 -59.126 -33.874 1.00 31.79 364 ASP A O 1
ATOM 5504 N N . VAL A 1 365 ? 38.589 -57.143 -33.506 1.00 29.15 365 VAL A N 1
ATOM 5505 C CA . VAL A 1 365 ? 39.886 -56.484 -33.339 1.00 29.51 365 VAL A CA 1
ATOM 5506 C C . VAL A 1 365 ? 39.915 -55.528 -32.141 1.00 28.72 365 VAL A C 1
ATOM 5507 O O . VAL A 1 365 ? 40.985 -55.282 -31.564 1.00 28.37 365 VAL A O 1
ATOM 5520 N N . VAL A 1 366 ? 38.764 -54.968 -31.761 1.00 27.19 366 VAL A N 1
ATOM 5521 C CA . VAL A 1 366 ? 38.695 -54.065 -30.599 1.00 30.15 366 VAL A CA 1
ATOM 5522 C C . VAL A 1 366 ? 38.582 -54.943 -29.353 1.00 29.90 366 VAL A C 1
ATOM 5523 O O . VAL A 1 366 ? 37.487 -55.445 -29.040 1.00 30.54 366 VAL A O 1
ATOM 5536 N N . ASP A 1 367 ? 39.683 -55.062 -28.589 1.00 30.79 367 ASP A N 1
ATOM 5537 C CA . ASP A 1 367 ? 39.670 -55.826 -27.337 1.00 31.72 367 ASP A CA 1
ATOM 5538 C C . ASP A 1 367 ? 39.419 -54.967 -26.101 1.00 30.99 367 ASP A C 1
ATOM 5539 O O . ASP A 1 367 ? 38.974 -55.495 -25.070 1.00 30.79 367 ASP A O 1
ATOM 5548 N N . ILE A 1 368 ? 39.724 -53.672 -26.160 1.00 26.79 368 ILE A N 1
ATOM 5549 C CA . ILE A 1 368 ? 39.499 -52.770 -25.044 1.00 24.26 368 ILE A CA 1
ATOM 5550 C C . ILE A 1 368 ? 38.914 -51.478 -25.585 1.00 24.63 368 ILE A C 1
ATOM 5551 O O . ILE A 1 368 ? 39.391 -50.949 -26.590 1.00 25.81 368 ILE A O 1
ATOM 5567 N N . ALA A 1 369 ? 37.930 -50.929 -24.880 1.00 24.97 369 ALA A N 1
ATOM 5568 C CA . ALA A 1 369 ? 37.450 -49.571 -25.141 1.00 28.03 369 ALA A CA 1
ATOM 5569 C C . ALA A 1 369 ? 37.178 -48.887 -23.811 1.00 29.81 369 ALA A C 1
ATOM 5570 O O . ALA A 1 369 ? 36.524 -49.481 -22.939 1.00 25.99 369 ALA A O 1
ATOM 5577 N N . CYS A 1 370 ? 37.669 -47.647 -23.656 1.00 28.31 370 CYS A N 1
ATOM 5578 C CA . CYS A 1 370 ? 37.569 -46.934 -22.379 1.00 29.07 370 CYS A CA 1
ATOM 5579 C C . CYS A 1 370 ? 36.825 -45.616 -22.536 1.00 27.61 370 CYS A C 1
ATOM 5580 O O . CYS A 1 370 ? 37.335 -44.714 -23.198 1.00 26.43 370 CYS A O 1
ATOM 5588 N N . ILE A 1 371 ? 35.682 -45.500 -21.901 1.00 26.48 371 ILE A N 1
ATOM 5589 C CA . ILE A 1 371 ? 34.905 -44.266 -22.004 1.00 25.88 371 ILE A CA 1
ATOM 5590 C C . ILE A 1 371 ? 35.721 -43.148 -21.306 1.00 27.67 371 ILE A C 1
ATOM 5591 O O . ILE A 1 371 ? 36.135 -43.327 -20.197 1.00 29.25 371 ILE A O 1
ATOM 5607 N N . ALA A 1 372 ? 35.920 -42.006 -21.937 1.00 30.00 372 ALA A N 1
ATOM 5608 C CA . ALA A 1 372 ? 36.658 -40.928 -21.366 1.00 30.00 372 ALA A CA 1
ATOM 5609 C C . ALA A 1 372 ? 35.633 -39.887 -20.973 1.00 30.00 372 ALA A C 1
ATOM 5610 O O . ALA A 1 372 ? 35.043 -39.338 -21.920 1.00 30.00 372 ALA A O 1
ATOM 5612 N N . GLN A 1 373 ? 35.440 -39.593 -19.656 1.00 26.17 373 GLN A N 1
ATOM 5613 C CA . GLN A 1 373 ? 35.968 -40.329 -18.460 1.00 26.51 373 GLN A CA 1
ATOM 5614 C C . GLN A 1 373 ? 34.855 -40.864 -17.578 1.00 27.62 373 GLN A C 1
ATOM 5615 O O . GLN A 1 373 ? 33.741 -40.485 -17.711 1.00 27.64 373 GLN A O 1
ATOM 5629 N N . SER A 1 374 ? 35.207 -41.744 -16.683 1.00 28.31 374 SER A N 1
ATOM 5630 C CA . SER A 1 374 ? 34.183 -42.468 -15.927 1.00 31.45 374 SER A CA 1
ATOM 5631 C C . SER A 1 374 ? 33.461 -41.638 -14.871 1.00 27.47 374 SER A C 1
ATOM 5632 O O . SER A 1 374 ? 32.333 -41.986 -14.520 1.00 29.89 374 SER A O 1
ATOM 5640 N N . VAL A 1 375 ? 34.057 -40.567 -14.346 1.00 29.02 375 VAL A N 1
ATOM 5641 C CA . VAL A 1 375 ? 33.382 -39.740 -13.349 1.00 28.03 375 VAL A CA 1
ATOM 5642 C C . VAL A 1 375 ? 33.700 -38.273 -13.603 1.00 30.04 375 VAL A C 1
ATOM 5643 O O . VAL A 1 375 ? 34.876 -37.894 -13.689 1.00 30.29 375 VAL A O 1
ATOM 5656 N N . ASN A 1 376 ? 32.668 -37.459 -13.641 1.00 28.42 376 ASN A N 1
ATOM 5657 C CA . ASN A 1 376 ? 32.742 -36.017 -13.776 1.00 28.75 376 ASN A CA 1
ATOM 5658 C C . ASN A 1 376 ? 33.427 -35.419 -15.093 1.00 32.23 376 ASN A C 1
ATOM 5659 O O . ASN A 1 376 ? 32.921 -34.475 -15.672 1.00 30.42 376 ASN A O 1
ATOM 5670 N N . VAL A 1 377 ? 34.633 -35.861 -15.461 1.00 35.00 377 VAL A N 1
ATOM 5671 C CA . VAL A 1 377 ? 35.266 -35.408 -16.741 1.00 34.35 377 VAL A CA 1
ATOM 5672 C C . VAL A 1 377 ? 34.508 -35.955 -17.944 1.00 33.83 377 VAL A C 1
ATOM 5673 O O . VAL A 1 377 ? 34.465 -37.167 -18.157 1.00 33.55 377 VAL A O 1
ATOM 5686 N N . ILE A 1 378 ? 33.910 -35.066 -18.733 1.00 26.94 378 ILE A N 1
ATOM 5687 C CA . ILE A 1 378 ? 33.178 -35.493 -19.932 1.00 27.83 378 ILE A CA 1
ATOM 5688 C C . ILE A 1 378 ? 32.481 -36.844 -19.766 1.00 27.82 378 ILE A C 1
ATOM 5689 O O . ILE A 1 378 ? 32.632 -37.752 -20.602 1.00 27.02 378 ILE A O 1
ATOM 5705 N N . SER A 1 379 ? 31.700 -36.978 -18.695 1.00 28.23 379 SER A N 1
ATOM 5706 C CA . SER A 1 379 ? 31.402 -38.284 -18.132 1.00 27.24 379 SER A CA 1
ATOM 5707 C C . SER A 1 379 ? 29.949 -38.704 -18.175 1.00 28.16 379 SER A C 1
ATOM 5708 O O . SER A 1 379 ? 29.041 -37.862 -18.098 1.00 27.51 379 SER A O 1
ATOM 5716 N N . PRO A 1 380 ? 29.699 -40.016 -18.262 1.00 30.10 380 PRO A N 1
ATOM 5717 C CA . PRO A 1 380 ? 28.327 -40.498 -18.038 1.00 31.13 380 PRO A CA 1
ATOM 5718 C C . PRO A 1 380 ? 27.827 -40.238 -16.633 1.00 27.78 380 PRO A C 1
ATOM 5719 O O . PRO A 1 380 ? 26.615 -40.352 -16.400 1.00 29.55 380 PRO A O 1
ATOM 5730 N N . LEU A 1 381 ? 28.694 -39.863 -15.704 1.00 28.41 381 LEU A N 1
ATOM 5731 C CA . LEU A 1 381 ? 28.324 -39.803 -14.292 1.00 31.27 381 LEU A CA 1
ATOM 5732 C C . LEU A 1 381 ? 28.806 -38.498 -13.678 1.00 31.05 381 LEU A C 1
ATOM 5733 O O . LEU A 1 381 ? 30.000 -38.163 -13.756 1.00 28.79 381 LEU A O 1
ATOM 5749 N N . ILE A 1 382 ? 27.883 -37.786 -13.030 1.00 26.74 382 ILE A N 1
ATOM 5750 C CA . ILE A 1 382 ? 28.154 -36.496 -12.394 1.00 28.88 382 ILE A CA 1
ATOM 5751 C C . ILE A 1 382 ? 27.903 -36.627 -10.887 1.00 28.90 382 ILE A C 1
ATOM 5752 O O . ILE A 1 382 ? 26.880 -37.184 -10.474 1.00 29.10 382 ILE A O 1
ATOM 5768 N N . THR A 1 383 ? 28.830 -36.124 -10.070 1.00 29.19 383 THR A N 1
ATOM 5769 C CA . THR A 1 383 ? 28.628 -36.158 -8.630 1.00 32.47 383 THR A CA 1
ATOM 5770 C C . THR A 1 383 ? 28.476 -34.761 -8.030 1.00 33.09 383 THR A C 1
ATOM 5771 O O . THR A 1 383 ? 28.932 -33.745 -8.572 1.00 32.07 383 THR A O 1
ATOM 5782 N N . SER A 1 384 ? 27.858 -34.746 -6.871 1.00 31.11 384 SER A N 1
ATOM 5783 C CA . SER A 1 384 ? 27.934 -33.663 -5.905 1.00 32.44 384 SER A CA 1
ATOM 5784 C C . SER A 1 384 ? 28.468 -34.276 -4.605 1.00 32.58 384 SER A C 1
ATOM 5785 O O . SER A 1 384 ? 28.601 -35.503 -4.505 1.00 30.72 384 SER A O 1
ATOM 5793 N N . PRO A 1 385 ? 28.766 -33.466 -3.591 1.00 33.25 385 PRO A N 1
ATOM 5794 C CA . PRO A 1 385 ? 29.274 -34.041 -2.336 1.00 33.00 385 PRO A CA 1
ATOM 5795 C C . PRO A 1 385 ? 28.330 -35.051 -1.702 1.00 34.13 385 PRO A C 1
ATOM 5796 O O . PRO A 1 385 ? 28.786 -35.942 -0.972 1.00 33.01 385 PRO A O 1
ATOM 5807 N N . THR A 1 386 ? 27.021 -34.943 -1.976 1.00 34.12 386 THR A N 1
ATOM 5808 C CA . THR A 1 386 ? 25.987 -35.727 -1.300 1.00 36.30 386 THR A CA 1
ATOM 5809 C C . THR A 1 386 ? 25.216 -36.680 -2.208 1.00 35.74 386 THR A C 1
ATOM 5810 O O . THR A 1 386 ? 24.385 -37.453 -1.703 1.00 36.61 386 THR A O 1
ATOM 5821 N N . GLY A 1 387 ? 25.442 -36.630 -3.508 1.00 32.49 387 GLY A N 1
ATOM 5822 C CA . GLY A 1 387 ? 24.743 -37.507 -4.425 1.00 31.31 387 GLY A CA 1
ATOM 5823 C C . GLY A 1 387 ? 25.377 -37.500 -5.805 1.00 32.96 387 GLY A C 1
ATOM 5824 O O . GLY A 1 387 ? 26.509 -37.040 -5.979 1.00 28.39 387 GLY A O 1
ATOM 5828 N N . LEU A 1 388 ? 24.610 -38.006 -6.779 1.00 30.34 388 LEU A N 1
ATOM 5829 C CA . LEU A 1 388 ? 25.067 -38.160 -8.153 1.00 32.83 388 LEU A CA 1
ATOM 5830 C C . LEU A 1 388 ? 23.864 -38.266 -9.088 1.00 31.46 388 LEU A C 1
ATOM 5831 O O . LEU A 1 388 ? 22.742 -38.550 -8.655 1.00 29.55 388 LEU A O 1
ATOM 5847 N N . PHE A 1 389 ? 24.115 -38.032 -10.386 1.00 30.30 389 PHE A N 1
ATOM 5848 C CA . PHE A 1 389 ? 23.125 -38.349 -11.410 1.00 31.69 389 PHE A CA 1
ATOM 5849 C C . PHE A 1 389 ? 23.818 -38.930 -12.631 1.00 29.56 389 PHE A C 1
ATOM 5850 O O . PHE A 1 389 ? 25.014 -38.708 -12.875 1.00 30.22 389 PHE A O 1
ATOM 5867 N N . ARG A 1 390 ? 23.039 -39.695 -13.387 1.00 28.26 390 ARG A N 1
ATOM 5868 C CA . ARG A 1 390 ? 23.473 -40.359 -14.604 1.00 29.23 390 ARG A CA 1
ATOM 5869 C C . ARG A 1 390 ? 23.104 -39.490 -15.803 1.00 32.80 390 ARG A C 1
ATOM 5870 O O . ARG A 1 390 ? 21.938 -39.101 -15.945 1.00 31.90 390 ARG A O 1
ATOM 5891 N N . GLN A 1 391 ? 24.092 -39.191 -16.657 1.00 31.68 391 GLN A N 1
ATOM 5892 C CA . GLN A 1 391 ? 23.859 -38.357 -17.827 1.00 30.72 391 GLN A CA 1
ATOM 5893 C C . GLN A 1 391 ? 23.165 -39.170 -18.928 1.00 30.66 391 GLN A C 1
ATOM 5894 O O . GLN A 1 391 ? 23.093 -40.409 -18.883 1.00 28.99 391 GLN A O 1
ATOM 5908 N N . THR A 1 392 ? 22.658 -38.461 -19.947 1.00 28.70 392 THR A N 1
ATOM 5909 C CA . THR A 1 392 ? 22.023 -39.163 -21.061 1.00 30.21 392 THR A CA 1
ATOM 5910 C C . THR A 1 392 ? 22.911 -40.299 -21.584 1.00 30.89 392 THR A C 1
ATOM 5911 O O . THR A 1 392 ? 22.427 -41.419 -21.801 1.00 28.14 392 THR A O 1
ATOM 5922 N N . ILE A 1 393 ? 24.218 -40.040 -21.766 1.00 28.42 393 ILE A N 1
ATOM 5923 C CA . ILE A 1 393 ? 25.083 -41.039 -22.400 1.00 28.65 393 ILE A CA 1
ATOM 5924 C C . ILE A 1 393 ? 25.302 -42.265 -21.519 1.00 29.50 393 ILE A C 1
ATOM 5925 O O . ILE A 1 393 ? 25.768 -43.310 -21.995 1.00 29.88 393 ILE A O 1
ATOM 5941 N N . TYR A 1 394 ? 24.948 -42.174 -20.242 1.00 32.28 394 TYR A N 1
ATOM 5942 C CA . TYR A 1 394 ? 25.041 -43.339 -19.372 1.00 33.47 394 TYR A CA 1
ATOM 5943 C C . TYR A 1 394 ? 24.170 -44.488 -19.873 1.00 33.85 394 TYR A C 1
ATOM 5944 O O . TYR A 1 394 ? 24.550 -45.660 -19.756 1.00 33.29 394 TYR A O 1
ATOM 5962 N N . TRP A 1 395 ? 22.992 -44.186 -20.423 1.00 33.09 395 TRP A N 1
ATOM 5963 C CA . TRP A 1 395 ? 22.020 -45.252 -20.697 1.00 31.92 395 TRP A CA 1
ATOM 5964 C C . TRP A 1 395 ? 22.413 -46.165 -21.859 1.00 31.94 395 TRP A C 1
ATOM 5965 O O . TRP A 1 395 ? 22.223 -47.385 -21.746 1.00 33.43 395 TRP A O 1
ATOM 5986 N N . PRO A 1 396 ? 22.943 -45.662 -22.981 1.00 28.66 396 PRO A N 1
ATOM 5987 C CA . PRO A 1 396 ? 23.454 -46.612 -23.997 1.00 29.72 396 PRO A CA 1
ATOM 5988 C C . PRO A 1 396 ? 24.532 -47.521 -23.440 1.00 28.31 396 PRO A C 1
ATOM 5989 O O . PRO A 1 396 ? 24.498 -48.742 -23.666 1.00 27.64 396 PRO A O 1
ATOM 6000 N N . LEU A 1 397 ? 25.497 -46.949 -22.707 1.00 30.45 397 LEU A N 1
ATOM 6001 C CA . LEU A 1 397 ? 26.539 -47.742 -22.051 1.00 32.00 397 LEU A CA 1
ATOM 6002 C C . LEU A 1 397 ? 25.941 -48.804 -21.133 1.00 29.87 397 LEU A C 1
ATOM 6003 O O . LEU A 1 397 ? 26.355 -49.974 -21.156 1.00 28.80 397 LEU A O 1
ATOM 6019 N N . TYR A 1 398 ? 25.005 -48.405 -20.269 1.00 30.42 398 TYR A N 1
ATOM 6020 C CA . TYR A 1 398 ? 24.344 -49.381 -19.399 1.00 30.34 398 TYR A CA 1
ATOM 6021 C C . TYR A 1 398 ? 23.710 -50.503 -20.229 1.00 29.69 398 TYR A C 1
ATOM 6022 O O . TYR A 1 398 ? 23.907 -51.692 -19.957 1.00 29.84 398 TYR A O 1
ATOM 6040 N N . LEU A 1 399 ? 23.005 -50.144 -21.295 1.00 29.05 399 LEU A N 1
ATOM 6041 C CA . LEU A 1 399 ? 22.272 -51.160 -22.057 1.00 30.73 399 LEU A CA 1
ATOM 6042 C C . LEU A 1 399 ? 23.211 -52.085 -22.826 1.00 31.81 399 LEU A C 1
ATOM 6043 O O . LEU A 1 399 ? 22.986 -53.309 -22.868 1.00 30.96 399 LEU A O 1
ATOM 6059 N N . PHE A 1 400 ? 24.264 -51.535 -23.449 1.00 27.99 400 PHE A N 1
ATOM 6060 C CA . PHE A 1 400 ? 25.234 -52.404 -24.114 1.00 27.01 400 PHE A CA 1
ATOM 6061 C C . PHE A 1 400 ? 25.944 -53.301 -23.093 1.00 29.41 400 PHE A C 1
ATOM 6062 O O . PHE A 1 400 ? 26.122 -54.504 -23.320 1.00 29.65 400 PHE A O 1
ATOM 6079 N N . SER A 1 401 ? 26.362 -52.727 -21.959 1.00 30.41 401 SER A N 1
ATOM 6080 C CA . SER A 1 401 ? 27.089 -53.504 -20.949 1.00 33.73 401 SER A CA 1
ATOM 6081 C C . SER A 1 401 ? 26.256 -54.664 -20.396 1.00 31.27 401 SER A C 1
ATOM 6082 O O . SER A 1 401 ? 26.780 -55.761 -20.156 1.00 30.84 401 SER A O 1
ATOM 6090 N N . ARG A 1 402 ? 24.949 -54.449 -20.221 1.00 33.26 402 ARG A N 1
ATOM 6091 C CA . ARG A 1 402 ? 24.072 -55.484 -19.685 1.00 37.60 402 ARG A CA 1
ATOM 6092 C C . ARG A 1 402 ? 23.653 -56.529 -20.726 1.00 39.03 402 ARG A C 1
ATOM 6093 O O . ARG A 1 402 ? 23.497 -57.711 -20.388 1.00 39.89 402 ARG A O 1
ATOM 6114 N N . TYR A 1 403 ? 23.438 -56.122 -21.985 1.00 34.05 403 TYR A N 1
ATOM 6115 C CA . TYR A 1 403 ? 22.773 -56.988 -22.952 1.00 36.54 403 TYR A CA 1
ATOM 6116 C C . TYR A 1 403 ? 23.612 -57.391 -24.148 1.00 36.07 403 TYR A C 1
ATOM 6117 O O . TYR A 1 403 ? 23.238 -58.358 -24.834 1.00 35.70 403 TYR A O 1
ATOM 6135 N N . MET A 1 404 ? 24.689 -56.678 -24.461 1.00 34.46 404 MET A N 1
ATOM 6136 C CA . MET A 1 404 ? 25.504 -57.023 -25.623 1.00 33.36 404 MET A CA 1
ATOM 6137 C C . MET A 1 404 ? 26.817 -57.700 -25.236 1.00 35.52 404 MET A C 1
ATOM 6138 O O . MET A 1 404 ? 27.611 -58.054 -26.125 1.00 38.64 404 MET A O 1
ATOM 6152 N N . ARG A 1 405 ? 27.063 -57.881 -23.946 1.00 34.56 405 ARG A N 1
ATOM 6153 C CA . ARG A 1 405 ? 28.233 -58.564 -23.422 1.00 35.78 405 ARG A CA 1
ATOM 6154 C C . ARG A 1 405 ? 27.974 -60.071 -23.357 1.00 37.83 405 ARG A C 1
ATOM 6155 O O . ARG A 1 405 ? 26.837 -60.541 -23.458 1.00 37.38 405 ARG A O 1
ATOM 6176 N N . ASP A 1 406 ? 29.044 -60.831 -23.137 1.00 41.78 406 ASP A N 1
ATOM 6177 C CA . ASP A 1 406 ? 28.974 -62.284 -22.993 1.00 41.49 406 ASP A CA 1
ATOM 6178 C C . ASP A 1 406 ? 28.172 -62.922 -24.128 1.00 41.69 406 ASP A C 1
ATOM 6179 O O . ASP A 1 406 ? 27.297 -63.760 -23.917 1.00 43.97 406 ASP A O 1
ATOM 6188 N N . GLY A 1 407 ? 28.466 -62.490 -25.345 1.00 38.06 407 GLY A N 1
ATOM 6189 C CA . GLY A 1 407 ? 27.922 -63.156 -26.498 1.00 32.93 407 GLY A CA 1
ATOM 6190 C C . GLY A 1 407 ? 28.871 -63.053 -27.664 1.00 35.46 407 GLY A C 1
ATOM 6191 O O . GLY A 1 407 ? 29.992 -62.525 -27.533 1.00 32.55 407 GLY A O 1
ATOM 6195 N N . ILE A 1 408 ? 28.439 -63.527 -28.822 1.00 33.17 408 ILE A N 1
ATOM 6196 C CA . ILE A 1 408 ? 29.206 -63.459 -30.058 1.00 34.36 408 ILE A CA 1
ATOM 6197 C C . ILE A 1 408 ? 28.542 -62.414 -30.947 1.00 34.26 408 ILE A C 1
ATOM 6198 O O . ILE A 1 408 ? 27.338 -62.499 -31.237 1.00 33.19 408 ILE A O 1
ATOM 6214 N N . ALA A 1 409 ? 29.319 -61.395 -31.314 1.00 28.10 409 ALA A N 1
ATOM 6215 C CA . ALA A 1 409 ? 28.898 -60.443 -32.332 1.00 27.68 409 ALA A CA 1
ATOM 6216 C C . ALA A 1 409 ? 28.741 -61.157 -33.671 1.00 30.74 409 ALA A C 1
ATOM 6217 O O . ALA A 1 409 ? 29.589 -61.965 -34.052 1.00 30.29 409 ALA A O 1
ATOM 6224 N N . VAL A 1 410 ? 27.590 -60.951 -34.296 1.00 33.76 410 VAL A N 1
ATOM 6225 C CA . VAL A 1 410 ? 27.294 -61.603 -35.561 1.00 33.30 410 VAL A CA 1
ATOM 6226 C C . VAL A 1 410 ? 27.155 -60.552 -36.694 1.00 32.14 410 VAL A C 1
ATOM 6227 O O . VAL A 1 410 ? 26.891 -59.385 -36.373 1.00 31.98 410 VAL A O 1
ATOM 6240 N N . ARG A 1 411 ? 27.224 -60.950 -37.942 1.00 41.89 411 ARG A N 1
ATOM 6241 C CA . ARG A 1 411 ? 27.112 -59.950 -39.002 1.00 40.57 411 ARG A CA 1
ATOM 6242 C C . ARG A 1 411 ? 25.691 -59.568 -39.301 1.00 41.51 411 ARG A C 1
ATOM 6243 O O . ARG A 1 411 ? 24.792 -60.340 -39.143 1.00 39.35 411 ARG A O 1
ATOM 6264 N N . VAL A 1 412 ? 25.552 -58.333 -39.716 1.00 38.14 412 VAL A N 1
ATOM 6265 C CA . VAL A 1 412 ? 24.281 -57.792 -40.165 1.00 37.56 412 VAL A CA 1
ATOM 6266 C C . VAL A 1 412 ? 24.479 -57.202 -41.551 1.00 37.46 412 VAL A C 1
ATOM 6267 O O . VAL A 1 412 ? 25.588 -56.842 -41.939 1.00 38.78 412 VAL A O 1
ATOM 6280 N N . ALA A 1 413 ? 23.377 -57.095 -42.291 1.00 34.57 413 ALA A N 1
ATOM 6281 C CA . ALA A 1 413 ? 23.341 -56.440 -43.596 1.00 33.15 413 ALA A CA 1
ATOM 6282 C C . ALA A 1 413 ? 22.200 -55.429 -43.544 1.00 34.35 413 ALA A C 1
ATOM 6283 O O . ALA A 1 413 ? 21.034 -55.813 -43.409 1.00 33.59 413 ALA A O 1
ATOM 6290 N N . LEU A 1 414 ? 22.528 -54.141 -43.632 1.00 38.90 414 LEU A N 1
ATOM 6291 C CA . LEU A 1 414 ? 21.583 -53.060 -43.374 1.00 37.13 414 LEU A CA 1
ATOM 6292 C C . LEU A 1 414 ? 21.502 -52.157 -44.599 1.00 40.59 414 LEU A C 1
ATOM 6293 O O . LEU A 1 414 ? 22.513 -51.578 -45.015 1.00 37.23 414 LEU A O 1
ATOM 6309 N N . GLU A 1 415 ? 20.303 -52.029 -45.163 1.00 42.47 415 GLU A N 1
ATOM 6310 C CA . GLU A 1 415 ? 20.011 -51.029 -46.187 1.00 42.82 415 GLU A CA 1
ATOM 6311 C C . GLU A 1 415 ? 19.310 -49.843 -45.515 1.00 41.94 415 GLU A C 1
ATOM 6312 O O . GLU A 1 415 ? 18.354 -50.023 -44.752 1.00 41.35 415 GLU A O 1
ATOM 6324 N N . SER A 1 416 ? 19.806 -48.638 -45.758 1.00 36.86 416 SER A N 1
ATOM 6325 C CA . SER A 1 416 ? 19.259 -47.486 -45.086 1.00 37.36 416 SER A CA 1
ATOM 6326 C C . SER A 1 416 ? 19.498 -46.240 -45.933 1.00 36.65 416 SER A C 1
ATOM 6327 O O . SER A 1 416 ? 20.558 -46.141 -46.577 1.00 35.38 416 SER A O 1
ATOM 6330 N N . PRO A 1 417 ? 18.552 -45.299 -45.940 1.00 35.65 417 PRO A N 1
ATOM 6331 C CA . PRO A 1 417 ? 18.834 -43.960 -46.504 1.00 35.36 417 PRO A CA 1
ATOM 6332 C C . PRO A 1 417 ? 20.041 -43.350 -45.797 1.00 36.43 417 PRO A C 1
ATOM 6333 O O . PRO A 1 417 ? 20.394 -43.700 -44.676 1.00 35.92 417 PRO A O 1
ATOM 6344 N N . THR A 1 418 ? 20.643 -42.360 -46.479 1.00 35.04 418 THR A N 1
ATOM 6345 C CA . THR A 1 418 ? 21.871 -41.725 -46.019 1.00 38.05 418 THR A CA 1
ATOM 6346 C C . THR A 1 418 ? 21.680 -40.226 -45.770 1.00 38.23 418 THR A C 1
ATOM 6347 O O . THR A 1 418 ? 20.773 -39.579 -46.295 1.00 36.09 418 THR A O 1
ATOM 6358 N N . PHE A 1 419 ? 22.571 -39.684 -44.946 1.00 36.95 419 PHE A N 1
ATOM 6359 C CA . PHE A 1 419 ? 22.579 -38.280 -44.547 1.00 37.83 419 PHE A CA 1
ATOM 6360 C C . PHE A 1 419 ? 23.420 -37.509 -45.552 1.00 35.34 419 PHE A C 1
ATOM 6361 O O . PHE A 1 419 ? 24.571 -37.887 -45.829 1.00 36.69 419 PHE A O 1
ATOM 6378 N N . ALA A 1 420 ? 22.843 -36.441 -46.108 1.00 40.37 420 ALA A N 1
ATOM 6379 C CA . ALA A 1 420 ? 23.517 -35.627 -47.125 1.00 42.13 420 ALA A CA 1
ATOM 6380 C C . ALA A 1 420 ? 24.217 -34.408 -46.528 1.00 43.76 420 ALA A C 1
ATOM 6381 O O . ALA A 1 420 ? 24.865 -33.659 -47.263 1.00 41.12 420 ALA A O 1
ATOM 6388 N N . GLY A 1 421 ? 24.140 -34.211 -45.218 1.00 44.93 421 GLY A N 1
ATOM 6389 C CA . GLY A 1 421 ? 24.610 -33.001 -44.581 1.00 42.95 421 GLY A CA 1
ATOM 6390 C C . GLY A 1 421 ? 26.090 -33.005 -44.262 1.00 42.91 421 GLY A C 1
ATOM 6391 O O . GLY A 1 421 ? 26.848 -33.910 -44.630 1.00 40.58 421 GLY A O 1
ATOM 6395 N N . GLU A 1 422 ? 26.507 -31.952 -43.558 1.00 35.98 422 GLU A N 1
ATOM 6396 C CA . GLU A 1 422 ? 27.896 -31.784 -43.156 1.00 38.98 422 GLU A CA 1
ATOM 6397 C C . GLU A 1 422 ? 28.205 -32.706 -41.971 1.00 35.38 422 GLU A C 1
ATOM 6398 O O . GLU A 1 422 ? 27.431 -32.790 -41.016 1.00 37.00 422 GLU A O 1
ATOM 6410 N N . THR A 1 423 ? 29.315 -33.419 -42.064 1.00 33.28 423 THR A N 1
ATOM 6411 C CA . THR A 1 423 ? 29.788 -34.286 -41.001 1.00 32.97 423 THR A CA 1
ATOM 6412 C C . THR A 1 423 ? 30.938 -33.613 -40.252 1.00 36.34 423 THR A C 1
ATOM 6413 O O . THR A 1 423 ? 31.573 -32.648 -40.718 1.00 34.92 423 THR A O 1
ATOM 6424 N N . LEU A 1 424 ? 31.236 -34.179 -39.104 1.00 33.09 424 LEU A N 1
ATOM 6425 C CA . LEU A 1 424 ? 32.375 -33.807 -38.275 1.00 33.91 424 LEU A CA 1
ATOM 6426 C C . LEU A 1 424 ? 33.036 -35.091 -37.786 1.00 32.00 424 LEU A C 1
ATOM 6427 O O . LEU A 1 424 ? 32.392 -35.885 -37.092 1.00 33.32 424 LEU A O 1
ATOM 6443 N N . PRO A 1 425 ? 34.296 -35.361 -38.160 1.00 36.60 425 PRO A N 1
ATOM 6444 C CA . PRO A 1 425 ? 35.098 -34.531 -39.088 1.00 35.96 425 PRO A CA 1
ATOM 6445 C C . PRO A 1 425 ? 34.477 -34.447 -40.500 1.00 37.97 425 PRO A C 1
ATOM 6446 O O . PRO A 1 425 ? 33.665 -35.297 -40.917 1.00 34.71 425 PRO A O 1
ATOM 6457 N N . GLN A 1 426 ? 34.822 -33.409 -41.258 1.00 38.25 426 GLN A N 1
ATOM 6458 C CA . GLN A 1 426 ? 34.175 -33.261 -42.560 1.00 41.41 426 GLN A CA 1
ATOM 6459 C C . GLN A 1 426 ? 34.551 -34.390 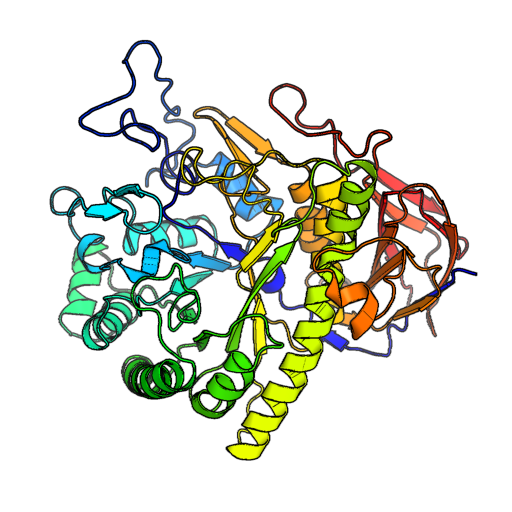-43.519 1.00 40.33 426 GLN A C 1
ATOM 6460 O O . GLN A 1 426 ? 33.748 -34.762 -44.390 1.00 38.05 426 GLN A O 1
ATOM 6474 N N . TRP A 1 427 ? 35.731 -34.997 -43.341 1.00 34.17 427 TRP A N 1
ATOM 6475 C CA . TRP A 1 427 ? 36.181 -36.002 -44.295 1.00 36.08 427 TRP A CA 1
ATOM 6476 C C . TRP A 1 427 ? 35.319 -37.266 -44.309 1.00 37.89 427 TRP A C 1
ATOM 6477 O O . TRP A 1 427 ? 35.393 -38.033 -45.286 1.00 34.01 427 TRP A O 1
ATOM 6498 N N . ILE A 1 428 ? 34.520 -37.534 -43.268 1.00 32.56 428 ILE A N 1
ATOM 6499 C CA . ILE A 1 428 ? 33.767 -38.783 -43.290 1.00 33.05 428 ILE A CA 1
ATOM 6500 C C . ILE A 1 428 ? 32.855 -38.820 -44.520 1.00 33.52 428 ILE A C 1
ATOM 6501 O O . ILE A 1 428 ? 32.748 -39.850 -45.191 1.00 32.80 428 ILE A O 1
ATOM 6517 N N . ALA A 1 429 ? 32.178 -37.701 -44.834 1.00 32.74 429 ALA A N 1
ATOM 6518 C CA . ALA A 1 429 ? 31.242 -37.707 -45.962 1.00 34.70 429 ALA A CA 1
ATOM 6519 C C . ALA A 1 429 ? 31.961 -38.000 -47.282 1.00 34.47 429 ALA A C 1
ATOM 6520 O O . ALA A 1 429 ? 31.467 -38.785 -48.099 1.00 35.82 429 ALA A O 1
ATOM 6527 N N . SER A 1 430 ? 33.152 -37.425 -47.484 1.00 39.64 430 SER A N 1
ATOM 6528 C CA . SER A 1 430 ? 33.825 -37.550 -48.791 1.00 44.80 430 SER A CA 1
ATOM 6529 C C . SER A 1 430 ? 34.649 -38.837 -48.900 1.00 43.09 430 SER A C 1
ATOM 6530 O O . SER A 1 430 ? 34.573 -39.537 -49.907 1.00 41.60 430 SER A O 1
ATOM 6538 N N . VAL A 1 431 ? 35.433 -39.170 -47.848 1.00 34.83 431 VAL A N 1
ATOM 6539 C CA . VAL A 1 431 ? 36.355 -40.295 -47.920 1.00 31.30 431 VAL A CA 1
ATOM 6540 C C . VAL A 1 431 ? 35.646 -41.616 -47.599 1.00 32.39 431 VAL A C 1
ATOM 6541 O O . VAL A 1 431 ? 35.904 -42.637 -48.257 1.00 34.01 431 VAL A O 1
ATOM 6554 N N . LYS A 1 432 ? 34.843 -41.650 -46.522 1.00 31.50 432 LYS A N 1
ATOM 6555 C CA . LYS A 1 432 ? 34.135 -42.900 -46.221 1.00 33.57 432 LYS A CA 1
ATOM 6556 C C . LYS A 1 432 ? 32.871 -43.039 -47.085 1.00 33.86 432 LYS A C 1
ATOM 6557 O O . LYS A 1 432 ? 32.587 -44.141 -47.585 1.00 35.56 432 LYS A O 1
ATOM 6576 N N . GLY A 1 433 ? 32.102 -41.982 -47.178 1.00 38.87 433 GLY A N 1
ATOM 6577 C CA . GLY A 1 433 ? 30.764 -41.964 -47.780 1.00 36.30 433 GLY A CA 1
ATOM 6578 C C . GLY A 1 433 ? 29.730 -41.368 -46.848 1.00 38.12 433 GLY A C 1
ATOM 6579 O O . GLY A 1 433 ? 29.953 -41.152 -45.652 1.00 36.70 433 GLY A O 1
ATOM 6583 N N . ARG A 1 434 ? 28.559 -41.127 -47.416 1.00 32.75 434 ARG A N 1
ATOM 6584 C CA . ARG A 1 434 ? 27.468 -40.547 -46.640 1.00 36.00 434 ARG A CA 1
ATOM 6585 C C . ARG A 1 434 ? 27.008 -41.528 -45.566 1.00 34.94 434 ARG A C 1
ATOM 6586 O O . ARG A 1 434 ? 26.655 -42.674 -45.890 1.00 32.60 434 ARG A O 1
ATOM 6607 N N . PRO A 1 435 ? 26.939 -41.114 -44.302 1.00 34.77 435 PRO A N 1
ATOM 6608 C CA . PRO A 1 435 ? 26.543 -42.064 -43.252 1.00 35.38 435 PRO A CA 1
ATOM 6609 C C . PRO A 1 435 ? 25.093 -42.496 -43.397 1.00 33.48 435 PRO A C 1
ATOM 6610 O O . PRO A 1 435 ? 24.236 -41.727 -43.821 1.00 35.46 435 PRO A O 1
ATOM 6621 N N . LYS A 1 436 ? 24.840 -43.755 -43.046 1.00 32.64 436 LYS A N 1
ATOM 6622 C CA . LYS A 1 436 ? 23.487 -44.284 -43.011 1.00 34.80 436 LYS A CA 1
ATOM 6623 C C . LYS A 1 436 ? 22.726 -43.730 -41.808 1.00 36.98 436 LYS A C 1
ATOM 6624 O O . LYS A 1 436 ? 23.276 -43.619 -40.697 1.00 32.19 436 LYS A O 1
ATOM 6643 N N . ASP A 1 437 ? 21.450 -43.383 -42.035 1.00 35.91 437 ASP A N 1
ATOM 6644 C CA . ASP A 1 437 ? 20.577 -42.984 -40.931 1.00 37.00 437 ASP A CA 1
ATOM 6645 C C . ASP A 1 437 ? 20.482 -44.099 -39.899 1.00 38.75 437 ASP A C 1
ATOM 6646 O O . ASP A 1 437 ? 20.683 -43.878 -38.694 1.00 36.79 437 ASP A O 1
ATOM 6655 N N . LEU A 1 438 ? 20.146 -45.304 -40.350 1.00 36.34 438 LEU A N 1
ATOM 6656 C CA . LEU A 1 438 ? 20.085 -46.441 -39.436 1.00 38.93 438 LEU A CA 1
ATOM 6657 C C . LEU A 1 438 ? 21.493 -46.985 -39.198 1.00 35.70 438 LEU A C 1
ATOM 6658 O O . LEU A 1 438 ? 22.387 -46.840 -40.034 1.00 36.57 438 LEU A O 1
ATOM 6674 N N . ASP A 1 439 ? 21.685 -47.582 -38.036 1.00 35.22 439 ASP A N 1
ATOM 6675 C CA . ASP A 1 439 ? 22.980 -48.119 -37.632 1.00 32.33 439 ASP A CA 1
ATOM 6676 C C . ASP A 1 439 ? 22.708 -49.246 -36.647 1.00 31.20 439 ASP A C 1
ATOM 6677 O O . ASP A 1 439 ? 21.992 -49.037 -35.668 1.00 30.72 439 ASP A O 1
ATOM 6686 N N . ALA A 1 440 ? 23.243 -50.435 -36.923 1.00 31.59 440 ALA A N 1
ATOM 6687 C CA . ALA A 1 440 ? 22.901 -51.611 -36.147 1.00 33.10 440 ALA A CA 1
ATOM 6688 C C . ALA A 1 440 ? 24.119 -52.492 -35.892 1.00 34.12 440 ALA A C 1
ATOM 6689 O O . ALA A 1 440 ? 25.123 -52.461 -36.628 1.00 30.77 440 ALA A O 1
ATOM 6696 N N . SER A 1 441 ? 23.984 -53.302 -34.843 1.00 29.22 441 SER A N 1
ATOM 6697 C CA . SER A 1 441 ? 24.912 -54.369 -34.496 1.00 29.78 441 SER A CA 1
ATOM 6698 C C . SER A 1 441 ? 24.100 -55.443 -33.787 1.00 30.40 441 SER A C 1
ATOM 6699 O O . SER A 1 441 ? 23.018 -55.176 -33.256 1.00 29.36 441 SER A O 1
ATOM 6707 N N . ALA A 1 442 ? 24.619 -56.666 -33.792 1.00 31.36 442 ALA A N 1
ATOM 6708 C CA . ALA A 1 442 ? 23.885 -57.806 -33.253 1.00 35.48 442 ALA A CA 1
ATOM 6709 C C . ALA A 1 442 ? 24.823 -58.722 -32.476 1.00 35.17 442 ALA A C 1
ATOM 6710 O O . ALA A 1 442 ? 25.979 -58.930 -32.875 1.00 34.63 442 ALA A O 1
ATOM 6717 N N . VAL A 1 443 ? 24.303 -59.281 -31.381 1.00 30.81 443 VAL A N 1
ATOM 6718 C CA . VAL A 1 443 ? 25.027 -60.222 -30.526 1.00 33.26 443 VAL A CA 1
ATOM 6719 C C . VAL A 1 443 ? 24.134 -61.427 -30.244 1.00 34.74 443 VAL A C 1
ATOM 6720 O O . VAL A 1 443 ? 23.010 -61.275 -29.743 1.00 34.38 443 VAL A O 1
ATOM 6733 N N . LEU A 1 444 ? 24.637 -62.615 -30.563 1.00 35.76 444 LEU A N 1
ATOM 6734 C CA . LEU A 1 444 ? 24.033 -63.887 -30.181 1.00 37.94 444 LEU A CA 1
ATOM 6735 C C . LEU A 1 444 ? 24.519 -64.317 -28.800 1.00 36.47 444 LEU A C 1
ATOM 6736 O O . LEU A 1 444 ? 25.725 -64.422 -28.568 1.00 34.06 444 LEU A O 1
ATOM 6752 N N . HIS A 1 445 ? 23.578 -64.600 -27.897 1.00 35.68 445 HIS A N 1
ATOM 6753 C CA . HIS A 1 445 ? 23.855 -64.865 -26.482 1.00 38.56 445 HIS A CA 1
ATOM 6754 C C . HIS A 1 445 ? 23.274 -66.221 -26.096 1.00 42.11 445 HIS A C 1
ATOM 6755 O O . HIS A 1 445 ? 22.111 -66.519 -26.410 1.00 39.56 445 HIS A O 1
ATOM 6769 N N . VAL A 1 446 ? 24.066 -67.024 -25.392 1.00 42.74 446 VAL A N 1
ATOM 6770 C CA . VAL A 1 446 ? 23.620 -68.307 -24.852 1.00 45.07 446 VAL A CA 1
ATOM 6771 C C . VAL A 1 446 ? 23.664 -68.214 -23.327 1.00 45.94 446 VAL A C 1
ATOM 6772 O O . VAL A 1 446 ? 24.724 -67.934 -22.756 1.00 45.04 446 VAL A O 1
ATOM 6785 N N . ASP A 1 447 ? 22.531 -68.470 -22.670 1.00 50.45 447 ASP A N 1
ATOM 6786 C CA . ASP A 1 447 ? 22.484 -68.457 -21.188 1.00 53.89 447 ASP A CA 1
ATOM 6787 C C . ASP A 1 447 ? 23.229 -69.668 -20.639 1.00 52.91 447 ASP A C 1
ATOM 6788 O O . ASP A 1 447 ? 22.870 -70.806 -20.991 1.00 55.17 447 ASP A O 1
ATOM 6797 N N . PRO A 1 448 ? 24.239 -69.503 -19.778 1.00 63.98 448 PRO A N 1
ATOM 6798 C CA . PRO A 1 448 ? 25.061 -70.670 -19.398 1.00 68.11 448 PRO A CA 1
ATOM 6799 C C . PRO A 1 448 ? 24.324 -71.688 -18.533 1.00 67.34 448 PRO A C 1
ATOM 6800 O O . PRO A 1 448 ? 24.630 -72.887 -18.620 1.00 66.17 448 PRO A O 1
ATOM 6811 N N . GLY A 1 449 ? 23.341 -71.257 -17.732 1.00 63.30 449 GLY A N 1
ATOM 6812 C CA . GLY A 1 449 ? 22.605 -72.198 -16.901 1.00 66.22 449 GLY A CA 1
ATOM 6813 C C . GLY A 1 449 ? 21.558 -73.016 -17.631 1.00 68.99 449 GLY A C 1
ATOM 6814 O O . GLY A 1 449 ? 21.247 -74.138 -17.214 1.00 71.17 449 GLY A O 1
ATOM 6818 N N . THR A 1 450 ? 21.009 -72.487 -18.732 1.00 67.97 450 THR A N 1
ATOM 6819 C CA . THR A 1 450 ? 19.899 -73.119 -19.422 1.00 65.06 450 THR A CA 1
ATOM 6820 C C . THR A 1 450 ? 20.144 -73.403 -20.892 1.00 62.67 450 THR A C 1
ATOM 6821 O O . THR A 1 450 ? 19.338 -74.120 -21.500 1.00 61.26 450 THR A O 1
ATOM 6832 N N . SER A 1 451 ? 21.201 -72.834 -21.484 1.00 64.58 451 SER A N 1
ATOM 6833 C CA . SER A 1 451 ? 21.535 -72.999 -22.900 1.00 64.86 451 SER A CA 1
ATOM 6834 C C . SER A 1 451 ? 20.501 -72.369 -23.837 1.00 63.83 451 SER A C 1
ATOM 6835 O O . SER A 1 451 ? 20.485 -72.658 -25.051 1.00 62.17 451 SER A O 1
ATOM 6843 N N . ALA A 1 452 ? 19.660 -71.488 -23.286 1.00 51.33 452 ALA A N 1
ATOM 6844 C CA . ALA A 1 452 ? 18.696 -70.745 -24.088 1.00 48.27 452 ALA A CA 1
ATOM 6845 C C . ALA A 1 452 ? 19.396 -69.678 -24.921 1.00 47.68 452 ALA A C 1
ATOM 6846 O O . ALA A 1 452 ? 20.267 -68.943 -24.435 1.00 48.11 452 ALA A O 1
ATOM 6853 N N . ARG A 1 453 ? 18.974 -69.566 -26.174 1.00 47.83 453 ARG A N 1
ATOM 6854 C CA . ARG A 1 453 ? 19.639 -68.741 -27.167 1.00 47.72 453 ARG A CA 1
ATOM 6855 C C . ARG A 1 453 ? 18.798 -67.517 -27.477 1.00 46.63 453 ARG A C 1
ATOM 6856 O O . ARG A 1 453 ? 17.619 -67.649 -27.826 1.00 46.95 453 ARG A O 1
ATOM 6877 N N . SER A 1 454 ? 19.418 -66.334 -27.395 1.00 38.74 454 SER A N 1
ATOM 6878 C CA . SER A 1 454 ? 18.757 -65.078 -27.706 1.00 37.65 454 SER A CA 1
ATOM 6879 C C . SER A 1 454 ? 19.620 -64.247 -28.652 1.00 38.83 454 SER A C 1
ATOM 6880 O O . SER A 1 454 ? 20.829 -64.455 -28.773 1.00 35.76 454 SER A O 1
ATOM 6888 N N . LEU A 1 455 ? 18.972 -63.297 -29.319 1.00 41.11 455 LEU A N 1
ATOM 6889 C CA . LEU A 1 455 ? 19.613 -62.389 -30.264 1.00 37.55 455 LEU A CA 1
ATOM 6890 C C . LEU A 1 455 ? 19.313 -60.961 -29.832 1.00 38.53 455 LEU A C 1
ATOM 6891 O O . LEU A 1 455 ? 18.142 -60.562 -29.731 1.00 36.61 455 LEU A O 1
ATOM 6907 N N . ARG A 1 456 ? 20.366 -60.219 -29.512 1.00 35.74 456 ARG A N 1
ATOM 6908 C CA . ARG A 1 456 ? 20.259 -58.836 -29.068 1.00 34.50 456 ARG A CA 1
ATOM 6909 C C . ARG A 1 456 ? 20.676 -57.940 -30.235 1.00 36.09 456 ARG A C 1
ATOM 6910 O O . ARG A 1 456 ? 21.815 -58.030 -30.726 1.00 34.08 456 ARG A O 1
ATOM 6931 N N . VAL A 1 457 ? 19.759 -57.076 -30.663 1.00 34.87 457 VAL A N 1
ATOM 6932 C CA . VAL A 1 457 ? 19.914 -56.246 -31.851 1.00 34.68 457 VAL A CA 1
ATOM 6933 C C . VAL A 1 457 ? 19.767 -54.790 -31.432 1.00 35.04 457 VAL A C 1
ATOM 6934 O O . VAL A 1 457 ? 18.691 -54.380 -30.990 1.00 33.36 457 VAL A O 1
ATOM 6947 N N . ALA A 1 458 ? 20.844 -54.009 -31.580 1.00 34.48 458 ALA A N 1
ATOM 6948 C CA . ALA A 1 458 ? 20.905 -52.619 -31.130 1.00 33.71 458 ALA A CA 1
ATOM 6949 C C . ALA A 1 458 ? 20.821 -51.699 -32.331 1.00 31.82 458 ALA A C 1
ATOM 6950 O O . ALA A 1 458 ? 21.744 -51.686 -33.149 1.00 32.43 458 ALA A O 1
ATOM 6957 N N . VAL A 1 459 ? 19.754 -50.910 -32.425 1.00 31.86 459 VAL A N 1
ATOM 6958 C CA . VAL A 1 459 ? 19.510 -50.104 -33.620 1.00 34.41 459 VAL A CA 1
ATOM 6959 C C . VAL A 1 459 ? 19.384 -48.634 -33.245 1.00 34.16 459 VAL A C 1
ATOM 6960 O O . VAL A 1 459 ? 18.458 -48.245 -32.515 1.00 34.95 459 VAL A O 1
ATOM 6973 N N . VAL A 1 460 ? 20.293 -47.819 -33.781 1.00 30.36 460 VAL A N 1
ATOM 6974 C CA . VAL A 1 460 ? 20.204 -46.368 -33.717 1.00 32.54 460 VAL A CA 1
ATOM 6975 C C . VAL A 1 460 ? 19.547 -45.878 -34.996 1.00 34.50 460 VAL A C 1
ATOM 6976 O O . VAL A 1 460 ? 19.986 -46.245 -36.093 1.00 34.82 460 VAL A O 1
ATOM 6989 N N . ASN A 1 461 ? 18.526 -45.029 -34.868 1.00 32.06 461 ASN A N 1
ATOM 6990 C CA . ASN A 1 461 ? 18.051 -44.212 -35.995 1.00 34.28 461 ASN A CA 1
ATOM 6991 C C . ASN A 1 461 ? 18.603 -42.805 -35.763 1.00 36.22 461 ASN A C 1
ATOM 6992 O O . ASN A 1 461 ? 18.116 -42.061 -34.899 1.00 36.00 461 ASN A O 1
ATOM 7003 N N . ARG A 1 462 ? 19.643 -42.454 -36.509 1.00 32.37 462 ARG A N 1
ATOM 7004 C CA . ARG A 1 462 ? 20.273 -41.146 -36.374 1.00 34.03 462 ARG A CA 1
ATOM 7005 C C . ARG A 1 462 ? 19.488 -40.031 -37.071 1.00 36.25 462 ARG A C 1
ATOM 7006 O O . ARG A 1 462 ? 19.707 -38.848 -36.756 1.00 32.70 462 ARG A O 1
ATOM 7027 N N . SER A 1 463 ? 18.555 -40.362 -37.969 1.00 36.18 463 SER A N 1
ATOM 7028 C CA . SER A 1 463 ? 17.833 -39.312 -38.688 1.00 39.39 463 SER A CA 1
ATOM 7029 C C . SER A 1 463 ? 17.152 -38.333 -37.736 1.00 37.64 463 SER A C 1
ATOM 7030 O O . SER A 1 463 ? 16.432 -38.733 -36.810 1.00 36.14 463 SER A O 1
ATOM 7038 N N . GLU A 1 464 ? 17.342 -37.037 -37.991 1.00 39.55 464 GLU A N 1
ATOM 7039 C CA . GLU A 1 464 ? 16.727 -36.039 -37.130 1.00 43.09 464 GLU A CA 1
ATOM 7040 C C . GLU A 1 464 ? 15.205 -35.950 -37.322 1.00 45.57 464 GLU A C 1
ATOM 7041 O O . GLU A 1 464 ? 14.510 -35.477 -36.414 1.00 43.22 464 GLU A O 1
ATOM 7053 N N . HIS A 1 465 ? 14.665 -36.424 -38.459 1.00 48.85 465 HIS A N 1
ATOM 7054 C CA . HIS A 1 465 ? 13.257 -36.182 -38.793 1.00 52.35 465 HIS A CA 1
ATOM 7055 C C . HIS A 1 465 ? 12.512 -37.394 -39.336 1.00 50.29 465 HIS A C 1
ATOM 7056 O O . HIS A 1 465 ? 11.286 -37.456 -39.146 1.00 51.57 465 HIS A O 1
ATOM 7070 N N . ALA A 1 466 ? 13.152 -38.378 -39.955 1.00 45.52 466 ALA A N 1
ATOM 7071 C CA . ALA A 1 466 ? 12.468 -39.489 -40.593 1.00 42.93 466 ALA A CA 1
ATOM 7072 C C . ALA A 1 466 ? 12.412 -40.698 -39.670 1.00 45.81 466 ALA A C 1
ATOM 7073 O O . ALA A 1 466 ? 13.418 -41.064 -39.043 1.00 45.42 466 ALA A O 1
ATOM 7080 N N . SER A 1 467 ? 11.226 -41.299 -39.581 1.00 49.11 467 SER A N 1
ATOM 7081 C CA . SER A 1 467 ? 11.001 -42.609 -38.985 1.00 45.56 467 SER A CA 1
ATOM 7082 C C . SER A 1 467 ? 11.085 -43.672 -40.078 1.00 46.32 467 SER A C 1
ATOM 7083 O O . SER A 1 467 ? 10.851 -43.391 -41.258 1.00 45.82 467 SER A O 1
ATOM 7091 N N . TYR A 1 468 ? 11.422 -44.903 -39.677 1.00 41.68 468 TYR A N 1
ATOM 7092 C CA . TYR A 1 468 ? 11.564 -45.990 -40.637 1.00 41.08 468 TYR A CA 1
ATOM 7093 C C . TYR A 1 468 ? 10.907 -47.267 -40.140 1.00 43.35 468 TYR A C 1
ATOM 7094 O O . TYR A 1 468 ? 11.222 -47.751 -39.046 1.00 39.58 468 TYR A O 1
ATOM 7112 N N . GLU A 1 469 ? 10.017 -47.822 -40.963 1.00 50.35 469 GLU A N 1
ATOM 7113 C CA . GLU A 1 469 ? 9.498 -49.171 -40.763 1.00 55.14 469 GLU A CA 1
ATOM 7114 C C . GLU A 1 469 ? 10.441 -50.137 -41.466 1.00 51.54 469 GLU A C 1
ATOM 7115 O O . GLU A 1 469 ? 10.688 -50.002 -42.664 1.00 52.25 469 GLU A O 1
ATOM 7127 N N . VAL A 1 470 ? 10.966 -51.117 -40.725 1.00 44.03 470 VAL A N 1
ATOM 7128 C CA . VAL A 1 470 ? 12.080 -51.925 -41.183 1.00 44.42 470 VAL A CA 1
ATOM 7129 C C . VAL A 1 470 ? 11.745 -53.406 -41.021 1.00 44.36 470 VAL A C 1
ATOM 7130 O O . VAL A 1 470 ? 11.525 -53.871 -39.908 1.00 45.91 470 VAL A O 1
ATOM 7143 N N . PRO A 1 471 ? 11.676 -54.171 -42.111 1.00 46.56 471 PRO A N 1
ATOM 7144 C CA . PRO A 1 471 ? 11.588 -55.636 -41.963 1.00 46.87 471 PRO A CA 1
ATOM 7145 C C . PRO A 1 471 ? 12.906 -56.198 -41.448 1.00 43.84 471 PRO A C 1
ATOM 7146 O O . PRO A 1 471 ? 13.979 -55.856 -41.946 1.00 43.33 471 PRO A O 1
ATOM 7157 N N . ILE A 1 472 ? 12.821 -57.065 -40.448 1.00 42.75 472 ILE A N 1
ATOM 7158 C CA . ILE A 1 472 ? 13.994 -57.660 -39.826 1.00 42.69 472 ILE A CA 1
ATOM 7159 C C . ILE A 1 472 ? 13.889 -59.170 -40.008 1.00 43.94 472 ILE A C 1
ATOM 7160 O O . ILE A 1 472 ? 12.941 -59.805 -39.519 1.00 41.69 472 ILE A O 1
ATOM 7176 N N . ARG A 1 473 ? 14.865 -59.737 -40.707 1.00 39.04 473 ARG A N 1
ATOM 7177 C CA . ARG A 1 473 ? 14.902 -61.153 -41.042 1.00 39.51 473 ARG A CA 1
ATOM 7178 C C . ARG A 1 473 ? 16.107 -61.779 -40.369 1.00 37.75 473 ARG A C 1
ATOM 7179 O O . ARG A 1 473 ? 17.221 -61.245 -40.479 1.00 37.63 473 ARG A O 1
ATOM 7200 N N . ILE A 1 474 ? 15.903 -62.916 -39.720 1.00 40.13 474 ILE A N 1
ATOM 7201 C CA . ILE A 1 474 ? 16.971 -63.649 -39.038 1.00 41.64 474 ILE A CA 1
ATOM 7202 C C . ILE A 1 474 ? 17.246 -64.943 -39.809 1.00 43.92 474 ILE A C 1
ATOM 7203 O O . ILE A 1 474 ? 16.405 -65.855 -39.835 1.00 43.89 474 ILE A O 1
ATOM 7219 N N . ALA A 1 475 ? 18.437 -65.041 -40.408 1.00 38.10 475 ALA A N 1
ATOM 7220 C CA . ALA A 1 475 ? 18.767 -66.181 -41.256 1.00 39.67 475 ALA A CA 1
ATOM 7221 C C . ALA A 1 475 ? 18.823 -67.495 -40.476 1.00 42.08 475 ALA A C 1
ATOM 7222 O O . ALA A 1 475 ? 19.562 -67.615 -39.490 1.00 38.57 475 ALA A O 1
ATOM 7229 N N . PHE A 1 476 ? 18.058 -68.490 -40.944 1.00 42.24 476 PHE A N 1
ATOM 7230 C CA . PHE A 1 476 ? 18.125 -69.874 -40.492 1.00 44.57 476 PHE A CA 1
ATOM 7231 C C . PHE A 1 476 ? 17.605 -70.089 -39.070 1.00 46.01 476 PHE A C 1
ATOM 7232 O O . PHE A 1 476 ? 17.854 -71.149 -38.489 1.00 47.05 476 PHE A O 1
ATOM 7249 N N . GLU A 1 477 ? 16.872 -69.132 -38.497 1.00 49.69 477 GLU A N 1
ATOM 7250 C CA . GLU A 1 477 ? 16.406 -69.227 -37.122 1.00 49.00 477 GLU A CA 1
ATOM 7251 C C . GLU A 1 477 ? 14.915 -68.931 -37.036 1.00 50.98 477 GLU A C 1
ATOM 7252 O O . GLU A 1 477 ? 14.400 -68.041 -37.726 1.00 50.02 477 GLU A O 1
ATOM 7264 N N . ARG A 1 478 ? 14.230 -69.687 -36.184 1.00 65.99 478 ARG A N 1
ATOM 7265 C CA . ARG A 1 478 ? 12.890 -69.329 -35.740 1.00 67.72 478 ARG A CA 1
ATOM 7266 C C . ARG A 1 478 ? 13.005 -68.304 -34.614 1.00 68.28 478 ARG A C 1
ATOM 7267 O O . ARG A 1 478 ? 13.815 -68.471 -33.687 1.00 67.49 478 ARG A O 1
ATOM 7288 N N . VAL A 1 479 ? 12.197 -67.247 -34.688 1.00 49.65 479 VAL A N 1
ATOM 7289 C CA . VAL A 1 479 ? 12.173 -66.204 -33.671 1.00 47.15 479 VAL A CA 1
ATOM 7290 C C . VAL A 1 479 ? 10.957 -66.408 -32.776 1.00 48.87 479 VAL A C 1
ATOM 7291 O O . VAL A 1 479 ? 9.828 -66.529 -33.269 1.00 46.55 479 VAL A O 1
ATOM 7304 N N . GLY A 1 480 ? 11.187 -66.409 -31.463 1.00 46.57 480 GLY A N 1
ATOM 7305 C CA . GLY A 1 480 ? 10.128 -66.497 -30.475 1.00 47.60 480 GLY A CA 1
ATOM 7306 C C . GLY A 1 480 ? 9.031 -65.457 -30.602 1.00 48.09 480 GLY A C 1
ATOM 7307 O O . GLY A 1 480 ? 9.212 -64.376 -31.179 1.00 47.35 480 GLY A O 1
ATOM 7311 N N . VAL A 1 481 ? 7.871 -65.784 -30.032 1.00 55.14 481 VAL A N 1
ATOM 7312 C CA . VAL A 1 481 ? 6.668 -64.982 -30.220 1.00 55.74 481 VAL A CA 1
ATOM 7313 C C . VAL A 1 481 ? 6.804 -63.599 -29.599 1.00 54.92 481 VAL A C 1
ATOM 7314 O O . VAL A 1 481 ? 6.211 -62.625 -30.101 1.00 52.50 481 VAL A O 1
ATOM 7327 N N . GLN A 1 482 ? 7.555 -63.494 -28.505 1.00 55.06 482 GLN A N 1
ATOM 7328 C CA . GLN A 1 482 ? 7.666 -62.269 -27.731 1.00 60.42 482 GLN A CA 1
ATOM 7329 C C . GLN A 1 482 ? 9.031 -61.632 -27.915 1.00 56.43 482 GLN A C 1
ATOM 7330 O O . GLN A 1 482 ? 10.045 -62.339 -27.987 1.00 58.52 482 GLN A O 1
ATOM 7344 N N . VAL A 1 483 ? 9.049 -60.307 -27.977 1.00 50.35 483 VAL A N 1
ATOM 7345 C CA . VAL A 1 483 ? 10.285 -59.542 -28.038 1.00 51.07 483 VAL A CA 1
ATOM 7346 C C . VAL A 1 483 ? 10.275 -58.526 -26.906 1.00 49.67 483 VAL A C 1
ATOM 7347 O O . VAL A 1 483 ? 9.246 -57.900 -26.624 1.00 48.43 483 VAL A O 1
ATOM 7360 N N . GLU A 1 484 ? 11.416 -58.387 -26.242 1.00 51.80 484 GLU A N 1
ATOM 7361 C CA . GLU A 1 484 ? 11.622 -57.395 -25.193 1.00 51.57 484 GLU A CA 1
ATOM 7362 C C . GLU A 1 484 ? 12.325 -56.185 -25.807 1.00 51.29 484 GLU A C 1
ATOM 7363 O O . GLU A 1 484 ? 13.343 -56.334 -26.487 1.00 49.23 484 GLU A O 1
ATOM 7375 N N . VAL A 1 485 ? 11.758 -55.002 -25.591 1.00 39.71 485 VAL A N 1
ATOM 7376 C CA . VAL A 1 485 ? 12.210 -53.761 -26.199 1.00 38.72 485 VAL A CA 1
ATOM 7377 C C . VAL A 1 485 ? 12.755 -52.870 -25.102 1.00 39.81 485 VAL A C 1
ATOM 7378 O O . VAL A 1 485 ? 12.072 -52.627 -24.105 1.00 38.00 485 VAL A O 1
ATOM 7382 N N . HIS A 1 486 ? 13.968 -52.370 -25.294 1.00 38.89 486 HIS A N 1
ATOM 7383 C CA . HIS A 1 486 ? 14.572 -51.344 -24.453 1.00 39.09 486 HIS A CA 1
ATOM 7384 C C . HIS A 1 486 ? 14.753 -50.130 -25.350 1.00 40.90 486 HIS A C 1
ATOM 7385 O O . HIS A 1 486 ? 15.512 -50.179 -26.321 1.00 39.96 486 HIS A O 1
ATOM 7399 N N . GLU A 1 487 ? 14.035 -49.059 -25.054 1.00 43.97 487 GLU A N 1
ATOM 7400 C CA . GLU A 1 487 ? 13.921 -47.926 -25.956 1.00 45.88 487 GLU A CA 1
ATOM 7401 C C . GLU A 1 487 ? 14.383 -46.651 -25.255 1.00 46.75 487 GLU A C 1
ATOM 7402 O O . GLU A 1 487 ? 14.092 -46.417 -24.070 1.00 41.77 487 GLU A O 1
ATOM 7414 N N . LEU A 1 488 ? 15.102 -45.828 -26.010 1.00 42.19 488 LEU A N 1
ATOM 7415 C CA . LEU A 1 488 ? 15.561 -44.519 -25.562 1.00 42.32 488 LEU A CA 1
ATOM 7416 C C . LEU A 1 488 ? 15.096 -43.520 -26.603 1.00 43.31 488 LEU A C 1
ATOM 7417 O O . LEU A 1 488 ? 15.404 -43.664 -27.796 1.00 43.13 488 LEU A O 1
ATOM 7433 N N . TRP A 1 489 ? 14.318 -42.533 -26.164 1.00 35.75 489 TRP A N 1
ATOM 7434 C CA . TRP A 1 489 ? 13.745 -41.568 -27.096 1.00 41.18 489 TRP A CA 1
ATOM 7435 C C . TRP A 1 489 ? 13.274 -40.359 -26.304 1.00 38.47 489 TRP A C 1
ATOM 7436 O O . TRP A 1 489 ? 12.843 -40.493 -25.162 1.00 37.50 489 TRP A O 1
ATOM 7457 N N . HIS A 1 490 ? 13.395 -39.180 -26.918 1.00 39.67 490 HIS A N 1
ATOM 7458 C CA . HIS A 1 490 ? 12.853 -37.936 -26.389 1.00 41.96 490 HIS A CA 1
ATOM 7459 C C . HIS A 1 490 ? 12.456 -37.040 -27.561 1.00 43.02 490 HIS A C 1
ATOM 7460 O O . HIS A 1 490 ? 13.113 -37.032 -28.611 1.00 40.32 490 HIS A O 1
ATOM 7474 N N . GLN A 1 491 ? 11.361 -36.296 -27.374 1.00 54.23 491 GLN A N 1
ATOM 7475 C CA . GLN A 1 491 ? 10.882 -35.369 -28.402 1.00 56.40 491 GLN A CA 1
ATOM 7476 C C . GLN A 1 491 ? 11.901 -34.265 -28.668 1.00 54.10 491 GLN A C 1
ATOM 7477 O O . GLN A 1 491 ? 12.082 -33.845 -29.813 1.00 52.99 491 GLN A O 1
ATOM 7491 N N . ASP A 1 492 ? 12.586 -33.796 -27.618 1.00 47.03 492 ASP A N 1
ATOM 7492 C CA . ASP A 1 492 ? 13.556 -32.710 -27.709 1.00 44.73 492 ASP A CA 1
ATOM 7493 C C . ASP A 1 492 ? 14.964 -33.309 -27.710 1.00 43.93 492 ASP A C 1
ATOM 7494 O O . ASP A 1 492 ? 15.425 -33.827 -26.688 1.00 44.13 492 ASP A O 1
ATOM 7503 N N . VAL A 1 493 ? 15.664 -33.197 -28.845 1.00 35.74 493 VAL A N 1
ATOM 7504 C CA . VAL A 1 493 ? 16.998 -33.757 -28.944 1.00 36.89 493 VAL A CA 1
ATOM 7505 C C . VAL A 1 493 ? 17.971 -33.014 -28.036 1.00 35.81 493 VAL A C 1
ATOM 7506 O O . VAL A 1 493 ? 19.062 -33.523 -27.759 1.00 34.77 493 VAL A O 1
ATOM 7519 N N . HIS A 1 494 ? 17.609 -31.806 -27.588 1.00 42.41 494 HIS A N 1
ATOM 7520 C CA . HIS A 1 494 ? 18.430 -31.018 -26.672 1.00 42.56 494 HIS A CA 1
ATOM 7521 C C . HIS A 1 494 ? 18.123 -31.298 -25.209 1.00 41.75 494 HIS A C 1
ATOM 7522 O O . HIS A 1 494 ? 18.742 -30.684 -24.334 1.00 42.17 494 HIS A O 1
ATOM 7536 N N . ALA A 1 495 ? 17.213 -32.236 -24.923 1.00 37.76 495 ALA A N 1
ATOM 7537 C CA . ALA A 1 495 ? 16.886 -32.579 -23.541 1.00 36.85 495 ALA A CA 1
ATOM 7538 C C . ALA A 1 495 ? 18.095 -33.163 -22.820 1.00 35.27 495 ALA A C 1
ATOM 7539 O O . ALA A 1 495 ? 18.845 -33.968 -23.383 1.00 33.10 495 ALA A O 1
ATOM 7546 N N . ARG A 1 496 ? 18.254 -32.774 -21.555 1.00 39.62 496 ARG A N 1
ATOM 7547 C CA . ARG A 1 496 ? 19.366 -33.191 -20.722 1.00 42.64 496 ARG A CA 1
ATOM 7548 C C . ARG A 1 496 ? 18.861 -33.752 -19.402 1.00 43.68 496 ARG A C 1
ATOM 7549 O O . ARG A 1 496 ? 17.765 -33.419 -18.938 1.00 39.72 496 ARG A O 1
ATOM 7570 N N . ASN A 1 497 ? 19.697 -34.574 -18.777 1.00 35.74 497 ASN A N 1
ATOM 7571 C CA . ASN A 1 497 ? 19.524 -34.920 -17.378 1.00 34.69 497 ASN A CA 1
ATOM 7572 C C . ASN A 1 497 ? 20.278 -33.925 -16.510 1.00 37.87 497 ASN A C 1
ATOM 7573 O O . ASN A 1 497 ? 21.272 -33.336 -16.944 1.00 36.52 497 ASN A O 1
ATOM 7584 N N . GLY A 1 498 ? 19.763 -33.699 -15.297 1.00 35.66 498 GLY A N 1
ATOM 7585 C CA . GLY A 1 498 ? 20.407 -32.832 -14.318 1.00 36.02 498 GLY A CA 1
ATOM 7586 C C . GLY A 1 498 ? 19.737 -32.977 -12.960 1.00 38.73 498 GLY A C 1
ATOM 7587 O O . GLY A 1 498 ? 18.798 -33.757 -12.776 1.00 38.52 498 GLY A O 1
ATOM 7591 N N . TRP A 1 499 ? 20.238 -32.205 -11.991 1.00 38.26 499 TRP A N 1
ATOM 7592 C CA . TRP A 1 499 ? 19.678 -32.237 -10.641 1.00 40.01 499 TRP A CA 1
ATOM 7593 C C . TRP A 1 499 ? 18.209 -31.823 -10.639 1.00 42.20 499 TRP A C 1
ATOM 7594 O O . TRP A 1 499 ? 17.843 -30.778 -11.191 1.00 43.45 499 TRP A O 1
ATOM 7615 N N . GLY A 1 500 ? 17.364 -32.651 -10.022 1.00 43.35 500 GLY A N 1
ATOM 7616 C CA . GLY A 1 500 ? 15.923 -32.448 -10.046 1.00 48.30 500 GLY A CA 1
ATOM 7617 C C . GLY A 1 500 ? 15.216 -32.960 -11.280 1.00 49.62 500 GLY A C 1
ATOM 7618 O O . GLY A 1 500 ? 13.974 -32.940 -11.316 1.00 47.43 500 GLY A O 1
ATOM 7622 N N . LYS A 1 501 ? 15.977 -33.411 -12.289 1.00 62.61 501 LYS A N 1
ATOM 7623 C CA . LYS A 1 501 ? 15.506 -33.905 -13.575 1.00 59.04 501 LYS A CA 1
ATOM 7624 C C . LYS A 1 501 ? 16.316 -35.129 -13.995 1.00 57.78 501 LYS A C 1
ATOM 7625 O O . LYS A 1 501 ? 16.737 -35.245 -15.160 1.00 57.05 501 LYS A O 1
ATOM 7644 N N . GLU A 1 502 ? 16.577 -36.033 -13.039 1.00 46.50 502 GLU A N 1
ATOM 7645 C CA . GLU A 1 502 ? 17.560 -37.097 -13.250 1.00 47.69 502 GLU A CA 1
ATOM 7646 C C . GLU A 1 502 ? 17.111 -38.061 -14.347 1.00 45.63 502 GLU A C 1
ATOM 7647 O O . GLU A 1 502 ? 17.954 -38.572 -15.099 1.00 47.20 502 GLU A O 1
ATOM 7659 N N . ASP A 1 503 ? 15.797 -38.284 -14.490 1.00 50.72 503 ASP A N 1
ATOM 7660 C CA . ASP A 1 503 ? 15.267 -39.246 -15.457 1.00 51.98 503 ASP A CA 1
ATOM 7661 C C . ASP A 1 503 ? 14.533 -38.585 -16.625 1.00 48.68 503 ASP A C 1
ATOM 7662 O O . ASP A 1 503 ? 13.686 -39.221 -17.263 1.00 50.54 503 ASP A O 1
ATOM 7671 N N . GLU A 1 504 ? 14.832 -37.313 -16.910 1.00 42.51 504 GLU A N 1
ATOM 7672 C CA . GLU A 1 504 ? 14.366 -36.692 -18.153 1.00 44.33 504 GLU A CA 1
ATOM 7673 C C . GLU A 1 504 ? 14.618 -37.615 -19.344 1.00 42.66 504 GLU A C 1
ATOM 7674 O O . GLU A 1 504 ? 13.746 -37.790 -20.215 1.00 42.00 504 GLU A O 1
ATOM 7686 N N . VAL A 1 505 ? 15.814 -38.204 -19.411 1.00 38.45 505 VAL A N 1
ATOM 7687 C CA . VAL A 1 505 ? 16.181 -39.134 -20.474 1.00 36.91 505 VAL A CA 1
ATOM 7688 C C . VAL A 1 505 ? 16.540 -40.440 -19.799 1.00 36.75 505 VAL A C 1
ATOM 7689 O O . VAL A 1 505 ? 17.543 -40.511 -19.076 1.00 35.16 505 VAL A O 1
ATOM 7702 N N . SER A 1 506 ? 15.726 -41.467 -20.022 1.00 36.93 506 SER A N 1
ATOM 7703 C CA . SER A 1 506 ? 15.884 -42.739 -19.336 1.00 37.62 506 SER A CA 1
ATOM 7704 C C . SER A 1 506 ? 15.286 -43.821 -20.214 1.00 36.61 506 SER A C 1
ATOM 7705 O O . SER A 1 506 ? 14.506 -43.542 -21.125 1.00 37.20 506 SER A O 1
ATOM 7713 N N . VAL A 1 507 ? 15.642 -45.068 -19.913 1.00 37.72 507 VAL A N 1
ATOM 7714 C CA . VAL A 1 507 ? 15.188 -46.215 -20.691 1.00 40.24 507 VAL A CA 1
ATOM 7715 C C . VAL A 1 507 ? 13.746 -46.569 -20.339 1.00 41.97 507 VAL A C 1
ATOM 7716 O O . VAL A 1 507 ? 13.388 -46.662 -19.158 1.00 43.08 507 VAL A O 1
ATOM 7729 N N . LYS A 1 508 ? 12.929 -46.803 -21.365 1.00 45.94 508 LYS A N 1
ATOM 7730 C CA . LYS A 1 508 ? 11.619 -47.434 -21.244 1.00 47.26 508 LYS A CA 1
ATOM 7731 C C . LYS A 1 508 ? 11.713 -48.859 -21.791 1.00 48.23 508 LYS A C 1
ATOM 7732 O O . LYS A 1 508 ? 12.198 -49.067 -22.917 1.00 48.07 508 LYS A O 1
ATOM 7751 N N . THR A 1 509 ? 11.233 -49.829 -21.012 1.00 40.28 509 THR A N 1
ATOM 7752 C CA . THR A 1 509 ? 11.254 -51.234 -21.382 1.00 43.03 509 THR A CA 1
ATOM 7753 C C . THR A 1 509 ? 9.824 -51.741 -21.492 1.00 46.67 509 THR A C 1
ATOM 7754 O O . THR A 1 509 ? 8.940 -51.331 -20.727 1.00 46.23 509 THR A O 1
ATOM 7765 N N . ARG A 1 510 ? 9.618 -52.662 -22.431 1.00 53.00 510 ARG A N 1
ATOM 7766 C CA . ARG A 1 510 ? 8.325 -53.308 -22.599 1.00 56.82 510 ARG A CA 1
ATOM 7767 C C . ARG A 1 510 ? 8.482 -54.561 -23.447 1.00 55.73 510 ARG A C 1
ATOM 7768 O O . ARG A 1 510 ? 9.535 -54.813 -24.031 1.00 53.54 510 ARG A O 1
ATOM 7789 N N . THR A 1 511 ? 7.400 -55.333 -23.517 1.00 55.16 511 THR A N 1
ATOM 7790 C CA . THR A 1 511 ? 7.336 -56.608 -24.219 1.00 56.99 511 THR A CA 1
ATOM 7791 C C . THR A 1 511 ? 6.261 -56.484 -25.284 1.00 57.23 511 THR A C 1
ATOM 7792 O O . THR A 1 511 ? 5.205 -55.892 -25.051 1.00 58.04 511 THR A O 1
ATOM 7803 N N . GLU A 1 512 ? 6.568 -56.974 -26.485 1.00 62.30 512 GLU A N 1
ATOM 7804 C CA . GLU A 1 512 ? 5.630 -56.909 -27.593 1.00 63.42 512 GLU A CA 1
ATOM 7805 C C . GLU A 1 512 ? 5.643 -58.228 -28.345 1.00 63.37 512 GLU A C 1
ATOM 7806 O O . GLU A 1 512 ? 6.478 -59.109 -28.110 1.00 63.82 512 GLU A O 1
ATOM 7818 N N . ARG A 1 513 ? 4.709 -58.342 -29.272 1.00 65.93 513 ARG A N 1
ATOM 7819 C CA . ARG A 1 513 ? 4.618 -59.514 -30.117 1.00 66.60 513 ARG A CA 1
ATOM 7820 C C . ARG A 1 513 ? 5.466 -59.270 -31.350 1.00 62.99 513 ARG A C 1
ATOM 7821 O O . ARG A 1 513 ? 5.452 -58.179 -31.924 1.00 60.03 513 ARG A O 1
ATOM 7842 N N . TRP A 1 514 ? 6.237 -60.276 -31.724 1.00 52.45 514 TRP A N 1
ATOM 7843 C CA . TRP A 1 514 ? 7.129 -60.169 -32.863 1.00 52.00 514 TRP A CA 1
ATOM 7844 C C . TRP A 1 514 ? 6.375 -60.527 -34.131 1.00 52.28 514 TRP A C 1
ATOM 7845 O O . TRP A 1 514 ? 5.764 -61.596 -34.212 1.00 51.80 514 TRP A O 1
ATOM 7866 N N . ASN A 1 515 ? 6.428 -59.638 -35.121 1.00 61.72 515 ASN A N 1
ATOM 7867 C CA . ASN A 1 515 ? 5.833 -59.892 -36.430 1.00 61.45 515 ASN A CA 1
ATOM 7868 C C . ASN A 1 515 ? 6.849 -59.678 -37.561 1.00 61.70 515 ASN A C 1
ATOM 7869 O O . ASN A 1 515 ? 6.455 -59.417 -38.711 1.00 63.35 515 ASN A O 1
ATOM 7880 N N . GLY A 1 516 ? 8.149 -59.773 -37.265 1.00 52.11 516 GLY A N 1
ATOM 7881 C CA . GLY A 1 516 ? 9.187 -59.649 -38.280 1.00 49.28 516 GLY A CA 1
ATOM 7882 C C . GLY A 1 516 ? 9.472 -58.249 -38.780 1.00 48.85 516 GLY A C 1
ATOM 7883 O O . GLY A 1 516 ? 10.198 -58.098 -39.770 1.00 49.58 516 GLY A O 1
ATOM 7887 N N . ARG A 1 517 ? 8.918 -57.216 -38.150 1.00 61.49 517 ARG A N 1
ATOM 7888 C CA . ARG A 1 517 ? 9.247 -55.849 -38.520 1.00 60.93 517 ARG A CA 1
ATOM 7889 C C . ARG A 1 517 ? 9.216 -54.977 -37.270 1.00 62.17 517 ARG A C 1
ATOM 7890 O O . ARG A 1 517 ? 8.672 -55.355 -36.228 1.00 62.03 517 ARG A O 1
ATOM 7911 N N . TRP A 1 518 ? 9.820 -53.799 -37.393 1.00 51.42 518 TRP A N 1
ATOM 7912 C CA . TRP A 1 518 ? 9.868 -52.850 -36.300 1.00 46.61 518 TRP A CA 1
ATOM 7913 C C . TRP A 1 518 ? 9.947 -51.454 -36.892 1.00 46.18 518 TRP A C 1
ATOM 7914 O O . TRP A 1 518 ? 10.556 -51.247 -37.943 1.00 46.36 518 TRP A O 1
ATOM 7935 N N . THR A 1 519 ? 9.374 -50.497 -36.180 1.00 44.79 519 THR A N 1
ATOM 7936 C CA . THR A 1 519 ? 9.418 -49.093 -36.556 1.00 44.84 519 THR A CA 1
ATOM 7937 C C . THR A 1 519 ? 10.390 -48.367 -35.631 1.00 46.90 519 THR A C 1
ATOM 7938 O O . THR A 1 519 ? 10.261 -48.398 -34.391 1.00 43.39 519 THR A O 1
ATOM 7949 N N . PHE A 1 520 ? 11.402 -47.773 -36.236 1.00 39.11 520 PHE A N 1
ATOM 7950 C CA . PHE A 1 520 ? 12.438 -47.065 -35.498 1.00 39.40 520 PHE A CA 1
ATOM 7951 C C . PHE A 1 520 ? 12.172 -45.582 -35.659 1.00 40.27 520 PHE A C 1
ATOM 7952 O O . PHE A 1 520 ? 12.450 -45.001 -36.715 1.00 40.85 520 PHE A O 1
ATOM 7969 N N . ARG A 1 521 ? 11.627 -44.974 -34.600 1.00 41.30 521 ARG A N 1
ATOM 7970 C CA . ARG A 1 521 ? 11.293 -43.556 -34.563 1.00 48.12 521 ARG A CA 1
ATOM 7971 C C . ARG A 1 521 ? 12.495 -42.705 -34.972 1.00 44.94 521 ARG A C 1
ATOM 7972 O O . ARG A 1 521 ? 13.649 -43.135 -34.838 1.00 42.56 521 ARG A O 1
ATOM 7993 N N . GLU A 1 522 ? 12.239 -41.494 -35.464 1.00 42.25 522 GLU A N 1
ATOM 7994 C CA . GLU A 1 522 ? 13.303 -40.517 -35.659 1.00 41.45 522 GLU A CA 1
ATOM 7995 C C . GLU A 1 522 ? 14.110 -40.357 -34.369 1.00 41.87 522 GLU A C 1
ATOM 7996 O O . GLU A 1 522 ? 13.607 -40.638 -33.276 1.00 39.72 522 GLU A O 1
ATOM 8008 N N . HIS A 1 523 ? 15.351 -39.928 -34.540 1.00 39.09 523 HIS A N 1
ATOM 8009 C CA . HIS A 1 523 ? 16.335 -39.721 -33.494 1.00 35.52 523 HIS A CA 1
ATOM 8010 C C . HIS A 1 523 ? 16.090 -40.634 -32.257 1.00 35.70 523 HIS A C 1
ATOM 8011 O O . HIS A 1 523 ? 15.744 -40.104 -31.234 1.00 34.60 523 HIS A O 1
ATOM 8025 N N . SER A 1 524 ? 16.234 -41.959 -32.402 1.00 33.44 524 SER A N 1
ATOM 8026 C CA . SER A 1 524 ? 16.024 -42.952 -31.337 1.00 35.17 524 SER A CA 1
ATOM 8027 C C . SER A 1 524 ? 17.072 -44.041 -31.232 1.00 33.74 524 SER A C 1
ATOM 8028 O O . SER A 1 524 ? 17.875 -44.228 -32.097 1.00 32.57 524 SER A O 1
ATOM 8036 N N . PHE A 1 525 ? 17.041 -44.718 -30.116 1.00 35.58 525 PHE A N 1
ATOM 8037 C CA . PHE A 1 525 ? 17.867 -45.906 -29.958 1.00 36.62 525 PHE A CA 1
ATOM 8038 C C . PHE A 1 525 ? 16.963 -46.990 -29.387 1.00 38.52 525 PHE A C 1
ATOM 8039 O O . PHE A 1 525 ? 16.164 -46.734 -28.476 1.00 39.57 525 PHE A O 1
ATOM 8056 N N . THR A 1 526 ? 17.073 -48.190 -29.946 1.00 35.87 526 THR A N 1
ATOM 8057 C CA . THR A 1 526 ? 16.211 -49.307 -29.585 1.00 37.88 526 THR A CA 1
ATOM 8058 C C . THR A 1 526 ? 17.098 -50.542 -29.526 1.00 37.40 526 THR A C 1
ATOM 8059 O O . THR A 1 526 ? 17.847 -50.816 -30.474 1.00 37.28 526 THR A O 1
ATOM 8070 N N . LEU A 1 527 ? 17.073 -51.234 -28.396 1.00 32.68 527 LEU A N 1
ATOM 8071 C CA . LEU A 1 527 ? 17.720 -52.531 -28.249 1.00 36.33 527 LEU A CA 1
ATOM 8072 C C . LEU A 1 527 ? 16.624 -53.585 -28.142 1.00 38.30 527 LEU A C 1
ATOM 8073 O O . LEU A 1 527 ? 15.816 -53.549 -27.203 1.00 39.18 527 LEU A O 1
ATOM 8089 N N . LEU A 1 528 ? 16.611 -54.516 -29.095 1.00 36.74 528 LEU A N 1
ATOM 8090 C CA . LEU A 1 528 ? 15.643 -55.606 -29.157 1.00 39.60 528 LEU A CA 1
ATOM 8091 C C . LEU A 1 528 ? 16.298 -56.905 -28.692 1.00 40.76 528 LEU A C 1
ATOM 8092 O O . LEU A 1 528 ? 17.425 -57.219 -29.078 1.00 40.32 528 LEU A O 1
ATOM 8108 N N . VAL A 1 529 ? 15.577 -57.654 -27.865 1.00 33.24 529 VAL A N 1
ATOM 8109 C CA . VAL A 1 529 ? 16.009 -58.948 -27.345 1.00 37.09 529 VAL A CA 1
ATOM 8110 C C . VAL A 1 529 ? 15.035 -59.992 -27.883 1.00 40.76 529 VAL A C 1
ATOM 8111 O O . VAL A 1 529 ? 13.871 -60.049 -27.454 1.00 40.19 529 VAL A O 1
ATOM 8124 N N . LEU A 1 530 ? 15.510 -60.805 -28.825 1.00 43.55 530 LEU A N 1
ATOM 8125 C CA . LEU A 1 530 ? 14.712 -61.826 -29.493 1.00 43.98 530 LEU A CA 1
ATOM 8126 C C . LEU A 1 530 ? 15.087 -63.211 -28.978 1.00 41.59 530 LEU A C 1
ATOM 8127 O O . LEU A 1 530 ? 16.275 -63.527 -28.849 1.00 44.17 530 LEU A O 1
ATOM 8143 N N . GLU A 1 531 ? 14.084 -64.039 -28.686 1.00 45.36 531 GLU A N 1
ATOM 8144 C CA . GLU A 1 531 ? 14.366 -65.436 -28.370 1.00 47.13 531 GLU A CA 1
ATOM 8145 C C . GLU A 1 531 ? 14.598 -66.253 -29.647 1.00 48.56 531 GLU A C 1
ATOM 8146 O O . GLU A 1 531 ? 13.988 -66.003 -30.699 1.00 47.78 531 GLU A O 1
ATOM 8158 N N . LEU A 1 532 ? 15.479 -67.253 -29.545 1.00 43.09 532 LEU A N 1
ATOM 8159 C CA . LEU A 1 532 ? 15.730 -68.205 -30.633 1.00 48.58 532 LEU A CA 1
ATOM 8160 C C . LEU A 1 532 ? 15.433 -69.601 -30.094 1.00 49.20 532 LEU A C 1
ATOM 8161 O O . LEU A 1 532 ? 16.306 -70.239 -29.479 1.00 47.88 532 LEU A O 1
ATOM 8177 N N . PRO A 1 533 ? 14.208 -70.109 -30.277 1.00 58.88 533 PRO A N 1
ATOM 8178 C CA . PRO A 1 533 ? 13.909 -71.487 -29.841 1.00 61.57 533 PRO A CA 1
ATOM 8179 C C . PRO A 1 533 ? 14.619 -72.526 -30.705 1.00 64.60 533 PRO A C 1
ATOM 8180 O O . PRO A 1 533 ? 14.672 -72.418 -31.939 1.00 63.28 533 PRO A O 1
ATOM 8191 N N . GLN A 1 534 ? 15.145 -73.554 -30.031 1.00 111.84 534 GLN A N 1
ATOM 8192 C CA . GLN A 1 534 ? 15.999 -74.570 -30.651 1.00 116.47 534 GLN A CA 1
ATOM 8193 C C . GLN A 1 534 ? 15.216 -75.534 -31.557 1.00 120.25 534 GLN A C 1
ATOM 8194 O O . GLN A 1 534 ? 13.974 -75.557 -31.572 1.00 119.42 534 GLN A O 1
#

Organism: Trametes hirsuta (NCBI:txid5327)

Solvent-accessible surface area: 20853 Å² total; per-residue (Å²): 126,24,35,2,28,0,68,8,89,31,60,30,17,95,7,16,54,45,0,4,1,0,1,0,4,8,10,12,64,0,2,41,2,0,0,20,37,19,71,88,50,10,60,93,61,32,58,216,109,64,14,69,111,107,128,38,78,122,4,42,210,133,38,48,21,141,88,22,2,1,53,28,0,2,66,1,2,60,79,40,6,95,9,19,0,0,2,0,0,0,2,24,10,0,2,32,11,75,6,76,20,0,16,15,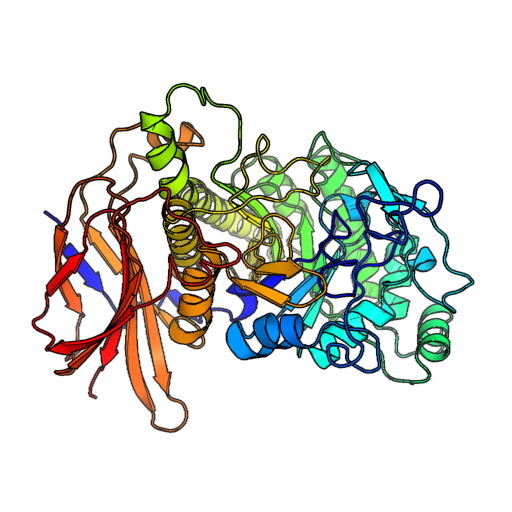84,100,159,66,26,129,107,105,78,15,111,33,45,67,38,94,8,23,2,59,0,0,0,19,25,0,4,38,0,0,123,47,0,168,7,63,6,0,0,0,1,12,2,15,81,10,71,52,106,41,4,42,38,5,0,32,0,0,15,16,103,38,130,62,149,34,0,57,36,0,45,137,46,42,74,150,98,92,42,16,95,0,97,18,0,1,0,4,1,14,3,50,0,147,130,10,49,34,90,46,91,15,73,44,0,2,80,46,0,59,109,11,0,90,18,0,57,131,62,20,98,85,4,21,0,0,0,4,3,36,23,0,53,40,152,16,0,11,38,0,1,42,52,1,0,57,43,1,37,9,1,6,0,10,38,35,4,10,82,5,122,37,72,70,89,74,106,127,77,47,19,3,1,19,0,2,1,1,12,0,0,25,64,3,0,88,50,0,50,44,39,5,80,110,0,54,175,69,85,141,18,108,78,83,5,49,0,0,0,0,9,0,0,6,40,17,55,81,68,1,33,58,148,45,5,4,71,14,80,0,27,0,13,25,0,0,2,0,0,1,0,0,0,3,0,1,48,6,3,51,7,0,46,2,0,0,5,0,5,3,0,6,0,3,0,2,1,6,4,27,39,79,19,28,1,62,0,0,0,0,37,0,5,42,3,0,2,128,27,0,17,90,10,68,0,3,121,33,50,28,105,7,53,69,50,75,31,47,2,13,40,123,84,0,33,96,87,86,29,148,2,90,11,3,13,3,0,1,0,22,30,77,51,127,72,98,60,59,60,16,0,30,0,0,3,0,0,2,9,59,156,39,56,25,101,1,43,6,162,18,24,182,47,174,33,6,85,83,0,67,0,6,21,0,61,38,136,69,17,128,10,115,3,15,120,71,101,68,102,76,2,20,33,139,76,109,76,68,173,34,107,25,100,29,72,2,101,38,11,1,0,3,0,0,18,0,93,4,60,183

Nearest PDB structures (foldseek):
  8i0a-assembly1_A  TM=1.002E+00  e=0.000E+00  Trametes hirsuta
  2c7f-assembly4_D  TM=9.013E-01  e=1.770E-49  Acetivibrio thermocellus
  2c8n-assembly2_B  TM=8.783E-01  e=6.411E-50  Acetivibrio thermocellus
  2c7f-assembly6_F  TM=8.781E-01  e=1.994E-49  Acetivibrio thermocellus
  6zt9-assembly1_A-2  TM=8.888E-01  e=4.701E-46  Thermobacillus xylanilyticus

InterPro domains:
  IPR010720 Alpha-L-arabinofuranosidase, C-terminal [PF06964] (324-524)
  IPR010720 Alpha-L-arabinofuranosidase, C-terminal [SM00813] (324-524)
  IPR013780 Glycosyl hydrolase, all-beta [G3DSA:2.60.40.1180] (403-532)
  IPR017853 Glycoside hydrolase superfamily [SSF51445] (26-404)
  IPR055235 Alpha-L-arabinofuranosidase 1, catalytic domain [PF22848] (90-261)

Sequence (524 aa):
SPALDVFPSASIAPVSPYIFSGFLEHLGRCIYGGILPATRTTFPHTPRVPCPDAQFTETPRELLTPEGFRVDVLEVLRDELRVPLVRWPGGNYVSSYNWKDGVGPKEARKRRPELAWGGEESNVFGTDEFIAWCRVAKIEPYIVFNMGTGTLEDALHWIEYCNGTGDTYYANLRRQNTGRDEPHNVKYWALGNEVWGEWQVGQQTASAYATKARQWAHAIRLVDPSVVLVGCGETGVDHWDGVVLDELVDKVELHSIHLYTGFGPRDRSQVDKEYGRGVYGPDAAEYSIEVCKGLINKARFARNVSKPIKIAFDEYGVWDETVGTPQNGLEQFYNFADALAMASWLNVFIRQADVVDIACIAQSVNVISPLITSPTGLFRQTIYWPLYLFSRYMRDGIAVRVALESPTFAGETLPQWIASVKGRPKDLDASAVLHVDPGTSARSLRVAVVNRSEHASYEVPIRIAFERVGVQVEVHELWHQDVHARNGWGKEDEVSVKTRTERWNGRWTFREHSFTLLVLELPQ